Protein AF-M7WD89-F1 (afdb_monomer)

Solvent-accessible surface area (backbone atoms only — not comparable to full-atom values): 21641 Å² total; per-residue (Å²): 135,62,62,41,68,37,68,42,76,38,77,52,66,51,67,29,66,20,26,34,27,37,34,58,48,78,67,58,47,27,27,44,94,49,62,17,18,54,22,73,39,42,25,42,32,34,28,46,42,10,58,6,53,27,15,34,35,39,36,29,55,29,16,37,41,89,68,38,43,63,47,58,23,36,34,39,47,36,83,91,48,53,84,74,35,94,58,28,61,52,35,48,28,50,29,46,51,36,16,38,75,41,69,14,44,41,24,46,22,38,34,47,23,22,32,52,21,37,39,88,70,72,48,77,26,36,24,56,20,71,46,56,61,67,60,67,86,52,20,77,71,47,27,48,66,10,44,53,55,51,72,68,54,51,53,50,50,31,51,31,52,12,50,28,48,32,51,39,49,77,48,67,34,48,24,34,27,43,51,32,30,51,49,22,32,46,20,24,24,44,16,59,72,38,18,74,35,86,54,81,58,15,73,51,69,69,21,12,39,37,62,52,53,52,28,53,53,40,28,68,67,56,42,87,56,73,58,54,36,39,30,38,30,32,34,43,26,34,82,47,94,75,38,38,40,59,69,57,34,51,56,49,45,58,54,45,60,74,68,73,51,29,30,37,35,45,44,36,13,19,84,68,34,44,64,72,67,60,84,54,83,86,77,46,58,65,56,48,40,48,49,52,48,53,49,42,52,57,47,38,74,68,39,85,41,37,27,28,42,50,64,91,44,50,42,57,68,54,43,42,60,59,20,65,82,75,43,33,30,36,24,27,38,69,37,39,41,56,34,42,46,48,51,48,37,44,74,75,65,66,56,78,51,64,66,65,73,48,87,75,56,97,88,44,59,72,72,58,34,44,51,14,47,53,28,26,36,36,53,8,37,56,28,38,15,68,78,36,79,49,42,46,70,46,53,31,68,58,30,35,49,54,49,52,57,49,43,54,55,33,35,53,43,35,52,66,43,46,50,45,50,50,29,57,73,72,68,51,69,78,83,72,82,74,78,84,128

pLDDT: mean 90.63, std 13.0, range [35.28, 98.88]

Sequence (437 aa):
MSLAFEPLKLPNGVVLKNRICKAAMEENLADINHFLAPSHELIELYRAWGKGGSALVLTGHVMIDPRALGSPGALCLCDDLVDADPVYLDRFRQMIDACKEGGAEIWLQINHPGRQTPKALGQVAKGPSAVAVDIGRLSRVMFDTPVEMTEEDIQDVIRRFARTAALAEELGAGGIEVHAAHGYLLSAFASPIANKRTDRWGGSLENRTRLLFEVVKAIKREVKSSKFGVGVKINSADFQRGGFEEQDALQVIETLNTLGVDFIEVSGGSYESPAMRGINLSSRSAQRQAYFLDFAEKAAALSRVPIMCTGGIVRRETLDQVVASGKTIAGIATAIGIMPDLPNRLERGEDPAPRLKYTTSWILSGSVLASATTRQVNYSMERIGRGKEPCPGVWPAWALLMDQVAGLGQASKYKKVVVKYLDERDGRAVKSGKKEE

Radius of gyration: 20.58 Å; Cα contacts (8 Å, |Δi|>4): 966; chains: 1; bounding box: 50×76×46 Å

Structure (mmCIF, N/CA/C/O backbone):
data_AF-M7WD89-F1
#
_entry.id   AF-M7WD89-F1
#
loop_
_atom_site.group_PDB
_atom_site.id
_atom_site.type_symbol
_atom_site.label_atom_id
_atom_site.label_alt_id
_atom_site.label_comp_id
_atom_site.label_asym_id
_atom_site.label_entity_id
_atom_site.label_seq_id
_atom_site.pdbx_PDB_ins_code
_atom_site.Cartn_x
_atom_site.Cartn_y
_atom_site.Cartn_z
_atom_site.occupancy
_atom_site.B_iso_or_equiv
_atom_site.auth_seq_id
_atom_site.auth_comp_id
_atom_site.auth_asym_id
_atom_site.auth_atom_id
_atom_site.pdbx_PDB_model_num
ATOM 1 N N . MET A 1 1 ? -3.641 -29.761 -12.085 1.00 72.25 1 MET A N 1
ATOM 2 C CA . MET A 1 1 ? -3.280 -28.367 -12.429 1.00 72.25 1 MET A CA 1
ATOM 3 C C . MET A 1 1 ? -3.344 -27.549 -11.149 1.00 72.25 1 MET A C 1
ATOM 5 O O . MET A 1 1 ? -4.049 -27.970 -10.243 1.00 72.25 1 MET A O 1
ATOM 9 N N . SER A 1 2 ? -2.563 -26.476 -11.022 1.00 91.19 2 SER A N 1
ATOM 10 C CA . SER A 1 2 ? -2.594 -25.643 -9.810 1.00 91.19 2 SER A CA 1
ATOM 11 C C . SER A 1 2 ? -3.702 -24.596 -9.923 1.00 91.19 2 SER A C 1
ATOM 13 O O . SER A 1 2 ? -3.766 -23.905 -10.940 1.00 91.19 2 SER A O 1
ATOM 15 N N . LEU A 1 3 ? -4.502 -24.434 -8.860 1.00 95.12 3 LEU A N 1
ATOM 16 C CA . LEU A 1 3 ? -5.510 -23.370 -8.751 1.00 95.12 3 LEU A CA 1
ATOM 17 C C . LEU A 1 3 ? -4.898 -21.972 -8.907 1.00 95.12 3 LEU A C 1
ATOM 19 O O . LEU A 1 3 ? -5.609 -21.029 -9.246 1.00 95.12 3 LEU A O 1
ATOM 23 N N . ALA A 1 4 ? -3.590 -21.821 -8.667 1.00 95.94 4 ALA A N 1
ATOM 24 C CA . ALA A 1 4 ? -2.905 -20.537 -8.726 1.00 95.94 4 ALA A CA 1
ATOM 25 C C . ALA A 1 4 ? -2.998 -19.892 -10.108 1.00 95.94 4 ALA A C 1
ATOM 27 O O . ALA A 1 4 ? -3.010 -18.667 -10.187 1.00 95.94 4 ALA A O 1
ATOM 28 N N . PHE A 1 5 ? -3.097 -20.706 -11.163 1.00 96.94 5 PHE A N 1
ATOM 29 C CA . PHE A 1 5 ? -3.170 -20.281 -12.563 1.00 96.94 5 PHE A CA 1
ATOM 30 C C . PHE A 1 5 ? -4.593 -20.344 -13.136 1.00 96.94 5 PHE A C 1
ATOM 32 O O . PHE A 1 5 ? -4.783 -20.174 -14.335 1.00 96.94 5 PHE A O 1
ATOM 39 N N . GLU A 1 6 ? -5.602 -20.574 -12.291 1.00 96.75 6 GLU A N 1
ATOM 40 C CA . GLU A 1 6 ? -7.007 -20.562 -12.697 1.00 96.75 6 GLU A CA 1
ATOM 41 C C . GLU A 1 6 ? -7.658 -19.197 -12.429 1.00 96.75 6 GLU A C 1
ATOM 43 O O . GLU A 1 6 ? -7.330 -18.549 -11.427 1.00 96.75 6 GLU A O 1
ATOM 48 N N . PRO A 1 7 ? -8.617 -18.759 -13.266 1.00 96.69 7 PRO A N 1
ATOM 49 C CA . PRO A 1 7 ? -9.300 -17.491 -13.062 1.00 96.69 7 PRO A CA 1
ATOM 50 C C . PRO A 1 7 ? -10.045 -17.391 -11.724 1.00 96.69 7 PRO A C 1
ATOM 52 O O . PRO A 1 7 ? -10.596 -18.368 -11.212 1.00 96.69 7 PRO A O 1
ATOM 55 N N . LEU A 1 8 ? -10.137 -16.172 -11.189 1.00 96.12 8 LEU A N 1
ATOM 56 C CA . LEU A 1 8 ? -10.911 -15.850 -9.990 1.00 96.12 8 LEU A CA 1
ATOM 57 C C . LEU A 1 8 ? -11.817 -14.647 -10.252 1.00 96.12 8 LEU A C 1
ATOM 59 O O . LEU A 1 8 ? -11.348 -13.558 -10.574 1.00 96.12 8 LEU A O 1
ATOM 63 N N . LYS A 1 9 ? -13.126 -14.834 -10.079 1.00 96.81 9 LYS A N 1
ATOM 64 C CA . LYS A 1 9 ? -14.109 -13.753 -10.178 1.00 96.81 9 LYS A CA 1
ATOM 65 C C . LYS A 1 9 ? -14.223 -13.007 -8.847 1.00 96.81 9 LYS A C 1
ATOM 67 O O . LYS A 1 9 ? -14.496 -13.626 -7.820 1.00 96.81 9 LYS A O 1
ATOM 72 N N . LEU A 1 10 ? -14.050 -11.690 -8.887 1.00 97.12 10 LEU A N 1
ATOM 73 C CA . LEU A 1 10 ? -14.251 -10.785 -7.758 1.00 97.12 10 LEU A CA 1
ATOM 74 C C . LEU A 1 10 ? -15.736 -10.382 -7.617 1.00 97.12 10 LEU A C 1
ATOM 76 O O . LEU A 1 10 ? -16.497 -10.494 -8.587 1.00 97.12 10 LEU A O 1
ATOM 80 N N . PRO A 1 11 ? -16.170 -9.901 -6.435 1.00 96.62 11 PRO A N 1
ATOM 81 C CA . PRO A 1 11 ? -17.549 -9.468 -6.186 1.00 96.62 11 PRO A CA 1
ATOM 82 C C . PRO A 1 11 ? -18.067 -8.392 -7.156 1.00 96.62 11 PRO A C 1
ATOM 84 O O . PRO A 1 11 ? -19.201 -8.503 -7.622 1.00 96.62 11 PRO A O 1
ATOM 87 N N . ASN A 1 12 ? -17.240 -7.414 -7.542 1.00 95.62 12 ASN A N 1
ATOM 88 C CA . ASN A 1 12 ? -17.551 -6.406 -8.570 1.00 95.62 12 ASN A CA 1
ATOM 89 C C . ASN A 1 12 ? -17.720 -6.965 -10.003 1.00 95.62 12 ASN A C 1
ATOM 91 O O . ASN A 1 12 ? -18.030 -6.221 -10.937 1.00 95.62 12 ASN A O 1
ATOM 95 N N . GLY A 1 13 ? -17.513 -8.269 -10.205 1.00 96.19 13 GLY A N 1
ATOM 96 C CA . GLY A 1 13 ? -17.674 -8.958 -11.482 1.00 96.19 13 GLY A CA 1
ATOM 97 C C . GLY A 1 13 ? -16.426 -8.998 -12.364 1.00 96.19 13 GLY A C 1
ATOM 98 O O . GLY A 1 13 ? -16.473 -9.659 -13.403 1.00 96.19 13 GLY A O 1
ATOM 99 N N . VAL A 1 14 ? -15.325 -8.350 -11.966 1.00 96.00 14 VAL A N 1
ATOM 100 C CA . VAL A 1 14 ? -14.023 -8.469 -12.640 1.00 96.00 14 VAL A CA 1
ATOM 101 C C . VAL A 1 14 ? -13.495 -9.896 -12.482 1.00 96.00 14 VAL A C 1
ATOM 103 O O . VAL A 1 14 ? -13.640 -10.513 -11.427 1.00 96.00 14 VAL A O 1
ATOM 106 N N . VAL A 1 15 ? -12.891 -10.439 -13.539 1.00 96.94 15 VAL A N 1
ATOM 107 C CA . VAL A 1 15 ? -12.287 -11.775 -13.530 1.00 96.94 15 VAL A CA 1
ATOM 108 C C . VAL A 1 15 ? -10.776 -11.625 -13.618 1.00 96.94 15 VAL A C 1
ATOM 110 O O . VAL A 1 15 ? -10.242 -11.243 -14.655 1.00 96.94 15 VAL A O 1
ATOM 113 N N . LEU A 1 16 ? -10.089 -11.953 -12.529 1.00 97.31 16 LEU A N 1
ATOM 114 C CA . LEU A 1 16 ? -8.639 -12.082 -12.509 1.00 97.31 16 LEU A CA 1
ATOM 115 C C . LEU A 1 16 ? -8.248 -13.326 -13.312 1.00 97.31 16 LEU A C 1
ATOM 117 O O . LEU A 1 16 ? -8.807 -14.398 -13.086 1.00 97.31 16 LEU A O 1
ATOM 121 N N . LYS A 1 17 ? -7.284 -13.202 -14.234 1.00 96.62 17 LYS A N 1
ATOM 122 C CA . LYS A 1 17 ? -6.832 -14.311 -15.102 1.00 96.62 17 LYS A CA 1
ATOM 123 C C . LYS A 1 17 ? -6.192 -15.480 -14.342 1.00 96.62 17 LYS A C 1
ATOM 125 O O . LYS A 1 17 ? -6.136 -16.586 -14.861 1.00 96.62 17 LYS A O 1
ATOM 130 N N . ASN A 1 18 ? -5.704 -15.219 -13.133 1.00 97.50 18 ASN A N 1
ATOM 131 C CA . ASN A 1 18 ? -5.120 -16.177 -12.205 1.00 97.50 18 ASN A CA 1
ATOM 132 C C . ASN A 1 18 ? -5.219 -15.631 -10.765 1.00 97.50 18 ASN A C 1
ATOM 134 O O . ASN A 1 18 ? -5.771 -14.552 -10.542 1.00 97.50 18 ASN A O 1
ATOM 138 N N . ARG A 1 19 ? -4.696 -16.359 -9.775 1.00 97.56 19 ARG A N 1
ATOM 139 C CA . ARG A 1 19 ? -4.786 -16.004 -8.345 1.00 97.56 19 ARG A CA 1
ATOM 140 C C . ARG A 1 19 ? -3.510 -15.368 -7.801 1.00 97.56 19 ARG A C 1
ATOM 142 O O . ARG A 1 19 ? -3.282 -15.403 -6.595 1.00 97.56 19 ARG A O 1
ATOM 149 N N . ILE A 1 20 ? -2.662 -14.820 -8.668 1.00 98.19 20 ILE A N 1
ATOM 150 C CA . ILE A 1 20 ? -1.365 -14.256 -8.291 1.00 98.19 20 ILE A CA 1
ATOM 151 C C . ILE A 1 20 ? -1.435 -12.735 -8.364 1.00 98.19 20 ILE A C 1
ATOM 153 O O . ILE A 1 20 ? -1.807 -12.158 -9.388 1.00 98.19 20 ILE A O 1
ATOM 157 N N . CYS A 1 21 ? -1.030 -12.089 -7.277 1.00 98.44 21 CYS A N 1
ATOM 158 C CA . CYS A 1 21 ? -0.952 -10.644 -7.171 1.00 98.44 21 CYS A CA 1
ATOM 159 C C . CYS A 1 21 ? 0.493 -10.200 -6.912 1.00 98.44 21 CYS A C 1
ATOM 161 O O . CYS A 1 21 ? 1.130 -10.693 -5.975 1.00 98.44 21 CYS A O 1
ATOM 163 N N . LYS A 1 22 ? 0.994 -9.204 -7.660 1.00 98.12 22 LYS A N 1
ATOM 164 C CA . LYS A 1 22 ? 2.142 -8.408 -7.195 1.00 98.12 22 LYS A CA 1
ATOM 165 C C . LYS A 1 22 ? 1.648 -7.580 -6.019 1.00 98.12 22 LYS A C 1
ATOM 167 O O . LYS A 1 22 ? 0.843 -6.670 -6.201 1.00 98.12 22 LYS A O 1
ATOM 172 N N . ALA A 1 23 ? 2.075 -7.939 -4.815 1.00 96.81 23 ALA A N 1
ATOM 173 C CA . ALA A 1 23 ? 1.686 -7.229 -3.604 1.00 96.81 23 ALA A CA 1
ATOM 174 C C . ALA A 1 23 ? 2.386 -5.863 -3.528 1.00 96.81 23 ALA A C 1
ATOM 176 O O . ALA A 1 23 ? 3.463 -5.668 -4.105 1.00 96.81 23 ALA A O 1
ATOM 177 N N . ALA A 1 24 ? 1.780 -4.927 -2.799 1.00 96.12 24 ALA A N 1
ATOM 178 C CA . ALA A 1 24 ? 2.306 -3.579 -2.630 1.00 96.12 24 ALA A CA 1
ATOM 179 C C . ALA A 1 24 ? 3.734 -3.578 -2.054 1.00 96.12 24 ALA A C 1
ATOM 181 O O . ALA A 1 24 ? 4.050 -4.308 -1.108 1.00 96.12 24 ALA A O 1
ATOM 182 N N . MET A 1 25 ? 4.597 -2.738 -2.624 1.00 94.06 25 MET A N 1
ATOM 183 C CA . MET A 1 25 ? 5.975 -2.505 -2.186 1.00 94.06 25 MET A CA 1
ATOM 184 C C . MET A 1 25 ? 6.279 -1.024 -2.358 1.00 94.06 25 MET A C 1
ATOM 186 O O . MET A 1 25 ? 5.973 -0.484 -3.406 1.00 94.06 25 MET A O 1
ATOM 190 N N . GLU A 1 26 ? 6.892 -0.371 -1.375 1.00 91.31 26 GLU A N 1
ATOM 191 C CA . GLU A 1 26 ? 7.300 1.029 -1.524 1.00 91.31 26 GLU A CA 1
ATOM 192 C C . GLU A 1 26 ? 8.449 1.150 -2.537 1.00 91.31 26 GLU A C 1
ATOM 194 O O . GLU A 1 26 ? 9.558 0.683 -2.272 1.00 91.31 26 GLU A O 1
ATOM 199 N N . GLU A 1 27 ? 8.208 1.785 -3.689 1.00 93.94 27 GLU A N 1
ATOM 200 C CA . GLU A 1 27 ? 9.220 1.926 -4.743 1.00 93.94 27 GLU A CA 1
ATOM 201 C C . GLU A 1 27 ? 10.147 3.134 -4.530 1.00 93.94 27 GLU A C 1
ATOM 203 O O . GLU A 1 27 ? 11.341 3.032 -4.801 1.00 93.94 27 GLU A O 1
ATOM 208 N N . ASN A 1 28 ? 9.629 4.246 -3.988 1.00 92.88 28 ASN A N 1
ATOM 209 C CA . ASN A 1 28 ? 10.331 5.535 -3.825 1.00 92.88 28 ASN A CA 1
ATOM 210 C C . ASN A 1 28 ? 10.819 6.184 -5.137 1.00 92.88 28 ASN A C 1
ATOM 212 O O . ASN A 1 28 ? 11.845 6.871 -5.159 1.00 92.88 28 ASN A O 1
ATOM 216 N N . LEU A 1 29 ? 10.072 5.978 -6.225 1.00 96.31 29 LEU A N 1
ATOM 217 C CA . LEU A 1 29 ? 10.404 6.432 -7.581 1.00 96.31 29 LEU A CA 1
ATOM 218 C C . LEU A 1 29 ? 9.427 7.497 -8.117 1.00 96.31 29 LEU A C 1
ATOM 220 O O . LEU A 1 29 ? 9.203 7.585 -9.321 1.00 96.31 29 LEU A O 1
ATOM 224 N N . ALA A 1 30 ? 8.818 8.305 -7.247 1.00 97.12 30 ALA A N 1
ATOM 225 C CA . ALA A 1 30 ? 8.061 9.469 -7.698 1.00 97.12 30 ALA A CA 1
ATOM 226 C C . ALA A 1 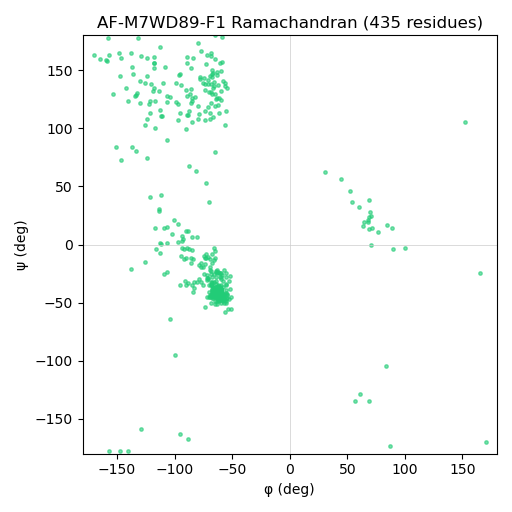30 ? 8.986 10.556 -8.272 1.00 97.12 30 ALA A C 1
ATOM 228 O O . ALA A 1 30 ? 10.090 10.800 -7.770 1.00 97.12 30 ALA A O 1
ATOM 229 N N . ASP A 1 31 ? 8.510 11.260 -9.295 1.00 97.00 31 ASP A N 1
ATOM 230 C CA . ASP A 1 31 ? 9.179 12.421 -9.862 1.00 97.00 31 ASP A CA 1
ATOM 231 C C . ASP A 1 31 ? 8.715 13.701 -9.162 1.00 97.00 31 ASP A C 1
ATOM 233 O O . ASP A 1 31 ? 7.661 14.273 -9.433 1.00 97.00 31 ASP A O 1
ATOM 237 N N . ILE A 1 32 ? 9.533 14.164 -8.224 1.00 96.19 32 ILE A N 1
ATOM 238 C CA . ILE A 1 32 ? 9.220 15.316 -7.373 1.00 96.19 32 ILE A CA 1
ATOM 239 C C . ILE A 1 32 ? 9.188 16.626 -8.168 1.00 96.19 32 ILE A C 1
ATOM 241 O O . ILE A 1 32 ? 8.496 17.558 -7.768 1.00 96.19 32 ILE A O 1
ATOM 245 N N . ASN A 1 33 ? 9.909 16.706 -9.294 1.00 95.81 33 ASN A N 1
ATOM 246 C CA . ASN A 1 33 ? 9.855 17.884 -10.162 1.00 95.81 33 ASN A CA 1
ATOM 247 C C . ASN A 1 33 ? 8.497 18.010 -10.866 1.00 95.81 33 ASN A C 1
ATOM 249 O O . ASN A 1 33 ? 8.124 19.109 -11.252 1.00 95.81 33 ASN A O 1
ATOM 253 N N . HIS A 1 34 ? 7.771 16.898 -10.979 1.00 96.25 34 HIS A N 1
ATOM 254 C CA . HIS A 1 34 ? 6.419 16.811 -11.521 1.00 96.25 34 HIS A CA 1
ATOM 255 C C . HIS A 1 34 ? 5.429 16.451 -10.404 1.00 96.25 34 HIS A C 1
ATOM 257 O O . HIS A 1 34 ? 4.577 15.578 -10.550 1.00 96.25 34 HIS A O 1
ATOM 263 N N . PHE A 1 35 ? 5.605 17.095 -9.244 1.00 96.81 35 PHE A N 1
ATOM 264 C CA . PHE A 1 35 ? 4.697 17.039 -8.097 1.00 96.81 35 PHE A CA 1
ATOM 265 C C . PHE A 1 35 ? 4.345 15.627 -7.623 1.00 96.81 35 PHE A C 1
ATOM 267 O O . PHE A 1 35 ? 3.196 15.339 -7.322 1.00 96.81 35 PHE A O 1
ATOM 274 N N . LEU A 1 36 ? 5.343 14.747 -7.490 1.00 97.19 36 LEU A N 1
ATOM 275 C CA . LEU A 1 36 ? 5.159 13.384 -6.962 1.00 97.19 36 LEU A CA 1
ATOM 276 C C . LEU A 1 36 ? 4.343 12.466 -7.895 1.00 97.19 36 LEU A C 1
ATOM 278 O O . LEU A 1 36 ? 3.839 11.432 -7.450 1.00 97.19 36 LEU A O 1
ATOM 282 N N . ALA A 1 37 ? 4.229 12.818 -9.179 1.00 98.00 37 ALA A N 1
ATOM 283 C CA . ALA A 1 37 ? 3.722 11.925 -10.217 1.00 98.00 37 ALA A CA 1
ATOM 284 C C . ALA A 1 37 ? 4.693 10.756 -10.482 1.00 98.00 37 ALA A C 1
ATOM 286 O O . ALA A 1 37 ? 5.868 10.825 -10.104 1.00 98.00 37 ALA A O 1
ATOM 287 N N . PRO A 1 38 ? 4.258 9.689 -11.176 1.00 98.56 38 PRO A N 1
ATOM 288 C CA . PRO A 1 38 ? 5.158 8.626 -11.612 1.00 98.56 38 PRO A CA 1
ATOM 289 C C . PRO A 1 38 ? 6.346 9.147 -12.432 1.00 98.56 38 PRO A C 1
ATOM 291 O O . PRO A 1 38 ? 6.189 9.982 -13.329 1.00 98.56 38 PRO A O 1
ATOM 294 N N . SER A 1 39 ? 7.552 8.659 -12.127 1.00 98.38 39 SER A N 1
ATOM 295 C CA . SER A 1 39 ? 8.709 8.860 -13.002 1.00 98.38 39 SER A CA 1
ATOM 296 C C . SER A 1 39 ? 8.652 7.918 -14.203 1.00 98.38 39 SER A C 1
ATOM 298 O O . SER A 1 39 ? 7.906 6.936 -14.215 1.00 98.38 39 SER A O 1
ATOM 300 N N . HIS A 1 40 ? 9.491 8.186 -15.202 1.00 98.19 40 HIS A N 1
ATOM 301 C CA . HIS A 1 40 ? 9.662 7.279 -16.333 1.00 98.19 40 HIS A CA 1
ATOM 302 C C . HIS A 1 40 ? 10.106 5.876 -15.884 1.00 98.19 40 HIS A C 1
ATOM 304 O O . HIS A 1 40 ? 9.541 4.880 -16.326 1.00 98.19 40 HIS A O 1
ATOM 310 N N . GLU A 1 41 ? 11.056 5.786 -14.949 1.00 98.38 41 GLU A N 1
ATOM 311 C CA . GLU A 1 41 ? 11.510 4.505 -14.403 1.00 98.38 41 GLU A CA 1
ATOM 312 C C . GLU A 1 41 ? 10.387 3.747 -13.696 1.00 98.38 41 GLU A C 1
ATOM 314 O O . GLU A 1 41 ? 10.322 2.521 -13.774 1.00 98.38 41 GLU A O 1
ATOM 319 N N . LEU A 1 42 ? 9.493 4.461 -13.008 1.00 98.50 42 LEU A N 1
ATOM 320 C CA . LEU A 1 42 ? 8.350 3.830 -12.365 1.00 98.50 42 LEU A CA 1
ATOM 321 C C . LEU A 1 42 ? 7.370 3.270 -13.402 1.00 98.50 42 LEU A C 1
ATOM 323 O O . LEU A 1 42 ? 6.932 2.132 -13.260 1.00 98.50 42 LEU A O 1
ATOM 327 N N . ILE A 1 43 ? 7.078 4.020 -14.468 1.00 98.69 43 ILE A N 1
ATOM 328 C CA . ILE A 1 43 ? 6.220 3.560 -15.574 1.00 98.69 43 ILE A CA 1
ATOM 329 C C . ILE A 1 43 ? 6.775 2.263 -16.187 1.00 98.69 43 ILE A C 1
ATOM 331 O O . ILE A 1 43 ? 6.042 1.283 -16.327 1.00 98.69 43 ILE A O 1
ATOM 335 N N . GLU A 1 44 ? 8.077 2.207 -16.472 1.00 98.56 44 GLU A N 1
ATOM 336 C CA . GLU A 1 44 ? 8.713 1.008 -17.034 1.00 98.56 44 GLU A CA 1
ATOM 337 C C . GLU A 1 44 ? 8.768 -0.168 -16.045 1.00 98.56 44 GLU A C 1
ATOM 339 O O . GLU A 1 44 ? 8.606 -1.327 -16.436 1.00 98.56 44 GLU A O 1
ATOM 344 N N . LEU A 1 45 ? 8.904 0.103 -14.745 1.00 98.56 45 LEU A N 1
ATOM 345 C CA . LEU A 1 45 ? 8.795 -0.928 -13.713 1.00 98.56 45 LEU A CA 1
ATOM 346 C C . LEU A 1 45 ? 7.389 -1.556 -13.681 1.00 98.56 45 LEU A C 1
ATOM 348 O O . LEU A 1 45 ? 7.262 -2.783 -13.633 1.00 98.56 45 LEU A O 1
ATOM 352 N N . TYR A 1 46 ? 6.330 -0.744 -13.767 1.00 98.50 46 TYR A N 1
ATOM 353 C CA . TYR A 1 46 ? 4.955 -1.249 -13.851 1.00 98.50 46 TYR A CA 1
ATOM 354 C C . TYR A 1 46 ? 4.670 -1.978 -15.166 1.00 98.50 46 TYR A C 1
ATOM 356 O O . TYR A 1 46 ? 3.948 -2.978 -15.146 1.00 98.50 46 TYR A O 1
ATOM 364 N N . ARG A 1 47 ? 5.297 -1.565 -16.277 1.00 98.44 47 ARG A N 1
ATOM 365 C CA . ARG A 1 47 ? 5.284 -2.311 -17.546 1.00 98.44 47 ARG A CA 1
ATOM 366 C C . ARG A 1 47 ? 5.866 -3.714 -17.382 1.00 98.44 47 ARG A C 1
ATOM 368 O O . ARG A 1 47 ? 5.274 -4.692 -17.843 1.00 98.44 47 ARG A O 1
ATOM 375 N N . ALA A 1 48 ? 7.007 -3.829 -16.699 1.00 98.31 48 ALA A N 1
ATOM 376 C CA . ALA A 1 48 ? 7.648 -5.114 -16.430 1.00 98.31 48 ALA A CA 1
ATOM 377 C C . ALA A 1 48 ? 6.771 -6.024 -15.553 1.00 98.31 48 ALA A C 1
ATOM 379 O O . ALA A 1 48 ? 6.606 -7.203 -15.868 1.00 98.31 48 ALA A O 1
ATOM 380 N N . TRP A 1 49 ? 6.159 -5.489 -14.490 1.00 98.25 49 TRP A N 1
ATOM 381 C CA . TRP A 1 49 ? 5.240 -6.260 -13.643 1.00 98.25 49 TRP A CA 1
ATOM 382 C C . TRP A 1 49 ? 3.947 -6.655 -14.354 1.00 98.25 49 TRP A C 1
ATOM 384 O O . TRP A 1 49 ? 3.492 -7.785 -14.177 1.00 98.25 49 TRP A O 1
ATOM 394 N N . GLY A 1 50 ? 3.397 -5.778 -15.195 1.00 97.94 50 GLY A N 1
ATOM 395 C CA . GLY A 1 50 ? 2.226 -6.075 -16.018 1.00 97.94 50 GLY A CA 1
ATOM 396 C C . GLY A 1 50 ? 2.454 -7.286 -16.921 1.00 97.94 50 GLY A C 1
ATOM 397 O O . GLY A 1 50 ? 1.648 -8.215 -16.956 1.00 97.94 50 GLY A O 1
ATOM 398 N N . LYS A 1 51 ? 3.609 -7.327 -17.597 1.00 97.81 51 LYS A N 1
ATOM 399 C CA . LYS A 1 51 ? 4.030 -8.447 -18.462 1.00 97.81 51 LYS A CA 1
ATOM 400 C C . LYS A 1 51 ? 4.465 -9.697 -17.683 1.00 97.81 51 LYS A C 1
ATOM 402 O O . LYS A 1 51 ? 4.620 -10.766 -18.271 1.00 97.81 51 LYS A O 1
ATOM 407 N N . GLY A 1 52 ? 4.653 -9.578 -16.369 1.00 97.75 52 GLY A N 1
ATOM 408 C CA . GLY A 1 52 ? 5.227 -10.606 -15.502 1.00 97.75 52 GLY A CA 1
ATOM 409 C C . GLY A 1 52 ? 4.318 -11.797 -15.179 1.00 97.75 52 GLY A C 1
ATOM 410 O O . GLY A 1 52 ? 4.786 -12.796 -14.634 1.00 97.75 52 GLY A O 1
ATOM 411 N N . GLY A 1 53 ? 3.032 -11.711 -15.528 1.00 97.88 53 GLY A N 1
ATOM 412 C CA . GLY A 1 53 ? 2.073 -12.814 -15.397 1.00 97.88 53 GLY A CA 1
ATOM 413 C C . GLY A 1 53 ? 1.156 -12.745 -14.180 1.00 97.88 53 GLY A C 1
ATOM 414 O O . GLY A 1 53 ? 0.265 -13.579 -14.057 1.00 97.88 53 GLY A O 1
ATOM 415 N N . SER A 1 54 ? 1.310 -11.754 -13.297 1.00 98.19 54 SER A N 1
ATOM 416 C CA . SER A 1 54 ? 0.328 -11.528 -12.224 1.00 98.19 54 SER A CA 1
ATOM 417 C C . SER A 1 54 ? -1.031 -11.152 -12.823 1.00 98.19 54 SER A C 1
ATOM 419 O O . SER A 1 54 ? -1.093 -10.477 -13.853 1.00 98.19 54 SER A O 1
ATOM 421 N N . ALA A 1 55 ? -2.126 -11.573 -12.192 1.00 98.00 55 ALA A N 1
ATOM 422 C CA . ALA A 1 55 ? -3.461 -11.112 -12.566 1.00 98.00 55 ALA A CA 1
ATOM 423 C C . ALA A 1 55 ? -3.794 -9.740 -11.987 1.00 98.00 55 ALA A C 1
ATOM 425 O O . ALA A 1 55 ? -4.509 -8.977 -12.628 1.00 98.00 55 ALA A O 1
ATOM 426 N N . LEU A 1 56 ? -3.261 -9.438 -10.804 1.00 98.62 56 LEU A N 1
ATOM 427 C CA . LEU A 1 56 ? -3.417 -8.158 -10.127 1.00 98.62 56 LEU A CA 1
ATOM 428 C C . LEU A 1 56 ? -2.043 -7.575 -9.790 1.00 98.62 56 LEU A C 1
ATOM 430 O O . LEU A 1 56 ? -1.131 -8.282 -9.356 1.00 98.62 56 LEU A O 1
ATOM 434 N N . VAL A 1 57 ? -1.893 -6.273 -9.983 1.00 98.75 57 VAL A N 1
ATOM 435 C CA . VAL A 1 57 ? -0.724 -5.497 -9.5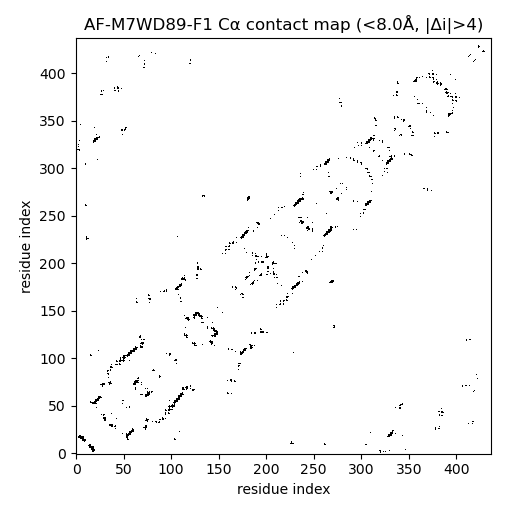94 1.00 98.75 57 VAL A CA 1
ATOM 436 C C . VAL A 1 57 ? -1.188 -4.409 -8.638 1.00 98.75 57 VAL A C 1
ATOM 438 O O . VAL A 1 57 ? -1.907 -3.491 -9.028 1.00 98.75 57 VAL A O 1
ATOM 441 N N . LEU A 1 58 ? -0.766 -4.512 -7.379 1.00 98.75 58 LEU A N 1
ATOM 442 C CA . LEU A 1 58 ? -0.952 -3.452 -6.396 1.00 98.75 58 LEU A CA 1
ATOM 443 C C . LEU A 1 58 ? 0.242 -2.512 -6.430 1.00 98.75 58 LEU A C 1
ATOM 445 O O . LEU A 1 58 ? 1.407 -2.945 -6.411 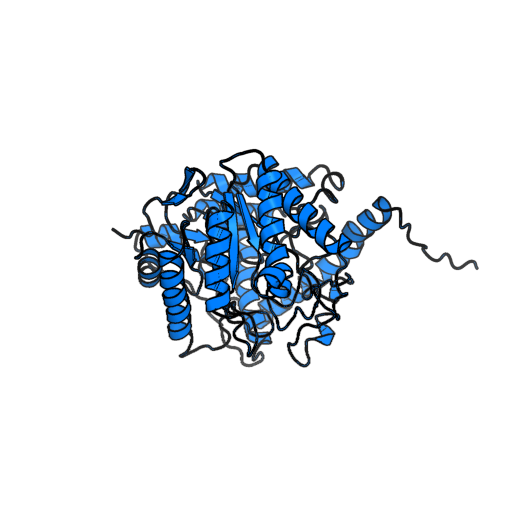1.00 98.75 58 LEU A O 1
ATOM 449 N N . THR A 1 59 ? -0.037 -1.215 -6.463 1.00 98.44 59 THR A N 1
ATOM 450 C CA . THR A 1 59 ? 1.037 -0.235 -6.357 1.00 98.44 59 THR A CA 1
ATOM 451 C C . THR A 1 59 ? 1.662 -0.228 -4.968 1.00 98.44 59 THR A C 1
ATOM 453 O O . THR A 1 59 ? 1.070 -0.711 -4.004 1.00 98.44 59 THR A O 1
ATOM 456 N N . GLY A 1 60 ? 2.858 0.345 -4.830 1.00 94.50 60 GLY A N 1
ATOM 457 C CA . GLY A 1 60 ? 3.248 0.931 -3.553 1.00 94.50 60 GLY A CA 1
ATOM 458 C C . GLY A 1 60 ? 2.284 2.033 -3.111 1.00 94.50 60 GLY A C 1
ATOM 459 O O . GLY A 1 60 ? 1.309 2.365 -3.791 1.00 94.50 60 GLY A O 1
ATOM 460 N N . HIS A 1 61 ? 2.552 2.600 -1.941 1.00 92.88 61 HIS A N 1
ATOM 461 C CA . HIS A 1 61 ? 1.611 3.494 -1.283 1.00 92.88 61 HIS A CA 1
ATOM 462 C C . HIS A 1 61 ? 1.489 4.796 -2.087 1.00 92.88 61 HIS A C 1
ATOM 464 O O . HIS A 1 61 ? 2.472 5.515 -2.272 1.00 92.88 61 HIS A O 1
ATOM 470 N N . VAL A 1 62 ? 0.272 5.115 -2.514 1.00 98.44 62 VAL A N 1
ATOM 471 C CA . VAL A 1 62 ? -0.121 6.400 -3.087 1.00 98.44 62 VAL A CA 1
ATOM 472 C C . VAL A 1 62 ? -0.709 7.243 -1.962 1.00 98.44 62 VAL A C 1
ATOM 474 O O . VAL A 1 62 ? -1.740 6.909 -1.377 1.00 98.44 62 VAL A O 1
ATOM 477 N N . MET A 1 63 ? -0.021 8.323 -1.613 1.00 98.50 63 MET A N 1
ATOM 478 C CA . MET A 1 63 ? -0.428 9.214 -0.531 1.00 98.50 63 MET A CA 1
ATOM 479 C C . MET A 1 63 ? -1.623 10.064 -0.966 1.00 98.50 63 MET A C 1
ATOM 481 O O . MET A 1 63 ? -1.653 10.586 -2.081 1.00 98.50 63 MET A O 1
ATOM 485 N N . ILE A 1 64 ? -2.588 10.231 -0.064 1.00 98.56 64 ILE A N 1
ATOM 486 C CA . ILE A 1 64 ? -3.809 11.023 -0.304 1.00 98.56 64 ILE A CA 1
ATOM 487 C C . ILE A 1 64 ? -3.633 12.524 -0.009 1.00 98.56 64 ILE A C 1
ATOM 489 O O . ILE A 1 64 ? -4.506 13.337 -0.311 1.00 98.56 64 ILE A O 1
ATOM 493 N N . ASP A 1 65 ? -2.525 12.896 0.638 1.00 97.75 65 ASP A N 1
ATOM 494 C CA . ASP A 1 65 ? -2.212 14.271 1.028 1.00 97.75 65 ASP A CA 1
ATOM 495 C C . ASP A 1 65 ? -0.715 14.543 0.808 1.00 97.75 65 ASP A C 1
ATOM 497 O O . ASP A 1 65 ? 0.126 13.848 1.392 1.00 97.75 65 ASP A O 1
ATOM 501 N N . PRO A 1 66 ? -0.344 15.565 0.017 1.00 96.50 66 PRO A N 1
ATOM 502 C CA . PRO A 1 66 ? 1.055 15.886 -0.233 1.00 96.50 66 PRO A CA 1
ATOM 503 C C . PRO A 1 66 ? 1.762 16.447 1.006 1.00 96.50 66 PRO A C 1
ATOM 505 O O . PRO A 1 66 ? 2.989 16.510 1.035 1.00 96.50 66 PRO A O 1
ATOM 508 N N . ARG A 1 67 ? 1.014 16.821 2.052 1.00 95.69 67 ARG A N 1
ATOM 509 C CA . ARG A 1 67 ? 1.526 17.273 3.355 1.00 95.69 67 ARG A CA 1
ATOM 510 C C . ARG A 1 67 ? 1.727 16.123 4.344 1.00 95.69 67 ARG A C 1
ATOM 512 O O . ARG A 1 67 ? 2.244 16.363 5.434 1.00 95.69 67 ARG A O 1
ATOM 519 N N . ALA A 1 68 ? 1.369 14.895 3.973 1.00 95.75 68 ALA A N 1
ATOM 520 C CA . ALA A 1 68 ? 1.569 13.696 4.776 1.00 95.75 68 ALA A CA 1
ATOM 521 C C . ALA A 1 68 ? 2.152 12.575 3.903 1.00 95.75 68 ALA A C 1
ATOM 523 O O . ALA A 1 68 ? 1.448 11.667 3.463 1.00 95.75 68 ALA A O 1
ATOM 524 N N . LEU A 1 69 ? 3.466 12.620 3.670 1.00 95.31 69 LEU A N 1
ATOM 525 C CA . LEU A 1 69 ? 4.167 11.598 2.894 1.00 95.31 69 LEU A CA 1
ATOM 526 C C . LEU A 1 69 ? 4.857 10.596 3.822 1.00 95.31 69 LEU A C 1
ATOM 528 O O . LEU A 1 69 ? 5.464 10.967 4.822 1.00 95.31 69 LEU A O 1
ATOM 532 N N . GLY A 1 70 ? 4.793 9.310 3.473 1.00 91.00 70 GLY A N 1
ATOM 533 C CA . GLY A 1 70 ? 5.539 8.252 4.171 1.00 91.00 70 GLY A CA 1
ATOM 534 C C . GLY A 1 70 ? 7.034 8.232 3.835 1.00 91.00 70 GLY A C 1
ATOM 535 O O . GLY A 1 70 ? 7.836 7.704 4.604 1.00 91.00 70 GLY A O 1
ATOM 536 N N . SER A 1 71 ? 7.417 8.842 2.714 1.00 91.50 71 SER A N 1
ATOM 537 C CA . SER A 1 71 ? 8.794 8.935 2.244 1.00 91.50 71 SER A CA 1
ATOM 538 C C . SER A 1 71 ? 8.949 10.093 1.243 1.00 91.50 71 SER A C 1
ATOM 540 O O . SER A 1 71 ? 7.967 10.523 0.635 1.00 91.50 71 SER A O 1
ATOM 542 N N . PRO A 1 72 ? 10.174 10.607 1.028 1.00 86.69 72 PRO A N 1
ATOM 543 C CA . PRO A 1 72 ? 10.413 11.691 0.073 1.00 86.69 72 PRO A CA 1
ATOM 544 C C . PRO A 1 72 ? 10.097 11.354 -1.393 1.00 86.69 72 PRO A C 1
ATOM 546 O O . PRO A 1 72 ? 9.873 12.265 -2.182 1.00 86.69 72 PRO A O 1
ATOM 549 N N . GLY A 1 73 ? 10.129 10.069 -1.758 1.00 92.19 73 GLY A N 1
ATOM 550 C CA . GLY A 1 73 ? 9.876 9.572 -3.113 1.00 92.19 73 GLY A CA 1
ATOM 551 C C . GLY A 1 73 ? 8.524 8.873 -3.274 1.00 92.19 73 GLY A C 1
ATOM 552 O O . GLY A 1 73 ? 8.354 8.136 -4.246 1.00 92.19 73 GLY A O 1
ATOM 553 N N . ALA A 1 74 ? 7.600 9.034 -2.321 1.00 94.88 74 ALA A N 1
ATOM 554 C CA . ALA A 1 74 ? 6.256 8.468 -2.405 1.00 94.88 74 ALA A CA 1
ATOM 555 C C . ALA A 1 74 ? 5.437 9.141 -3.514 1.00 94.88 74 ALA A C 1
ATOM 557 O O . ALA A 1 74 ? 5.528 10.353 -3.710 1.00 94.88 74 ALA A O 1
ATOM 558 N N . LEU A 1 75 ? 4.593 8.358 -4.190 1.00 97.94 75 LEU A N 1
ATOM 559 C CA . LEU A 1 75 ? 3.554 8.912 -5.052 1.00 97.94 75 LEU A CA 1
ATOM 560 C C . LEU A 1 75 ? 2.518 9.641 -4.201 1.00 97.94 75 LEU A C 1
ATOM 562 O O . LEU A 1 75 ? 2.196 9.206 -3.094 1.00 97.94 75 LEU A O 1
ATOM 566 N N . CYS A 1 76 ? 1.941 10.706 -4.741 1.00 98.38 76 CYS A N 1
ATOM 567 C CA . CYS A 1 76 ? 0.755 11.335 -4.178 1.00 98.38 76 CYS A CA 1
ATOM 568 C C . CYS A 1 76 ? -0.243 11.569 -5.304 1.00 98.38 76 CYS A C 1
ATOM 570 O O . CYS A 1 76 ? 0.161 12.099 -6.335 1.00 98.38 76 CYS A O 1
ATOM 572 N N . LEU A 1 77 ? -1.504 11.170 -5.112 1.00 98.62 77 LEU A N 1
ATOM 573 C CA . LEU A 1 77 ? -2.614 11.424 -6.035 1.00 98.62 77 LEU A CA 1
ATOM 574 C C . LEU A 1 77 ? -3.730 12.138 -5.275 1.00 98.62 77 LEU A C 1
ATOM 576 O O . LEU A 1 77 ? -4.397 11.534 -4.435 1.00 98.62 77 LEU A O 1
ATOM 580 N N . CYS A 1 78 ? -3.920 13.425 -5.540 1.00 97.75 78 CYS A N 1
ATOM 581 C CA . CYS A 1 78 ? -4.914 14.230 -4.836 1.00 97.75 78 CYS A CA 1
ATOM 582 C C . CYS A 1 78 ? -5.304 15.467 -5.644 1.00 97.75 78 CYS A C 1
ATOM 584 O O . CYS A 1 78 ? -4.509 15.959 -6.447 1.00 97.75 78 CYS A O 1
ATOM 586 N N . ASP A 1 79 ? -6.487 16.012 -5.350 1.00 94.88 79 ASP A N 1
ATOM 587 C CA . ASP A 1 79 ? -6.981 17.256 -5.955 1.00 94.88 79 ASP A CA 1
ATOM 588 C C . ASP A 1 79 ? -5.993 18.411 -5.755 1.00 94.88 79 ASP A C 1
ATOM 590 O O . ASP A 1 79 ? -5.891 19.302 -6.594 1.00 94.88 79 ASP A O 1
ATOM 594 N N . ASP A 1 80 ? -5.200 18.371 -4.675 1.00 96.56 80 ASP A N 1
ATOM 595 C CA . ASP A 1 80 ? -4.290 19.460 -4.363 1.00 96.56 80 ASP A CA 1
ATOM 596 C C . ASP A 1 80 ? -3.181 19.676 -5.406 1.00 96.56 80 ASP A C 1
ATOM 598 O O . ASP A 1 80 ? -2.623 20.775 -5.491 1.00 96.56 80 ASP A O 1
ATOM 602 N N . LEU A 1 81 ? -2.870 18.638 -6.183 1.00 97.00 81 LEU A N 1
ATOM 603 C CA . LEU A 1 81 ? -1.777 18.614 -7.149 1.00 97.00 81 LEU A CA 1
ATOM 604 C C . LEU A 1 81 ? -2.246 18.464 -8.601 1.00 97.00 81 LEU A C 1
ATOM 606 O O . LEU A 1 81 ? -1.412 18.537 -9.499 1.00 97.00 81 LEU A O 1
ATOM 610 N N . VAL A 1 82 ? -3.553 18.294 -8.845 1.00 95.50 82 VAL A N 1
ATOM 611 C CA . VAL A 1 82 ? -4.110 18.101 -10.198 1.00 95.50 82 VAL A CA 1
ATOM 612 C C . VAL A 1 82 ? -3.699 19.226 -11.147 1.00 95.50 82 VAL A C 1
ATOM 614 O O . VAL A 1 82 ? -3.262 18.950 -12.261 1.00 95.50 82 VAL A O 1
ATOM 617 N N . ASP A 1 83 ? -3.763 20.469 -10.672 1.00 93.88 83 ASP A N 1
ATOM 618 C CA . ASP A 1 83 ? -3.433 21.664 -11.457 1.00 93.88 83 ASP A CA 1
ATOM 619 C C . ASP A 1 83 ? -1.971 22.117 -11.296 1.00 93.88 83 ASP A C 1
ATOM 621 O O . ASP A 1 83 ? -1.575 23.148 -11.839 1.00 93.88 83 ASP A O 1
ATOM 625 N N . ALA A 1 84 ? -1.152 21.371 -10.543 1.00 94.25 84 ALA A N 1
ATOM 626 C CA . ALA A 1 84 ? 0.229 21.765 -10.265 1.00 94.25 84 ALA A CA 1
ATOM 627 C C . ALA A 1 84 ? 1.134 21.635 -11.500 1.00 94.25 84 ALA A C 1
ATOM 629 O O . ALA A 1 84 ? 2.090 22.394 -11.659 1.00 94.25 84 ALA A O 1
ATOM 630 N N . ASP A 1 85 ? 0.832 20.678 -12.379 1.00 95.31 85 ASP A N 1
ATOM 631 C CA . ASP A 1 85 ? 1.560 20.433 -13.621 1.00 95.31 85 ASP A CA 1
ATOM 632 C C . ASP A 1 85 ? 0.633 19.768 -14.656 1.00 95.31 85 ASP A C 1
ATOM 634 O O . ASP A 1 85 ? 0.021 18.744 -14.340 1.00 95.31 85 ASP A O 1
ATOM 638 N N . PRO A 1 86 ? 0.550 20.278 -15.902 1.00 94.88 86 PRO A N 1
ATOM 639 C CA . PRO A 1 86 ? -0.262 19.679 -16.961 1.00 94.88 86 PRO A CA 1
ATOM 640 C C . PRO A 1 86 ? -0.020 18.181 -17.205 1.00 94.88 86 PRO A C 1
ATOM 642 O O . PRO A 1 86 ? -0.926 17.489 -17.668 1.00 94.88 86 PRO A O 1
ATOM 645 N N . VAL A 1 87 ? 1.182 17.662 -16.912 1.00 96.94 87 VAL A N 1
ATOM 646 C CA . VAL A 1 87 ? 1.515 16.239 -17.128 1.00 96.94 87 VAL A CA 1
ATOM 647 C C . VAL A 1 87 ? 1.250 15.354 -15.908 1.00 96.94 87 VAL A C 1
ATOM 649 O O . VAL A 1 87 ? 1.422 14.138 -15.997 1.00 96.94 87 VAL A O 1
ATOM 652 N N . TYR A 1 88 ? 0.843 15.926 -14.769 1.00 98.19 88 TYR A N 1
ATOM 653 C CA . TYR A 1 88 ? 0.698 15.210 -13.498 1.00 98.19 88 TYR A CA 1
ATOM 654 C C . TYR A 1 88 ? -0.251 14.009 -13.618 1.00 98.19 88 TYR A C 1
ATOM 656 O O . TYR A 1 88 ? 0.163 12.866 -13.415 1.00 98.19 88 TYR A O 1
ATOM 664 N N . LEU A 1 89 ? -1.500 14.248 -14.032 1.00 98.44 89 LEU A N 1
ATOM 665 C CA . LEU A 1 89 ? -2.484 13.181 -14.235 1.00 98.44 89 LEU A CA 1
ATOM 666 C C . LEU A 1 89 ? -2.103 12.251 -15.392 1.00 98.44 89 LEU A C 1
ATOM 668 O O . LEU A 1 89 ? -2.314 11.043 -15.306 1.00 98.44 89 LEU A O 1
ATOM 672 N N . ASP A 1 90 ? -1.520 12.791 -16.462 1.00 98.38 90 ASP A N 1
ATOM 673 C CA . ASP A 1 90 ? -1.116 11.998 -17.625 1.00 98.38 90 ASP A CA 1
ATOM 674 C C . ASP A 1 90 ? -0.069 10.935 -17.263 1.00 98.38 90 ASP A C 1
ATOM 676 O O . ASP A 1 90 ? -0.199 9.779 -17.652 1.00 98.38 90 ASP A O 1
ATOM 680 N N . ARG A 1 91 ? 0.903 11.263 -16.406 1.00 98.44 91 ARG A N 1
ATOM 681 C CA . ARG A 1 91 ? 1.897 10.293 -15.917 1.00 98.44 91 ARG A CA 1
ATOM 682 C C . ARG A 1 91 ? 1.280 9.145 -15.119 1.00 98.44 91 ARG A C 1
ATOM 684 O O . ARG A 1 91 ? 1.754 8.013 -15.222 1.00 98.44 91 ARG A O 1
ATOM 691 N N . PHE A 1 92 ? 0.215 9.397 -14.355 1.00 98.75 92 PHE A N 1
ATOM 692 C CA . PHE A 1 92 ? -0.538 8.312 -13.720 1.00 98.75 92 PHE A CA 1
ATOM 693 C C . PHE A 1 92 ? -1.255 7.435 -14.752 1.00 98.75 92 PHE A C 1
ATOM 695 O O . PHE A 1 92 ? -1.176 6.212 -14.631 1.00 98.75 92 PHE A O 1
ATOM 702 N N . ARG A 1 93 ? -1.880 8.025 -15.787 1.00 98.75 93 ARG A N 1
ATOM 703 C CA . ARG A 1 93 ? -2.484 7.252 -16.893 1.00 98.75 93 ARG A CA 1
ATOM 704 C C . ARG A 1 93 ? -1.444 6.377 -17.585 1.00 98.75 93 ARG A C 1
ATOM 706 O O . ARG A 1 93 ? -1.650 5.177 -17.700 1.00 98.75 93 ARG A O 1
ATOM 713 N N . GLN A 1 94 ? -0.282 6.937 -17.923 1.00 98.75 94 GLN A N 1
ATOM 714 C CA . GLN A 1 94 ? 0.815 6.196 -18.551 1.00 98.75 94 GLN A CA 1
ATOM 715 C C . GLN A 1 94 ? 1.281 5.002 -17.705 1.00 98.75 94 GLN A C 1
ATOM 717 O O . GLN A 1 94 ? 1.508 3.922 -18.246 1.00 98.75 94 GLN A O 1
ATOM 722 N N . MET A 1 95 ? 1.407 5.162 -16.383 1.00 98.75 95 MET A N 1
ATOM 723 C CA . MET A 1 95 ? 1.776 4.063 -15.480 1.00 98.75 95 MET A CA 1
ATOM 724 C C . MET A 1 95 ? 0.709 2.956 -15.458 1.00 98.75 95 MET A C 1
ATOM 726 O O . MET A 1 95 ? 1.046 1.770 -15.494 1.00 98.75 95 MET A O 1
ATOM 730 N N . ILE A 1 96 ? -0.569 3.344 -15.403 1.00 98.75 96 ILE A N 1
ATOM 731 C CA . ILE A 1 96 ? -1.716 2.428 -15.422 1.00 98.75 96 ILE A CA 1
ATOM 732 C C . ILE A 1 96 ? -1.759 1.657 -16.745 1.00 98.75 96 ILE A C 1
ATOM 734 O O . ILE A 1 96 ? -1.793 0.425 -16.733 1.00 98.75 96 ILE A O 1
ATOM 738 N N . ASP A 1 97 ? -1.687 2.361 -17.871 1.00 98.62 97 ASP A N 1
ATOM 739 C CA . ASP A 1 97 ? -1.737 1.777 -19.210 1.00 98.62 97 ASP A CA 1
ATOM 740 C C . ASP A 1 97 ? -0.556 0.835 -19.451 1.00 98.62 97 ASP A C 1
ATOM 742 O O . ASP A 1 97 ? -0.754 -0.309 -19.866 1.00 98.62 97 ASP A O 1
ATOM 746 N N . ALA A 1 98 ? 0.661 1.255 -19.089 1.00 98.38 98 ALA A N 1
ATOM 747 C CA . ALA A 1 98 ? 1.861 0.434 -19.222 1.00 98.38 98 ALA A CA 1
ATOM 748 C C . ALA A 1 98 ? 1.748 -0.892 -18.453 1.00 98.38 98 ALA A C 1
ATOM 750 O O . ALA A 1 98 ? 2.208 -1.929 -18.935 1.00 98.38 98 ALA A O 1
ATOM 751 N N . CYS A 1 99 ? 1.107 -0.890 -17.279 1.00 98.25 99 CYS A N 1
ATOM 752 C CA . CYS A 1 99 ? 0.839 -2.115 -16.532 1.00 98.25 99 CYS A CA 1
ATOM 753 C C . CYS A 1 99 ? -0.205 -3.003 -17.233 1.00 98.25 99 CYS A C 1
ATOM 755 O O . CYS A 1 99 ? -0.010 -4.214 -17.378 1.00 98.25 99 CYS A O 1
ATOM 757 N N . LYS A 1 100 ? -1.298 -2.400 -17.714 1.00 97.62 100 LYS A N 1
ATOM 758 C CA . LYS A 1 100 ? -2.412 -3.117 -18.355 1.00 97.62 100 LYS A CA 1
ATOM 759 C C . LYS A 1 100 ? -2.039 -3.737 -19.701 1.00 97.62 100 LYS A C 1
ATOM 761 O O . LYS A 1 100 ? -2.654 -4.730 -20.078 1.00 97.62 100 LYS A O 1
ATOM 766 N N . GLU A 1 101 ? -1.005 -3.249 -20.389 1.00 94.94 101 GLU A N 1
ATOM 767 C CA . GLU A 1 101 ? -0.483 -3.869 -21.620 1.00 94.94 101 GLU A CA 1
ATOM 768 C C . GLU A 1 101 ? -0.146 -5.361 -21.467 1.00 94.94 101 GLU A C 1
ATOM 770 O O . GLU A 1 101 ? -0.267 -6.125 -22.422 1.00 94.94 101 GLU A O 1
ATOM 775 N N . GLY A 1 102 ? 0.278 -5.798 -20.276 1.00 87.88 102 GLY A N 1
ATOM 776 C CA . GLY A 1 102 ? 0.545 -7.212 -19.984 1.00 87.88 102 GLY A CA 1
ATOM 777 C C . GLY A 1 102 ? -0.694 -8.022 -19.572 1.00 87.88 102 GLY A C 1
ATOM 778 O O . GLY A 1 102 ? -0.583 -9.182 -19.160 1.00 87.88 102 GLY A O 1
ATOM 779 N N . GLY A 1 103 ? -1.882 -7.417 -19.650 1.00 91.44 103 GLY A N 1
ATOM 780 C CA . GLY A 1 103 ? -3.162 -8.017 -19.284 1.00 91.44 103 GLY A CA 1
ATOM 781 C C . GLY A 1 103 ? -3.323 -8.248 -17.782 1.00 91.44 103 GLY A C 1
ATOM 782 O O . GLY A 1 103 ? -3.951 -9.231 -17.394 1.00 91.44 103 GLY A O 1
ATOM 783 N N . ALA A 1 104 ? -2.667 -7.449 -16.940 1.00 95.81 104 ALA A N 1
ATOM 784 C CA . ALA A 1 104 ? -2.899 -7.433 -15.498 1.00 95.81 104 ALA A CA 1
ATOM 785 C C . ALA A 1 104 ? -3.888 -6.314 -15.139 1.00 95.81 104 ALA A C 1
ATOM 787 O O . ALA A 1 104 ? -3.870 -5.247 -15.752 1.00 95.81 104 ALA A O 1
ATOM 788 N N . GLU A 1 105 ? -4.718 -6.539 -14.124 1.00 97.44 105 GLU A N 1
ATOM 789 C CA . GLU A 1 105 ? -5.416 -5.455 -13.437 1.00 97.44 105 GLU A CA 1
ATOM 790 C C . GLU A 1 105 ? -4.407 -4.658 -12.601 1.00 97.44 105 GLU A C 1
ATOM 792 O O . GLU A 1 105 ? -3.519 -5.244 -11.981 1.00 97.44 105 GLU A O 1
ATOM 797 N N . ILE A 1 106 ? -4.549 -3.332 -12.542 1.00 98.56 106 ILE A N 1
ATOM 798 C CA . ILE A 1 106 ? -3.739 -2.465 -11.672 1.00 98.56 106 ILE A CA 1
ATOM 799 C C . ILE A 1 106 ? -4.639 -1.690 -10.724 1.00 98.56 106 ILE A C 1
ATOM 801 O O . ILE A 1 106 ? -5.564 -0.997 -11.162 1.00 98.56 106 ILE A O 1
ATOM 805 N N . TRP A 1 107 ? -4.388 -1.838 -9.425 1.00 98.69 107 TRP A N 1
ATOM 806 C CA . TRP A 1 107 ? -5.108 -1.119 -8.378 1.00 98.69 107 TRP A CA 1
ATOM 807 C C . TRP A 1 107 ? -4.118 -0.293 -7.556 1.00 98.69 107 TRP A C 1
ATOM 809 O O . TRP A 1 107 ? -3.020 -0.757 -7.232 1.00 98.69 107 TRP A O 1
ATOM 819 N N . LEU A 1 108 ? -4.499 0.943 -7.224 1.00 98.81 108 LEU A N 1
ATOM 820 C CA . LEU A 1 108 ? -3.638 1.834 -6.444 1.00 98.81 108 LEU A CA 1
ATOM 821 C C . LEU A 1 108 ? -3.817 1.561 -4.949 1.00 98.81 108 LEU A C 1
ATOM 823 O O . LEU A 1 108 ? -4.931 1.666 -4.435 1.00 98.81 108 LEU A O 1
ATOM 827 N N . GLN A 1 109 ? -2.741 1.251 -4.226 1.00 98.75 109 GLN A N 1
ATOM 828 C CA . GLN A 1 109 ? -2.815 1.170 -2.769 1.00 98.75 109 GLN A CA 1
ATOM 829 C C . GLN A 1 109 ? -2.756 2.582 -2.177 1.00 98.75 109 GLN A C 1
ATOM 831 O O . GLN A 1 109 ? -1.703 3.214 -2.184 1.00 98.75 109 GLN A O 1
ATOM 836 N N . ILE A 1 110 ? -3.871 3.082 -1.651 1.00 98.81 110 ILE A N 1
ATOM 837 C CA . ILE A 1 110 ? -3.985 4.442 -1.113 1.00 98.81 110 ILE A CA 1
ATOM 838 C C . ILE A 1 110 ? -3.738 4.458 0.397 1.00 98.81 110 ILE A C 1
ATOM 840 O O . ILE A 1 110 ? -4.209 3.584 1.132 1.00 98.81 110 ILE A O 1
ATOM 844 N N . ASN A 1 111 ? -2.977 5.445 0.874 1.00 98.12 111 ASN A N 1
ATOM 845 C CA . ASN A 1 111 ? -2.473 5.464 2.246 1.00 98.12 111 ASN A CA 1
ATOM 846 C C . ASN A 1 111 ? -2.367 6.878 2.841 1.00 98.12 111 ASN A C 1
ATOM 848 O O . ASN A 1 111 ? -2.251 7.876 2.130 1.00 98.12 111 ASN A O 1
ATOM 852 N N . HIS A 1 112 ? -2.306 6.932 4.173 1.00 98.31 112 HIS A N 1
ATOM 853 C CA . HIS A 1 112 ? -1.895 8.106 4.935 1.00 98.31 112 HIS A CA 1
ATOM 854 C C . HIS A 1 112 ? -0.908 7.689 6.045 1.00 98.31 112 HIS A C 1
ATOM 856 O O . HIS A 1 112 ? -1.228 6.804 6.848 1.00 98.31 112 HIS A O 1
ATOM 862 N N . PRO A 1 113 ? 0.277 8.320 6.158 1.00 96.19 113 PRO A N 1
ATOM 863 C CA . PRO A 1 113 ? 1.344 7.850 7.042 1.00 96.19 113 PRO A CA 1
ATOM 864 C C . PRO A 1 113 ? 1.006 7.971 8.536 1.00 96.19 113 PRO A C 1
ATOM 866 O O . PRO A 1 113 ? 1.475 7.190 9.366 1.00 96.19 113 PRO A O 1
ATOM 869 N N . GLY A 1 114 ? 0.160 8.940 8.886 1.00 97.06 114 GLY A N 1
ATOM 870 C CA . GLY A 1 114 ? -0.293 9.166 10.254 1.00 97.06 114 GLY A CA 1
ATOM 871 C C . GLY A 1 114 ? 0.872 9.498 11.186 1.00 97.06 114 GLY A C 1
ATOM 872 O O . GLY A 1 114 ? 1.706 10.346 10.876 1.00 97.06 114 GLY A O 1
ATOM 873 N N . ARG A 1 115 ? 0.975 8.795 12.319 1.00 94.38 115 ARG A N 1
ATOM 874 C CA . ARG A 1 115 ? 2.082 8.987 13.274 1.00 94.38 115 ARG A CA 1
ATOM 875 C C . ARG A 1 115 ? 3.456 8.551 12.745 1.00 94.38 115 ARG A C 1
ATOM 877 O O . ARG A 1 115 ? 4.455 8.791 13.410 1.00 94.38 115 ARG A O 1
ATOM 884 N N . GLN A 1 116 ? 3.509 7.905 11.579 1.00 93.44 116 GLN A N 1
ATOM 885 C CA . GLN A 1 116 ? 4.747 7.479 10.920 1.00 93.44 116 GLN A CA 1
ATOM 886 C C . GLN A 1 116 ? 5.222 8.465 9.840 1.00 93.44 116 GLN A C 1
ATOM 888 O O . GLN A 1 116 ? 6.027 8.100 8.987 1.00 93.44 116 GLN A O 1
ATOM 893 N N . THR A 1 117 ? 4.736 9.708 9.842 1.00 94.12 117 THR A N 1
ATOM 894 C CA . THR A 1 117 ? 5.271 10.765 8.973 1.00 94.12 117 THR A CA 1
ATOM 895 C C . THR A 1 117 ? 6.743 11.042 9.318 1.00 94.12 117 THR A C 1
ATOM 897 O O . THR A 1 117 ? 7.030 11.419 10.459 1.00 94.12 117 THR A O 1
ATOM 900 N N . PRO A 1 118 ? 7.698 10.879 8.381 1.00 91.50 118 PRO A N 1
ATOM 901 C CA . PRO A 1 118 ? 9.114 11.073 8.668 1.00 91.50 118 PRO A CA 1
ATOM 902 C C . PRO A 1 118 ? 9.450 12.519 9.034 1.00 91.50 118 PRO A C 1
ATOM 904 O O . PRO A 1 118 ? 9.207 13.454 8.267 1.00 91.50 118 PRO A O 1
ATOM 907 N N . LYS A 1 119 ? 10.152 12.692 10.153 1.00 89.25 119 LYS A N 1
ATOM 908 C CA . LYS A 1 119 ? 10.618 13.992 10.656 1.00 89.25 119 LYS A CA 1
ATOM 909 C C . LYS A 1 119 ? 11.453 14.777 9.642 1.00 89.25 119 LYS A C 1
ATOM 911 O O . LYS A 1 119 ? 11.358 15.999 9.553 1.00 89.25 119 LYS A O 1
ATOM 916 N N . ALA A 1 120 ? 12.252 14.084 8.827 1.00 87.25 120 ALA A N 1
ATOM 917 C CA . ALA A 1 120 ? 13.121 14.701 7.821 1.00 87.25 120 ALA A CA 1
ATOM 918 C C . ALA A 1 120 ? 12.357 15.548 6.778 1.00 87.25 120 ALA A C 1
ATOM 920 O O . ALA A 1 120 ? 12.909 16.511 6.226 1.00 87.25 120 ALA A O 1
ATOM 921 N N . LEU A 1 121 ? 11.080 15.228 6.536 1.00 89.94 121 LEU A N 1
ATOM 922 C CA . LEU A 1 121 ? 10.223 15.964 5.609 1.00 89.94 121 LEU A CA 1
ATOM 923 C C . LEU A 1 121 ? 9.708 17.288 6.187 1.00 89.94 121 LEU A C 1
ATOM 925 O O . LEU A 1 121 ? 9.312 18.157 5.415 1.00 89.94 121 LEU A O 1
ATOM 929 N N . GLY A 1 122 ? 9.787 17.490 7.508 1.00 89.88 122 GLY A N 1
ATOM 930 C CA . GLY A 1 122 ? 9.299 18.702 8.176 1.00 89.88 122 GLY A CA 1
ATOM 931 C C . GLY A 1 122 ? 7.774 18.847 8.146 1.00 89.88 122 GLY A C 1
ATOM 932 O O . GLY A 1 122 ? 7.264 19.956 8.261 1.00 89.88 122 GLY A O 1
ATOM 933 N N . GLN A 1 123 ? 7.062 17.741 7.939 1.00 93.12 123 GLN A N 1
ATOM 934 C CA . GLN A 1 123 ? 5.605 17.672 7.927 1.00 93.12 123 GLN A CA 1
ATOM 935 C C . GLN A 1 123 ? 5.066 17.483 9.351 1.00 93.12 123 GLN A C 1
ATOM 937 O O . GLN A 1 123 ? 5.721 16.872 10.195 1.00 93.12 123 GLN A O 1
ATOM 942 N N . VAL A 1 124 ? 3.848 17.962 9.612 1.00 94.75 124 VAL A N 1
ATOM 943 C CA . VAL A 1 124 ? 3.177 17.724 10.896 1.00 94.75 124 VAL A CA 1
ATOM 944 C C . VAL A 1 124 ? 2.593 16.313 10.895 1.00 94.75 124 VAL A C 1
ATOM 946 O O . VAL A 1 124 ? 1.655 16.022 10.154 1.00 94.75 124 VAL A O 1
ATOM 949 N N . ALA A 1 125 ? 3.137 15.433 11.735 1.00 96.25 125 ALA A N 1
ATOM 950 C CA . ALA A 1 125 ? 2.554 14.118 11.965 1.00 96.25 125 ALA A CA 1
ATOM 951 C C . ALA A 1 125 ? 1.193 14.263 12.665 1.00 96.25 125 ALA A C 1
ATOM 953 O O . ALA A 1 125 ? 1.069 15.003 13.642 1.00 96.25 125 ALA A O 1
ATOM 954 N N . LYS A 1 126 ? 0.182 13.533 12.191 1.00 97.62 126 LYS A N 1
ATOM 955 C CA . LYS A 1 126 ? -1.164 13.495 12.781 1.00 97.62 126 LYS A CA 1
ATOM 956 C C . LYS A 1 126 ? -1.556 12.063 13.119 1.00 97.62 126 LYS A C 1
ATOM 958 O O . LYS A 1 126 ? -1.186 11.134 12.404 1.00 97.62 126 LYS A O 1
ATOM 963 N N . GLY A 1 127 ? -2.297 11.865 14.199 1.00 97.94 127 GLY A N 1
ATOM 964 C CA . GLY A 1 127 ? -2.718 10.537 14.633 1.00 97.94 127 GLY A CA 1
ATOM 965 C C . GLY A 1 127 ? -3.952 10.566 15.532 1.00 97.94 127 GLY A C 1
ATOM 966 O O . GLY A 1 127 ? -4.447 11.641 15.862 1.00 97.94 127 GLY A O 1
ATOM 967 N N . PRO A 1 128 ? -4.452 9.391 15.950 1.00 98.31 128 PRO A N 1
ATOM 968 C CA . PRO A 1 128 ? -5.626 9.308 16.818 1.00 98.31 128 PRO A CA 1
ATOM 969 C C . PRO A 1 128 ? -5.390 9.937 18.192 1.00 98.31 128 PRO A C 1
ATOM 971 O O . PRO A 1 128 ? -6.327 10.469 18.775 1.00 98.31 128 PRO A O 1
ATOM 974 N N . SER A 1 129 ? -4.155 9.882 18.695 1.00 98.31 129 SER A N 1
ATOM 975 C CA . SER A 1 129 ? -3.733 10.474 19.963 1.00 98.31 129 SER A CA 1
ATOM 976 C C . SER A 1 129 ? -2.280 10.927 19.885 1.00 98.31 129 SER A C 1
ATOM 978 O O . SER A 1 129 ? -1.542 10.484 19.000 1.00 98.31 129 SER A O 1
ATOM 980 N N . ALA A 1 130 ? -1.846 11.754 20.839 1.00 97.06 130 ALA A N 1
ATOM 981 C CA . ALA A 1 130 ? -0.465 12.230 20.973 1.00 97.06 130 ALA A CA 1
ATOM 982 C C . ALA A 1 130 ? 0.512 11.141 21.481 1.00 97.06 130 ALA A C 1
ATOM 984 O O . ALA A 1 130 ? 1.232 11.320 22.463 1.00 97.06 130 ALA A O 1
ATOM 985 N N . VAL A 1 131 ? 0.527 9.983 20.813 1.00 95.06 131 VAL A N 1
ATOM 986 C CA . VAL A 1 131 ? 1.360 8.816 21.132 1.00 95.06 131 VAL A CA 1
ATOM 987 C C . VAL A 1 131 ? 2.392 8.621 20.023 1.00 95.06 131 VAL A C 1
ATOM 989 O O . VAL A 1 131 ? 2.059 8.265 18.890 1.00 95.06 131 VAL A O 1
ATOM 992 N N . ALA A 1 132 ? 3.663 8.865 20.346 1.00 90.88 132 ALA A N 1
ATOM 993 C CA . ALA A 1 132 ? 4.770 8.693 19.409 1.00 90.88 132 ALA A CA 1
ATOM 994 C C . ALA A 1 132 ? 4.960 7.220 18.999 1.00 90.88 132 ALA A C 1
ATOM 996 O O . ALA A 1 132 ? 4.519 6.299 19.685 1.00 90.88 132 ALA A O 1
ATOM 997 N N . VAL A 1 133 ? 5.630 6.994 17.868 1.00 87.88 133 VAL A N 1
ATOM 998 C CA . VAL A 1 133 ? 6.115 5.660 17.478 1.00 87.88 133 VAL A CA 1
ATOM 999 C C . VAL A 1 133 ? 7.233 5.232 18.432 1.00 87.88 133 VAL A C 1
ATOM 1001 O O . VAL A 1 133 ? 8.169 5.996 18.653 1.00 87.88 133 VAL A O 1
ATOM 1004 N N . ASP A 1 134 ? 7.167 4.019 18.975 1.00 82.69 134 ASP A N 1
ATOM 1005 C CA . ASP A 1 134 ? 8.164 3.440 19.874 1.00 82.69 134 ASP A CA 1
ATOM 1006 C C . ASP A 1 134 ? 9.013 2.350 19.196 1.00 82.69 134 ASP A C 1
ATOM 1008 O O . ASP A 1 134 ? 8.724 1.156 19.216 1.00 82.69 134 ASP A O 1
ATOM 1012 N N . ILE A 1 135 ? 10.116 2.789 18.599 1.00 75.88 135 ILE A N 1
ATOM 1013 C CA . ILE A 1 135 ? 11.213 1.969 18.075 1.00 75.88 135 ILE A CA 1
ATOM 1014 C C . ILE A 1 135 ? 12.509 2.211 18.874 1.00 75.88 135 ILE A C 1
ATOM 1016 O O . ILE A 1 135 ? 13.622 2.152 18.337 1.00 75.88 135 ILE A O 1
ATOM 1020 N N . GLY A 1 136 ? 12.386 2.529 20.168 1.00 77.75 136 GLY A N 1
ATOM 1021 C CA . GLY A 1 136 ? 13.511 2.798 21.061 1.00 77.75 136 GLY A CA 1
ATOM 1022 C C . GLY A 1 136 ? 14.264 4.095 20.733 1.00 77.75 136 GLY A C 1
ATOM 1023 O O . GLY A 1 136 ? 13.677 5.151 20.506 1.00 77.75 136 GLY A O 1
ATOM 1024 N N . ARG A 1 137 ? 15.606 4.051 20.722 1.00 72.44 137 ARG A N 1
ATOM 1025 C CA . ARG A 1 137 ? 16.443 5.262 20.546 1.00 72.44 137 ARG A CA 1
ATOM 1026 C C . ARG A 1 137 ? 16.222 5.973 19.205 1.00 72.44 137 ARG A C 1
ATOM 1028 O O . ARG A 1 137 ? 16.471 7.172 19.117 1.00 72.44 137 ARG A O 1
ATOM 1035 N N . LEU A 1 138 ? 15.758 5.254 18.181 1.00 73.94 138 LEU A N 1
ATOM 1036 C CA . LEU A 1 138 ? 15.526 5.807 16.846 1.00 73.94 138 LEU A CA 1
ATOM 1037 C C . LEU A 1 138 ? 14.220 6.607 16.744 1.00 73.94 138 LEU A C 1
ATOM 1039 O O . LEU A 1 138 ? 14.106 7.427 15.835 1.00 73.94 138 LEU A O 1
ATOM 1043 N N . SER A 1 139 ? 13.277 6.441 17.680 1.00 78.38 139 SER A N 1
ATOM 1044 C CA . SER A 1 139 ? 11.947 7.062 17.610 1.00 78.38 139 SER A CA 1
ATOM 1045 C C . SER A 1 139 ? 12.020 8.571 17.410 1.00 78.38 139 SER A C 1
ATOM 1047 O O . SER A 1 139 ? 11.519 9.083 16.419 1.00 78.38 139 SER A O 1
ATOM 1049 N N . ARG A 1 140 ? 12.731 9.275 18.303 1.00 76.62 140 ARG A N 1
ATOM 1050 C CA . ARG A 1 140 ? 12.825 10.750 18.302 1.00 76.62 140 ARG A CA 1
ATOM 1051 C C . ARG A 1 140 ? 13.623 11.323 17.130 1.00 76.62 140 ARG A C 1
ATOM 1053 O O . ARG A 1 140 ? 13.536 12.521 16.853 1.00 76.62 140 ARG A O 1
ATOM 1060 N N . VAL A 1 141 ? 14.444 10.485 16.499 1.00 80.38 141 VAL A N 1
ATOM 1061 C CA . VAL A 1 141 ? 15.249 10.855 15.330 1.00 80.38 141 VAL A CA 1
ATOM 1062 C C . VAL A 1 141 ? 14.409 10.732 14.062 1.00 80.38 141 VAL A C 1
ATOM 1064 O O . VAL A 1 141 ? 14.496 11.588 13.187 1.00 80.38 141 VAL A O 1
ATOM 1067 N N . MET A 1 142 ? 13.591 9.683 13.967 1.00 83.94 142 MET A N 1
ATOM 1068 C CA . MET A 1 142 ? 12.836 9.365 12.757 1.00 83.94 142 MET A CA 1
ATOM 1069 C C . MET A 1 142 ? 11.455 10.020 12.705 1.00 83.94 142 MET A C 1
ATOM 1071 O O . MET A 1 142 ? 11.023 10.404 11.619 1.00 83.94 142 MET A O 1
ATOM 1075 N N . PHE A 1 143 ? 10.779 10.161 13.845 1.00 90.44 143 PHE A N 1
ATOM 1076 C CA . PHE A 1 143 ? 9.384 10.591 13.926 1.00 90.44 143 PHE A CA 1
ATOM 1077 C C . PHE A 1 143 ? 9.190 11.629 15.035 1.00 90.44 143 PHE A C 1
ATOM 1079 O O . PHE A 1 143 ? 9.846 11.579 16.080 1.00 90.44 143 PHE A O 1
ATOM 1086 N N . ASP A 1 144 ? 8.273 12.565 14.808 1.00 91.88 144 ASP A N 1
ATOM 1087 C CA . ASP A 1 144 ? 7.782 13.464 15.852 1.00 91.88 144 ASP A CA 1
ATOM 1088 C C . ASP A 1 144 ? 6.572 12.853 16.571 1.00 91.88 144 ASP A C 1
ATOM 1090 O O . ASP A 1 144 ? 5.922 11.931 16.070 1.00 91.88 144 ASP A O 1
ATOM 1094 N N . THR A 1 145 ? 6.260 13.361 17.766 1.00 95.19 145 THR A N 1
ATOM 1095 C CA . THR A 1 145 ? 4.989 13.035 18.424 1.00 95.19 145 THR A CA 1
ATOM 1096 C C . THR A 1 145 ? 3.847 13.571 17.557 1.00 95.19 145 THR A C 1
ATOM 1098 O O . THR A 1 145 ? 3.863 14.762 17.233 1.00 95.19 145 THR A O 1
ATOM 1101 N N . PRO A 1 146 ? 2.866 12.738 17.170 1.00 96.94 146 PRO A N 1
ATOM 1102 C CA . PRO A 1 146 ? 1.763 13.196 16.343 1.00 96.94 146 PRO A CA 1
ATOM 1103 C C . PRO A 1 146 ? 0.881 14.187 17.104 1.00 96.94 146 PRO A C 1
ATOM 1105 O O . PRO A 1 146 ? 0.674 14.059 18.311 1.00 96.94 146 PRO A O 1
ATOM 1108 N N . VAL A 1 147 ? 0.308 15.137 16.374 1.00 98.00 147 VAL A N 1
ATOM 1109 C CA . VAL A 1 147 ? -0.822 15.930 16.855 1.00 98.00 147 VAL A CA 1
ATOM 1110 C C . VAL A 1 147 ? -2.068 15.046 16.829 1.00 98.00 147 VAL A C 1
ATOM 1112 O O . VAL A 1 147 ? -2.320 14.342 15.846 1.00 98.00 147 VAL A O 1
ATOM 1115 N N . GLU A 1 148 ? -2.829 15.057 17.922 1.00 98.56 148 GLU A N 1
ATOM 1116 C CA . GLU A 1 148 ? -4.125 14.384 17.981 1.00 98.56 148 GLU A CA 1
ATOM 1117 C C . GLU A 1 148 ? -5.098 15.041 16.992 1.00 98.56 148 GLU A C 1
ATOM 1119 O O . GLU A 1 148 ? -5.297 16.253 17.029 1.00 98.56 148 GLU A O 1
ATOM 1124 N N . MET A 1 149 ? -5.683 14.243 16.097 1.00 98.75 149 MET A N 1
ATOM 1125 C CA . MET A 1 149 ? -6.610 14.735 15.077 1.00 98.75 149 MET A CA 1
ATOM 1126 C C . MET A 1 149 ? -7.921 15.232 15.691 1.00 98.75 149 MET A C 1
ATOM 1128 O O . MET A 1 149 ? -8.502 14.573 16.563 1.00 98.75 149 MET A O 1
ATOM 1132 N N . THR A 1 150 ? -8.415 16.364 15.189 1.00 98.69 150 THR A N 1
ATOM 1133 C CA . THR A 1 150 ? -9.772 16.854 15.478 1.00 98.69 150 THR A CA 1
ATOM 1134 C C . THR A 1 150 ? -10.820 16.131 14.621 1.00 98.69 150 THR A C 1
ATOM 1136 O O . THR A 1 150 ? -10.478 15.353 13.729 1.00 98.69 150 THR A O 1
ATOM 1139 N N . GLU A 1 151 ? -12.113 16.378 14.859 1.00 98.44 151 GLU A N 1
ATOM 1140 C CA . GLU A 1 151 ? -13.172 15.859 13.978 1.00 98.44 151 GLU A CA 1
ATOM 1141 C C . GLU A 1 151 ? -12.985 16.369 12.541 1.00 98.44 151 GLU A C 1
ATOM 1143 O O . GLU A 1 151 ? -13.114 15.597 11.597 1.00 98.44 151 GLU A O 1
ATOM 1148 N N . GLU A 1 152 ? -12.617 17.638 12.360 1.00 98.69 152 GLU A N 1
ATOM 1149 C CA . GLU A 1 152 ? -12.387 18.242 11.044 1.00 98.69 152 GLU A CA 1
ATOM 1150 C C . GLU A 1 152 ? -11.224 17.572 10.311 1.00 98.69 152 GLU A C 1
ATOM 1152 O O . GLU A 1 152 ? -11.346 17.275 9.123 1.00 98.69 152 GLU A O 1
ATOM 1157 N N . ASP A 1 153 ? -10.128 17.278 11.020 1.00 98.56 153 ASP A N 1
ATOM 1158 C CA . ASP A 1 153 ? -9.001 16.524 10.465 1.00 98.56 153 ASP A CA 1
ATOM 1159 C C . ASP A 1 153 ? -9.442 15.133 9.993 1.00 98.56 153 ASP A C 1
ATOM 1161 O O . ASP A 1 153 ? -9.037 14.668 8.926 1.00 98.56 153 ASP A O 1
ATOM 1165 N N . ILE A 1 154 ? -10.274 14.453 10.788 1.00 98.88 154 ILE A N 1
ATOM 1166 C CA . ILE A 1 154 ? -10.777 13.114 10.469 1.00 98.88 154 ILE A CA 1
ATOM 1167 C C . ILE A 1 154 ? -11.698 13.164 9.243 1.00 98.88 154 ILE A C 1
ATOM 1169 O O . ILE A 1 154 ? -11.552 12.346 8.332 1.00 98.88 154 ILE A O 1
ATOM 1173 N N . GLN A 1 155 ? -12.607 14.140 9.179 1.00 98.81 155 GLN A N 1
ATOM 1174 C CA . GLN A 1 155 ? -13.490 14.331 8.025 1.00 98.81 155 GLN A CA 1
ATOM 1175 C C . GLN A 1 155 ? -12.713 14.698 6.755 1.00 98.81 155 GLN A C 1
ATOM 1177 O O . GLN A 1 155 ? -13.057 14.231 5.668 1.00 98.81 155 GLN A O 1
ATOM 1182 N N . ASP A 1 156 ? -11.647 15.491 6.873 1.00 98.69 156 ASP A N 1
ATOM 1183 C CA . ASP A 1 156 ? -10.782 15.812 5.738 1.00 98.69 156 ASP A CA 1
ATOM 1184 C C . ASP A 1 156 ? -10.062 14.569 5.205 1.00 98.69 156 ASP A C 1
ATOM 1186 O O . ASP A 1 156 ? -10.073 14.322 4.000 1.00 98.69 156 ASP A O 1
ATOM 1190 N N . VAL A 1 157 ? -9.533 13.720 6.092 1.00 98.75 157 VAL A N 1
ATOM 1191 C CA . VAL A 1 157 ? -8.936 12.436 5.698 1.00 98.75 157 VAL A CA 1
ATOM 1192 C C . VAL A 1 157 ? -9.945 11.547 4.971 1.00 98.75 157 VAL A C 1
ATOM 1194 O O . VAL A 1 157 ? -9.609 10.994 3.922 1.00 98.75 157 VAL A O 1
ATOM 1197 N N . ILE A 1 158 ? -11.182 11.432 5.471 1.00 98.88 158 ILE A N 1
ATOM 1198 C CA . ILE A 1 158 ? -12.241 10.648 4.813 1.00 98.88 158 ILE A CA 1
ATOM 1199 C C . ILE A 1 158 ? -12.492 11.163 3.389 1.00 98.88 158 ILE A C 1
ATOM 1201 O O . ILE A 1 158 ? -12.499 10.369 2.444 1.00 98.88 158 ILE A O 1
ATOM 1205 N N . ARG A 1 159 ? -12.639 12.485 3.215 1.00 98.81 159 ARG A N 1
ATOM 1206 C CA . ARG A 1 159 ? -12.809 13.092 1.884 1.00 98.81 159 ARG A CA 1
ATOM 1207 C C . ARG A 1 159 ? -11.620 12.830 0.970 1.00 98.81 159 ARG A C 1
ATOM 1209 O O . ARG A 1 159 ? -11.827 12.492 -0.191 1.00 98.81 159 ARG A O 1
ATOM 1216 N N . ARG A 1 160 ? -10.390 12.977 1.469 1.00 98.75 160 ARG A N 1
ATOM 1217 C CA . ARG A 1 160 ? -9.170 12.785 0.670 1.00 98.75 160 ARG A CA 1
ATOM 1218 C C . ARG A 1 160 ? -9.046 11.355 0.164 1.00 98.75 160 ARG A C 1
ATOM 1220 O O . ARG A 1 160 ? -8.792 11.167 -1.018 1.00 98.75 160 ARG A O 1
ATOM 1227 N N . PHE A 1 161 ? -9.312 10.353 1.006 1.00 98.88 161 PHE A N 1
ATOM 1228 C CA . PHE A 1 161 ? -9.367 8.958 0.556 1.00 98.88 161 PHE A CA 1
ATOM 1229 C C . PHE A 1 161 ? -10.397 8.754 -0.566 1.00 98.88 161 PHE A C 1
ATOM 1231 O O . PHE A 1 161 ? -10.083 8.123 -1.575 1.00 98.88 161 PHE A O 1
ATOM 1238 N N . ALA A 1 162 ? -11.606 9.302 -0.406 1.00 98.88 162 ALA A N 1
ATOM 1239 C CA . ALA A 1 162 ? -12.661 9.201 -1.412 1.00 98.88 162 ALA A CA 1
ATOM 1240 C C . ALA A 1 162 ? -12.264 9.874 -2.737 1.00 98.88 162 ALA A C 1
ATOM 1242 O O . ALA A 1 162 ? -12.362 9.251 -3.794 1.00 98.88 162 ALA A O 1
ATOM 1243 N N . ARG A 1 163 ? -11.731 11.102 -2.686 1.00 98.75 163 ARG A N 1
ATOM 1244 C CA . ARG A 1 163 ? -11.282 11.825 -3.884 1.00 98.75 163 ARG A CA 1
ATOM 1245 C C . ARG A 1 163 ? -10.107 11.161 -4.582 1.00 98.75 163 ARG A C 1
ATOM 1247 O O . ARG A 1 163 ? -10.142 11.035 -5.802 1.00 98.75 163 ARG A O 1
ATOM 1254 N N . THR A 1 164 ? -9.116 10.656 -3.848 1.00 98.88 164 THR A N 1
ATOM 1255 C CA . THR A 1 164 ? -8.025 9.879 -4.455 1.00 98.88 164 THR A CA 1
ATOM 1256 C C . THR A 1 164 ? -8.555 8.638 -5.180 1.00 98.88 164 THR A C 1
ATOM 1258 O O . THR A 1 164 ? -8.068 8.318 -6.264 1.00 98.88 164 THR A O 1
ATOM 1261 N N . ALA A 1 165 ? -9.569 7.955 -4.636 1.00 98.88 165 ALA A N 1
ATOM 1262 C CA . ALA A 1 165 ? -10.184 6.806 -5.301 1.00 98.88 165 ALA A CA 1
ATOM 1263 C C . ALA A 1 165 ? -10.936 7.195 -6.585 1.00 98.88 165 ALA A C 1
ATOM 1265 O O . ALA A 1 165 ? -10.783 6.517 -7.599 1.00 98.88 165 ALA A O 1
ATOM 1266 N N . ALA A 1 166 ? -11.685 8.301 -6.583 1.00 98.81 166 ALA A N 1
ATOM 1267 C CA . ALA A 1 166 ? -12.320 8.806 -7.802 1.00 98.81 166 ALA A CA 1
ATOM 1268 C C . ALA A 1 166 ? -11.305 9.243 -8.864 1.00 98.81 166 ALA A C 1
ATOM 1270 O O . ALA A 1 166 ? -11.478 8.910 -10.031 1.00 98.81 166 ALA A O 1
ATOM 1271 N N . LEU A 1 167 ? -10.211 9.908 -8.479 1.00 98.81 167 LEU A N 1
ATOM 1272 C CA . LEU A 1 167 ? -9.128 10.214 -9.418 1.00 98.81 167 LEU A CA 1
ATOM 1273 C C . LEU A 1 167 ? -8.537 8.928 -10.012 1.00 98.81 167 LEU A C 1
ATOM 1275 O O . LEU A 1 167 ? -8.331 8.848 -11.217 1.00 98.81 167 LEU A O 1
ATOM 1279 N N . ALA A 1 168 ? -8.300 7.897 -9.195 1.00 98.81 168 ALA A N 1
ATOM 1280 C CA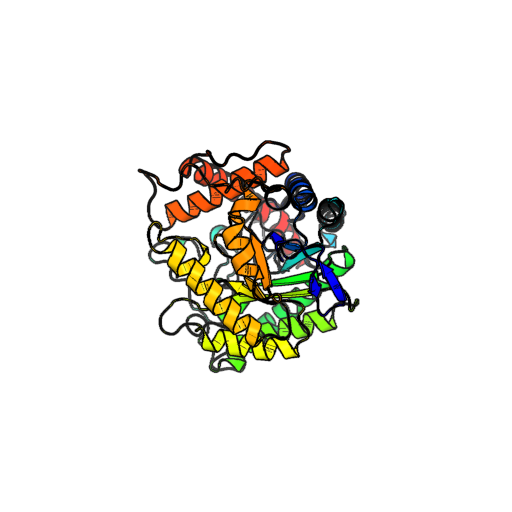 . ALA A 1 168 ? -7.808 6.609 -9.682 1.00 98.81 168 ALA A CA 1
ATOM 1281 C C . ALA A 1 168 ? -8.768 5.964 -10.704 1.00 98.81 168 ALA A C 1
ATOM 1283 O O . ALA A 1 168 ? -8.313 5.430 -11.717 1.00 98.81 168 ALA A O 1
ATOM 1284 N N . GLU A 1 169 ? -10.082 6.055 -10.475 1.00 98.75 169 GLU A N 1
ATOM 1285 C CA . GLU A 1 169 ? -11.111 5.618 -11.426 1.00 98.75 169 GLU A CA 1
ATOM 1286 C C . GLU A 1 169 ? -11.071 6.426 -12.732 1.00 98.75 169 GLU A C 1
ATOM 1288 O O . GLU A 1 169 ? -11.035 5.843 -13.816 1.00 98.75 169 GLU A O 1
ATOM 1293 N N . GLU A 1 170 ? -11.019 7.757 -12.647 1.00 98.50 170 GLU A N 1
ATOM 1294 C CA . GLU A 1 170 ? -10.939 8.666 -13.802 1.00 98.50 170 GLU A CA 1
ATOM 1295 C C . GLU A 1 170 ? -9.675 8.435 -14.651 1.00 98.50 170 GLU A C 1
ATOM 1297 O O . GLU A 1 170 ? -9.669 8.678 -15.861 1.00 98.50 170 GLU A O 1
ATOM 1302 N N . LEU A 1 171 ? -8.603 7.948 -14.025 1.00 98.56 171 LEU A N 1
ATOM 1303 C CA . LEU A 1 171 ? -7.336 7.597 -14.667 1.00 98.56 171 LEU A CA 1
ATOM 1304 C C . LEU A 1 171 ? -7.325 6.180 -15.267 1.00 98.56 171 LEU A C 1
ATOM 1306 O O . LEU A 1 171 ? -6.347 5.809 -15.912 1.00 98.56 171 LEU A O 1
ATOM 1310 N N . GLY A 1 172 ? -8.390 5.393 -15.081 1.00 98.19 172 GLY A N 1
ATOM 1311 C CA . GLY A 1 172 ? -8.543 4.063 -15.677 1.00 98.19 172 GLY A CA 1
ATOM 1312 C C . GLY A 1 172 ? -7.970 2.900 -14.856 1.00 98.19 172 GLY A C 1
ATOM 1313 O O . GLY A 1 172 ? -7.829 1.791 -15.396 1.00 98.19 172 GLY A O 1
ATOM 1314 N N . ALA A 1 173 ? -7.650 3.115 -13.573 1.00 98.62 173 ALA A N 1
ATOM 1315 C CA . ALA A 1 173 ? -7.290 2.025 -12.665 1.00 98.62 173 ALA A CA 1
ATOM 1316 C C . ALA A 1 173 ? -8.475 1.057 -12.491 1.00 98.62 173 ALA A C 1
ATOM 1318 O O . ALA A 1 173 ? -9.638 1.457 -12.537 1.00 98.62 173 ALA A O 1
ATOM 1319 N N . GLY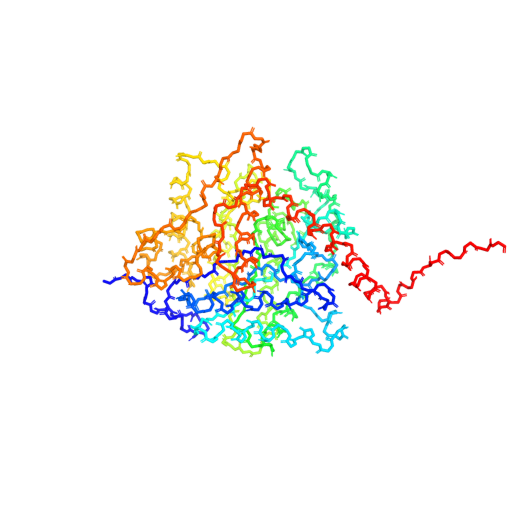 A 1 174 ? -8.184 -0.228 -12.276 1.00 98.31 174 GLY A N 1
ATOM 1320 C CA . GLY A 1 174 ? -9.223 -1.240 -12.039 1.00 98.31 174 GLY A CA 1
ATOM 1321 C C . GLY A 1 174 ? -9.864 -1.134 -10.649 1.00 98.31 174 GLY A C 1
ATOM 1322 O O . GLY A 1 174 ? -10.937 -1.690 -10.415 1.00 98.31 174 GLY A O 1
ATOM 1323 N N . GLY A 1 175 ? -9.215 -0.423 -9.728 1.00 98.69 175 GLY A N 1
ATOM 1324 C CA . GLY A 1 175 ? -9.648 -0.267 -8.348 1.00 98.69 175 GLY A CA 1
ATOM 1325 C C . GLY A 1 175 ? -8.593 0.399 -7.468 1.00 98.69 175 GLY A C 1
ATOM 1326 O O . GLY A 1 175 ? -7.561 0.884 -7.945 1.00 98.69 175 GLY A O 1
ATOM 1327 N N . ILE A 1 176 ? -8.844 0.372 -6.163 1.00 98.88 176 ILE A N 1
ATOM 1328 C CA . ILE A 1 176 ? -7.893 0.756 -5.116 1.00 98.88 176 ILE A CA 1
ATOM 1329 C C . ILE A 1 176 ? -7.782 -0.324 -4.048 1.00 98.88 176 ILE A C 1
ATOM 1331 O O . ILE A 1 176 ? -8.672 -1.155 -3.883 1.00 98.88 176 ILE A O 1
ATOM 1335 N N . GLU A 1 177 ? -6.708 -0.264 -3.272 1.00 98.88 177 GLU A N 1
ATOM 1336 C CA . GLU A 1 177 ? -6.613 -0.933 -1.980 1.00 98.88 177 GLU A CA 1
ATOM 1337 C C . GLU A 1 177 ? -6.443 0.108 -0.865 1.00 98.88 177 GLU A C 1
ATOM 1339 O O . GLU A 1 177 ? -5.510 0.907 -0.884 1.00 98.88 177 GLU A O 1
ATOM 1344 N N . VAL A 1 178 ? -7.333 0.102 0.129 1.00 98.81 178 VAL A N 1
ATOM 1345 C CA . VAL A 1 178 ? -7.222 0.958 1.318 1.00 98.81 178 VAL A CA 1
ATOM 1346 C C . VAL A 1 178 ? -6.227 0.343 2.295 1.00 98.81 178 VAL A C 1
ATOM 1348 O O . VAL A 1 178 ? -6.453 -0.751 2.821 1.00 98.81 178 VAL A O 1
ATOM 1351 N N . HIS A 1 179 ? -5.143 1.057 2.596 1.00 98.31 179 HIS A N 1
ATOM 1352 C CA . HIS A 1 179 ? -4.140 0.556 3.525 1.00 98.31 179 HIS A CA 1
ATOM 1353 C C . HIS A 1 179 ? -4.490 0.854 4.993 1.00 98.31 179 HIS A C 1
ATOM 1355 O O . HIS A 1 179 ? -4.322 1.967 5.491 1.00 98.31 179 HIS A O 1
ATOM 1361 N N . ALA A 1 180 ? -4.927 -0.177 5.720 1.00 97.38 180 ALA A N 1
ATOM 1362 C CA . ALA A 1 180 ? -5.259 -0.132 7.145 1.00 97.38 180 ALA A CA 1
ATOM 1363 C C . ALA A 1 180 ? -4.439 -1.122 7.985 1.00 97.38 180 ALA A C 1
ATOM 1365 O O . ALA A 1 180 ? -4.933 -1.752 8.920 1.00 97.38 180 ALA A O 1
ATOM 1366 N N . ALA A 1 181 ? -3.149 -1.228 7.667 1.00 93.00 181 ALA A N 1
ATOM 1367 C CA . ALA A 1 181 ? -2.204 -2.125 8.324 1.00 93.00 181 ALA A CA 1
ATOM 1368 C C . ALA A 1 181 ? -0.911 -1.385 8.709 1.00 93.00 181 ALA A C 1
ATOM 1370 O O . ALA A 1 181 ? -0.746 -0.195 8.439 1.00 93.00 181 ALA A O 1
ATOM 1371 N N . HIS A 1 182 ? 0.014 -2.097 9.353 1.00 88.81 182 HIS A N 1
ATOM 1372 C CA . HIS A 1 182 ? 1.407 -1.670 9.569 1.00 88.81 182 HIS A CA 1
ATOM 1373 C C . HIS A 1 182 ? 1.615 -0.422 10.440 1.00 88.81 182 HIS A C 1
ATOM 1375 O O . HIS A 1 182 ? 2.718 0.127 10.491 1.00 88.81 182 HIS A O 1
ATOM 1381 N N . GLY A 1 183 ? 0.594 -0.007 11.190 1.00 90.00 183 GLY A N 1
ATOM 1382 C CA . GLY A 1 183 ? 0.643 1.146 12.087 1.00 90.00 183 GLY A CA 1
ATOM 1383 C C . GLY A 1 183 ? 0.553 2.508 11.391 1.00 90.00 183 GLY A C 1
ATOM 1384 O O . GLY A 1 183 ? 0.814 3.518 12.051 1.00 90.00 183 GLY A O 1
ATOM 1385 N N . TYR A 1 184 ? 0.217 2.542 10.094 1.00 95.31 184 TYR A N 1
ATOM 1386 C CA . TYR A 1 184 ? -0.193 3.762 9.385 1.00 95.31 184 TYR A CA 1
ATOM 1387 C C . TYR A 1 184 ? -1.513 4.302 9.938 1.00 95.31 184 TYR A C 1
ATOM 1389 O O . TYR A 1 184 ? -2.069 3.718 10.863 1.00 95.31 184 TYR A O 1
ATOM 1397 N N . LEU A 1 185 ? -2.033 5.412 9.408 1.00 98.31 185 LEU A N 1
ATOM 1398 C CA . LEU A 1 185 ? -3.118 6.155 10.056 1.00 98.31 185 LEU A CA 1
ATOM 1399 C C . LEU A 1 185 ? -4.318 5.284 10.461 1.00 98.31 185 LEU A C 1
ATOM 1401 O O . LEU A 1 185 ? -4.676 5.254 11.636 1.00 98.31 185 LEU A O 1
ATOM 1405 N N . LEU A 1 186 ? -4.909 4.549 9.516 1.00 98.38 186 LEU A N 1
ATOM 1406 C CA . LEU A 1 186 ? -6.104 3.740 9.786 1.00 98.38 186 LEU A CA 1
ATOM 1407 C C . LEU A 1 186 ? -5.809 2.596 10.771 1.00 98.38 186 LEU A C 1
ATOM 1409 O O . LEU A 1 186 ? -6.609 2.322 11.662 1.00 98.38 186 LEU A O 1
ATOM 1413 N N . SER A 1 187 ? -4.623 1.986 10.675 1.00 96.38 187 SER A N 1
ATOM 1414 C CA . SER A 1 187 ? -4.152 0.970 11.627 1.00 96.38 187 SER A CA 1
ATOM 1415 C C . SER A 1 187 ? -3.863 1.559 13.013 1.00 96.38 187 SER A C 1
ATOM 1417 O O . SER A 1 187 ? -4.134 0.914 14.021 1.00 96.38 187 SER A O 1
ATOM 1419 N N . ALA A 1 188 ? -3.365 2.794 13.092 1.00 97.31 188 ALA A N 1
ATOM 1420 C CA . ALA A 1 188 ? -3.128 3.490 14.348 1.00 97.31 188 ALA A CA 1
ATOM 1421 C C . ALA A 1 188 ? -4.447 3.819 15.057 1.00 97.31 188 ALA A C 1
ATOM 1423 O O . ALA A 1 188 ? -4.522 3.652 16.269 1.00 97.31 188 ALA A O 1
ATOM 1424 N N . PHE A 1 189 ? -5.487 4.231 14.320 1.00 98.56 189 PHE A N 1
ATOM 1425 C CA . PHE A 1 189 ? -6.842 4.372 14.868 1.00 98.56 189 PHE A CA 1
ATOM 1426 C C . PHE A 1 189 ? -7.383 3.030 15.371 1.00 98.56 189 PHE A C 1
ATOM 1428 O O . PHE A 1 189 ? -7.917 2.969 16.479 1.00 98.56 189 PHE A O 1
ATOM 1435 N N . ALA A 1 190 ? -7.182 1.954 14.606 1.00 97.44 190 ALA A N 1
ATOM 1436 C CA . ALA A 1 190 ? -7.608 0.619 15.000 1.00 97.44 190 ALA A CA 1
ATOM 1437 C C . ALA A 1 190 ? -6.853 0.090 16.230 1.00 97.44 190 ALA A C 1
ATOM 1439 O O . ALA A 1 190 ? -7.440 -0.642 17.013 1.00 97.44 190 ALA A O 1
ATOM 1440 N N . SER A 1 191 ? -5.585 0.443 16.446 1.00 95.75 191 SER A N 1
ATOM 1441 C CA . SER A 1 191 ? -4.780 -0.105 17.544 1.00 95.75 191 SER A CA 1
ATOM 1442 C C . SER A 1 191 ? -5.031 0.612 18.882 1.00 95.75 191 SER A C 1
ATOM 1444 O O . SER A 1 191 ? -4.832 1.825 18.974 1.00 95.75 191 SER A O 1
ATOM 1446 N N . PRO A 1 192 ? -5.356 -0.107 19.974 1.00 95.50 192 PRO A N 1
ATOM 1447 C CA . PRO A 1 192 ? -5.532 0.492 21.299 1.00 95.50 192 PRO A CA 1
ATOM 1448 C C . PRO A 1 192 ? -4.203 0.954 21.923 1.00 95.50 192 PRO A C 1
ATOM 1450 O O . PRO A 1 192 ? -4.203 1.663 22.931 1.00 95.50 192 PRO A O 1
ATOM 1453 N N . ILE A 1 193 ? -3.054 0.585 21.342 1.00 93.62 193 ILE A N 1
ATOM 1454 C CA . ILE A 1 193 ? -1.739 1.099 21.750 1.00 93.62 193 ILE A CA 1
ATOM 1455 C C . ILE A 1 193 ? -1.590 2.560 21.323 1.00 93.62 193 ILE A C 1
ATOM 1457 O O . ILE A 1 193 ? -1.160 3.385 22.128 1.00 93.62 193 ILE A O 1
ATOM 1461 N N . ALA A 1 194 ? -1.972 2.881 20.086 1.00 95.50 194 ALA A N 1
ATOM 1462 C CA . ALA A 1 194 ? -1.818 4.216 19.516 1.00 95.50 194 ALA A CA 1
ATOM 1463 C C . ALA A 1 194 ? -3.048 5.111 19.739 1.00 95.50 194 ALA A C 1
ATOM 1465 O O . ALA A 1 194 ? -2.893 6.323 19.878 1.00 95.50 194 ALA A O 1
ATOM 1466 N N . ASN A 1 195 ? -4.251 4.535 19.795 1.00 98.19 195 ASN A N 1
ATOM 1467 C CA . ASN A 1 195 ? -5.501 5.262 19.989 1.00 98.19 195 ASN A CA 1
ATOM 1468 C C . ASN A 1 195 ? -5.936 5.240 21.460 1.00 98.19 195 ASN A C 1
ATOM 1470 O O . ASN A 1 195 ? -6.380 4.214 21.979 1.00 98.19 195 ASN A O 1
ATOM 1474 N N . LYS A 1 196 ? -5.806 6.390 22.126 1.00 98.19 196 LYS A N 1
ATOM 1475 C CA . LYS A 1 196 ? -6.194 6.623 23.526 1.00 98.19 196 LYS A CA 1
ATOM 1476 C C . LYS A 1 196 ? -7.426 7.522 23.656 1.00 98.19 196 LYS A C 1
ATOM 1478 O O . LYS A 1 196 ? -7.701 8.016 24.747 1.00 98.19 196 LYS A O 1
ATOM 1483 N N . ARG A 1 197 ? -8.158 7.743 22.561 1.00 98.44 197 ARG A N 1
ATOM 1484 C CA . ARG A 1 197 ? -9.336 8.613 22.548 1.00 98.44 197 ARG A CA 1
ATOM 1485 C C . ARG A 1 197 ? -10.476 8.021 23.370 1.00 98.44 197 ARG A C 1
ATOM 1487 O O . ARG A 1 197 ? -10.644 6.803 23.445 1.00 98.44 197 ARG A O 1
ATOM 1494 N N . THR A 1 198 ? -11.290 8.909 23.925 1.00 98.12 198 THR A N 1
ATOM 1495 C CA . THR A 1 198 ? -12.510 8.591 24.685 1.00 98.12 198 THR A CA 1
ATOM 1496 C C . THR A 1 198 ? -13.790 9.013 23.960 1.00 98.12 198 THR A C 1
ATOM 1498 O O . THR A 1 198 ? -14.885 8.824 24.484 1.00 98.12 198 THR A O 1
ATOM 1501 N N . ASP A 1 199 ? -13.662 9.585 22.762 1.00 98.44 199 ASP A N 1
ATOM 1502 C CA . ASP A 1 199 ? -14.780 9.974 21.908 1.00 98.44 199 ASP A CA 1
ATOM 1503 C C . ASP A 1 199 ? -15.230 8.822 20.986 1.00 98.44 199 ASP A C 1
ATOM 1505 O O . ASP A 1 199 ? -14.832 7.664 21.142 1.00 98.44 199 ASP A O 1
ATOM 1509 N N . ARG A 1 200 ? -16.064 9.136 19.985 1.00 98.44 200 ARG A N 1
ATOM 1510 C CA . ARG A 1 200 ? -16.612 8.148 19.038 1.00 98.44 200 ARG A CA 1
ATOM 1511 C C . ARG A 1 200 ? -15.573 7.471 18.135 1.00 98.44 200 ARG A C 1
ATOM 1513 O O . ARG A 1 200 ? -15.945 6.570 17.380 1.00 98.44 200 ARG A O 1
ATOM 1520 N N . TRP A 1 201 ? -14.313 7.903 18.187 1.00 98.62 201 TRP A N 1
ATOM 1521 C CA . TRP A 1 201 ? -13.209 7.363 17.399 1.00 98.62 201 TRP A CA 1
ATOM 1522 C C . TRP A 1 201 ? -12.236 6.514 18.226 1.00 98.62 201 TRP A C 1
ATOM 1524 O O . TRP A 1 201 ? -11.255 6.029 17.668 1.00 98.62 201 TRP A O 1
ATOM 1534 N N . GLY A 1 202 ? -12.472 6.312 19.530 1.00 98.12 202 GLY A N 1
ATOM 1535 C CA . GLY A 1 202 ? -11.651 5.446 20.385 1.00 98.12 202 GLY A CA 1
ATOM 1536 C C . GLY A 1 202 ? -12.440 4.617 21.399 1.00 98.12 202 GLY A C 1
ATOM 1537 O O . GLY A 1 202 ? -13.671 4.611 21.430 1.00 98.12 202 GLY A O 1
ATOM 1538 N N . GLY A 1 203 ? -11.711 3.861 22.221 1.00 97.31 203 GLY A N 1
ATOM 1539 C CA . GLY A 1 203 ? -12.286 2.916 23.179 1.00 97.31 203 GLY A CA 1
ATOM 1540 C C . GLY A 1 203 ? -12.625 1.563 22.544 1.00 97.31 203 GLY A C 1
ATOM 1541 O O . GLY A 1 203 ? -11.731 0.741 22.316 1.00 97.31 203 GLY A O 1
ATOM 1542 N N . SER A 1 204 ? -13.913 1.309 22.292 1.00 97.75 204 SER A N 1
ATOM 1543 C CA . SER A 1 204 ? -14.385 0.033 21.733 1.00 97.75 204 SER A CA 1
ATOM 1544 C C . SER A 1 204 ? -13.746 -0.266 20.371 1.00 97.75 204 SER A C 1
ATOM 1546 O O . SER A 1 204 ? -13.307 0.647 19.668 1.00 97.75 204 SER A O 1
ATOM 1548 N N . LEU A 1 205 ? -13.699 -1.546 19.978 1.00 97.56 205 LEU A N 1
ATOM 1549 C CA . LEU A 1 205 ? -13.222 -1.928 18.644 1.00 97.56 205 LEU A CA 1
ATOM 1550 C C . LEU A 1 205 ? -14.003 -1.187 17.551 1.00 97.56 205 LEU A C 1
ATOM 1552 O O . LEU A 1 205 ? -13.383 -0.585 16.684 1.00 97.56 205 LEU A O 1
ATOM 1556 N N . GLU A 1 206 ? -15.335 -1.144 17.666 1.00 97.56 206 GLU A N 1
ATOM 1557 C CA . GLU A 1 206 ? -16.217 -0.441 16.726 1.00 97.56 206 GLU A CA 1
ATOM 1558 C C . GLU A 1 206 ? -15.799 1.023 16.518 1.00 97.56 206 GLU A C 1
ATOM 1560 O O . GLU A 1 206 ? -15.697 1.486 15.383 1.00 97.56 206 GLU A O 1
ATOM 1565 N N . ASN A 1 207 ? -15.516 1.751 17.603 1.00 98.56 207 ASN A N 1
ATOM 1566 C CA . ASN A 1 207 ? -15.080 3.143 17.526 1.00 98.56 207 ASN A CA 1
ATOM 1567 C C . ASN A 1 207 ? -13.671 3.270 16.939 1.00 98.56 207 ASN A C 1
ATOM 1569 O O . ASN A 1 207 ? -13.443 4.117 16.075 1.00 98.56 207 ASN A O 1
ATOM 1573 N N . ARG A 1 208 ? -12.735 2.412 17.365 1.00 98.56 208 ARG A N 1
ATOM 1574 C CA . ARG A 1 208 ? -11.352 2.392 16.864 1.00 98.56 208 ARG A CA 1
ATOM 1575 C C . ARG A 1 208 ? -11.283 2.111 15.360 1.00 98.56 208 ARG A C 1
ATOM 1577 O O . ARG A 1 208 ? -10.456 2.691 14.662 1.00 98.56 208 ARG A O 1
ATOM 1584 N N . THR A 1 209 ? -12.162 1.260 14.833 1.00 98.50 209 THR A N 1
ATOM 1585 C CA . THR A 1 209 ? -12.214 0.905 13.403 1.00 98.50 209 THR A CA 1
ATOM 1586 C C . THR A 1 209 ? -13.190 1.769 12.606 1.00 98.50 209 THR A C 1
ATOM 1588 O O . THR A 1 209 ? -13.257 1.646 11.382 1.00 98.50 209 THR A O 1
ATOM 1591 N N . ARG A 1 210 ? -13.923 2.680 13.260 1.00 98.75 210 ARG A N 1
ATOM 1592 C CA . ARG A 1 210 ? -14.919 3.552 12.621 1.00 98.75 210 ARG A CA 1
ATOM 1593 C C . ARG A 1 210 ? -14.330 4.339 11.458 1.00 98.75 210 ARG A C 1
ATOM 1595 O O . ARG A 1 210 ? -14.958 4.407 10.408 1.00 98.75 210 ARG A O 1
ATOM 1602 N N . LEU A 1 211 ? -13.118 4.879 11.611 1.00 98.88 211 LEU A N 1
ATOM 1603 C CA . LEU A 1 211 ? -12.460 5.644 10.549 1.00 98.88 211 LEU A CA 1
ATOM 1604 C C . LEU A 1 211 ? -12.250 4.811 9.277 1.00 98.88 211 LEU A C 1
ATOM 1606 O O . LEU A 1 211 ? -12.559 5.283 8.188 1.00 98.88 211 LEU A O 1
ATOM 1610 N N . LEU A 1 212 ? -11.795 3.560 9.406 1.00 98.81 212 LEU A N 1
ATOM 1611 C CA . LEU A 1 212 ? -11.660 2.649 8.266 1.00 98.81 212 LEU A CA 1
ATOM 1612 C C . LEU A 1 212 ? -13.007 2.456 7.555 1.00 98.81 212 LEU A C 1
ATOM 1614 O O . LEU A 1 212 ? -13.090 2.574 6.334 1.00 98.81 212 LEU A O 1
ATOM 1618 N N . PHE A 1 213 ? -14.069 2.181 8.308 1.00 98.81 213 PHE A N 1
ATOM 1619 C CA . PHE A 1 213 ? -15.379 1.919 7.718 1.00 98.81 213 PHE A CA 1
ATOM 1620 C C . PHE A 1 213 ? -15.983 3.158 7.056 1.00 98.81 213 PHE A C 1
ATOM 1622 O O . PHE A 1 213 ? -16.562 3.040 5.979 1.00 98.81 213 PHE A O 1
ATOM 1629 N N . GLU A 1 214 ? -15.832 4.341 7.654 1.00 98.88 214 GLU A N 1
ATOM 1630 C CA . GLU A 1 214 ? -16.283 5.593 7.042 1.00 98.88 214 GLU A CA 1
ATOM 1631 C C . GLU A 1 214 ? -15.482 5.934 5.777 1.00 98.88 214 GLU A C 1
ATOM 1633 O O . GLU A 1 214 ? -16.079 6.348 4.786 1.00 98.88 214 GLU A O 1
ATOM 1638 N N . VAL A 1 215 ? -14.171 5.660 5.746 1.00 98.88 215 VAL A N 1
ATOM 1639 C CA . VAL A 1 215 ? -13.351 5.768 4.525 1.00 98.88 215 VAL A CA 1
ATOM 1640 C C . VAL A 1 215 ? -13.872 4.848 3.420 1.00 98.88 215 VAL A C 1
ATOM 1642 O O . VAL A 1 215 ? -14.114 5.309 2.306 1.00 98.88 215 VAL A O 1
ATOM 1645 N N . VAL A 1 216 ? -14.101 3.563 3.714 1.00 98.88 216 VAL A N 1
ATOM 1646 C CA . VAL A 1 216 ? -14.624 2.606 2.722 1.00 98.88 216 VAL A CA 1
ATOM 1647 C C . VAL A 1 216 ? -15.995 3.055 2.209 1.00 98.88 216 VAL A C 1
ATOM 1649 O O . VAL A 1 216 ? -16.214 3.090 1.001 1.00 98.88 216 VAL A O 1
ATOM 1652 N N . LYS A 1 217 ? -16.909 3.461 3.100 1.00 98.88 217 LYS A N 1
ATOM 1653 C CA . LYS A 1 217 ? -18.234 3.974 2.711 1.00 98.88 217 LYS A CA 1
ATOM 1654 C C . LYS A 1 217 ? -18.132 5.220 1.833 1.00 98.88 217 LYS A C 1
ATOM 1656 O O . LYS A 1 217 ? -18.880 5.322 0.866 1.00 98.88 217 LYS A O 1
ATOM 1661 N N . ALA A 1 218 ? -17.244 6.158 2.163 1.00 98.88 218 ALA A N 1
ATOM 1662 C CA . ALA A 1 218 ? -17.047 7.375 1.384 1.00 98.88 218 ALA A CA 1
ATOM 1663 C C . ALA A 1 218 ? -16.510 7.057 -0.017 1.00 98.88 218 ALA A C 1
ATOM 1665 O O . ALA A 1 218 ? -17.077 7.527 -0.997 1.00 98.88 218 ALA A O 1
ATOM 1666 N N . ILE A 1 219 ? -15.512 6.173 -0.123 1.00 98.81 219 ILE A N 1
ATOM 1667 C CA . ILE A 1 219 ? -14.996 5.694 -1.414 1.00 98.81 219 ILE A CA 1
ATOM 1668 C C . ILE A 1 219 ? -16.118 5.066 -2.247 1.00 98.81 219 ILE A C 1
ATOM 1670 O O . ILE A 1 219 ? -16.310 5.453 -3.395 1.00 98.81 219 ILE A O 1
ATOM 1674 N N . LYS A 1 220 ? -16.905 4.144 -1.673 1.00 98.25 220 LYS A N 1
ATOM 1675 C CA . LYS A 1 220 ? -18.004 3.472 -2.392 1.00 98.25 220 LYS A CA 1
ATOM 1676 C C . LYS A 1 220 ? -19.107 4.429 -2.861 1.00 98.25 220 LYS A C 1
ATOM 1678 O O . LYS A 1 220 ? -19.836 4.070 -3.778 1.00 98.25 220 LYS A O 1
ATOM 1683 N N . ARG A 1 221 ? -19.262 5.599 -2.229 1.00 98.25 221 ARG A N 1
ATOM 1684 C CA . ARG A 1 221 ? -20.198 6.652 -2.665 1.00 98.25 221 ARG A CA 1
ATOM 1685 C C . ARG A 1 221 ? -19.618 7.545 -3.760 1.00 98.25 221 ARG A C 1
ATOM 1687 O O . ARG A 1 221 ? -20.386 8.060 -4.562 1.00 98.25 221 ARG A O 1
ATOM 1694 N N . GLU A 1 222 ? -18.307 7.759 -3.743 1.00 98.25 222 GLU A N 1
ATOM 1695 C CA . GLU A 1 222 ? -17.619 8.707 -4.622 1.00 98.25 222 GLU A CA 1
ATOM 1696 C C . GLU A 1 222 ? -17.314 8.115 -6.008 1.00 98.25 222 GLU A C 1
ATOM 1698 O O . GLU A 1 222 ? -17.418 8.812 -7.017 1.00 98.25 222 GLU A O 1
ATOM 1703 N N . VAL A 1 223 ? -16.964 6.826 -6.073 1.00 98.38 223 VAL A N 1
ATOM 1704 C CA . VAL A 1 223 ? -16.681 6.130 -7.342 1.00 98.38 223 VAL A CA 1
ATOM 1705 C C . VAL A 1 223 ? -17.969 5.833 -8.114 1.00 98.38 223 VAL A C 1
ATOM 1707 O O . VAL A 1 223 ? -19.011 5.525 -7.531 1.00 98.38 223 VAL A O 1
ATOM 1710 N N . LYS A 1 224 ? -17.913 5.923 -9.443 1.00 97.38 224 LYS A N 1
ATOM 1711 C CA . LYS A 1 224 ? -19.090 5.890 -10.326 1.00 97.38 224 LYS A CA 1
ATOM 1712 C C . LYS A 1 224 ? -19.383 4.496 -10.875 1.00 97.38 224 LYS A C 1
ATOM 1714 O O . LYS A 1 224 ? -20.540 4.144 -11.098 1.00 97.38 224 LYS A O 1
ATOM 1719 N N . SER A 1 225 ? -18.350 3.707 -11.139 1.00 97.00 225 SER A N 1
ATOM 1720 C CA . SER A 1 225 ? -18.449 2.391 -11.756 1.00 97.00 225 SER A CA 1
ATOM 1721 C C . SER A 1 225 ? -18.620 1.308 -10.704 1.00 97.00 225 SER A C 1
ATOM 1723 O O . SER A 1 225 ? -17.785 1.125 -9.822 1.00 97.00 225 SER A O 1
ATOM 1725 N N . SER A 1 226 ? -19.641 0.468 -10.869 1.00 94.50 226 SER A N 1
ATOM 1726 C CA . SER A 1 226 ? -19.799 -0.739 -10.052 1.00 94.50 226 SER A CA 1
ATOM 1727 C C . SER A 1 226 ? -18.692 -1.777 -10.279 1.00 94.50 226 SER A C 1
ATOM 1729 O O . SER A 1 226 ? -18.604 -2.734 -9.516 1.00 94.50 226 SER A O 1
ATOM 1731 N N . LYS A 1 227 ? -17.887 -1.623 -11.343 1.00 96.69 227 LYS A N 1
ATOM 1732 C CA . LYS A 1 227 ? -16.726 -2.475 -11.638 1.00 96.69 227 LYS A CA 1
ATOM 1733 C C . LYS A 1 227 ? -15.432 -1.960 -11.007 1.00 96.69 227 LYS A C 1
ATOM 1735 O O . LYS A 1 227 ? -14.450 -2.692 -11.025 1.00 96.69 227 LYS A O 1
ATOM 1740 N N . PHE A 1 228 ? -15.410 -0.736 -10.478 1.00 98.56 228 PHE A N 1
ATOM 1741 C CA . PHE A 1 228 ? -14.233 -0.219 -9.793 1.00 98.56 228 PHE A CA 1
ATOM 1742 C C . PHE A 1 228 ? -14.061 -0.935 -8.451 1.00 98.56 228 PHE A C 1
ATOM 1744 O O . PHE A 1 228 ? -14.952 -0.912 -7.598 1.00 98.56 228 PHE A O 1
ATOM 1751 N N . GLY A 1 229 ? -12.939 -1.636 -8.303 1.00 98.31 229 GLY A N 1
ATOM 1752 C CA . GLY A 1 229 ? -12.669 -2.487 -7.153 1.00 98.31 229 GLY A CA 1
ATOM 1753 C C . GLY A 1 229 ? -12.241 -1.722 -5.903 1.00 98.31 229 GLY A C 1
ATOM 1754 O O . GLY A 1 229 ? -11.505 -0.739 -5.982 1.00 98.31 229 GLY A O 1
ATOM 1755 N N . VAL A 1 230 ? -12.663 -2.201 -4.734 1.00 98.75 230 VAL A N 1
ATOM 1756 C CA . VAL A 1 230 ? -12.206 -1.699 -3.431 1.00 98.75 230 VAL A CA 1
ATOM 1757 C C . VAL A 1 230 ? -11.674 -2.856 -2.596 1.00 98.75 230 VAL A C 1
ATOM 1759 O O . VAL A 1 230 ? -12.438 -3.629 -2.022 1.00 98.75 230 VAL A O 1
ATOM 1762 N N . GLY A 1 231 ? -10.352 -2.972 -2.516 1.00 98.56 231 GLY A N 1
ATOM 1763 C CA . GLY A 1 231 ? -9.653 -3.860 -1.592 1.00 98.56 231 GLY A CA 1
ATOM 1764 C C . GLY A 1 231 ? -9.366 -3.166 -0.262 1.00 98.56 231 GLY A C 1
ATOM 1765 O O . GLY A 1 231 ? -9.286 -1.937 -0.195 1.00 98.56 231 GLY A O 1
ATOM 1766 N N . VAL A 1 232 ? -9.187 -3.937 0.810 1.00 98.62 232 VAL A N 1
ATOM 1767 C CA . VAL A 1 232 ? -8.741 -3.404 2.108 1.00 98.62 232 VAL A CA 1
ATOM 1768 C C . VAL A 1 232 ? -7.632 -4.276 2.668 1.00 98.62 232 VAL A C 1
ATOM 1770 O O . VAL A 1 232 ? -7.805 -5.483 2.806 1.00 98.62 232 VAL A O 1
ATOM 1773 N N . LYS A 1 233 ? -6.520 -3.653 3.060 1.00 97.69 233 LYS A N 1
ATOM 1774 C CA . LYS A 1 233 ? -5.421 -4.326 3.750 1.00 97.69 233 LYS A CA 1
ATOM 1775 C C . LYS A 1 233 ? -5.497 -4.095 5.250 1.00 97.69 233 LYS A C 1
ATOM 1777 O O . LYS A 1 233 ? -5.414 -2.946 5.681 1.00 97.69 233 LYS A O 1
ATOM 1782 N N . ILE A 1 234 ? -5.560 -5.161 6.043 1.00 95.62 234 ILE A N 1
ATOM 1783 C CA . ILE A 1 234 ? -5.583 -5.094 7.513 1.00 95.62 234 ILE A CA 1
ATOM 1784 C C . ILE A 1 234 ? -4.449 -5.907 8.149 1.00 95.62 234 ILE A C 1
ATOM 1786 O O . ILE A 1 234 ? -3.855 -6.796 7.532 1.00 95.62 234 ILE A O 1
ATOM 1790 N N . ASN A 1 235 ? -4.136 -5.591 9.404 1.00 90.56 235 ASN A N 1
ATOM 1791 C CA . ASN A 1 235 ? -3.299 -6.449 10.238 1.00 90.56 235 ASN A CA 1
ATOM 1792 C C . ASN A 1 235 ? -4.113 -7.669 10.703 1.00 90.56 235 ASN A C 1
ATOM 1794 O O . ASN A 1 235 ? -5.251 -7.513 11.127 1.00 90.56 235 ASN A O 1
ATOM 1798 N N . SER A 1 236 ? -3.514 -8.861 10.700 1.00 85.00 236 SER A N 1
ATOM 1799 C CA . SER A 1 236 ? -4.018 -10.021 11.448 1.00 85.00 236 SER A CA 1
ATOM 1800 C C . SER A 1 236 ? -3.847 -9.813 12.953 1.00 85.00 236 SER A C 1
ATOM 1802 O O . SER A 1 236 ? -4.663 -10.258 13.743 1.00 85.00 236 SER A O 1
ATOM 1804 N N . ALA A 1 237 ? -2.764 -9.136 13.344 1.00 82.44 237 ALA A N 1
ATOM 1805 C CA . ALA A 1 237 ? -2.470 -8.676 14.693 1.00 82.44 237 ALA A CA 1
ATOM 1806 C C . ALA A 1 237 ? -1.339 -7.631 14.650 1.00 82.44 237 ALA A C 1
ATOM 1808 O O . ALA A 1 237 ? -0.530 -7.600 13.711 1.00 82.44 237 ALA A O 1
ATOM 1809 N N . ASP A 1 238 ? -1.228 -6.820 15.702 1.00 78.56 238 ASP A N 1
ATOM 1810 C CA . ASP A 1 238 ? -0.088 -5.916 15.913 1.00 78.56 238 ASP A CA 1
ATOM 1811 C C . ASP A 1 238 ? 1.159 -6.660 16.426 1.00 78.56 238 ASP A C 1
ATOM 1813 O O . ASP A 1 238 ? 2.276 -6.154 16.320 1.00 78.56 238 ASP A O 1
ATOM 1817 N N . PHE A 1 239 ? 0.989 -7.871 16.977 1.00 78.75 239 PHE A N 1
ATOM 1818 C CA . PHE A 1 239 ? 2.035 -8.641 17.672 1.00 78.75 239 PHE A CA 1
ATOM 1819 C C . PHE A 1 239 ? 2.707 -7.858 18.811 1.00 78.75 239 PHE A C 1
ATOM 1821 O O . PHE A 1 239 ? 3.913 -7.974 19.048 1.00 78.75 239 PHE A O 1
ATOM 1828 N N . GLN A 1 240 ? 1.912 -7.051 19.511 1.00 73.75 240 GLN A N 1
ATOM 1829 C CA . GLN A 1 240 ? 2.292 -6.294 20.698 1.00 73.75 240 GLN A CA 1
ATOM 1830 C C . GLN A 1 240 ? 1.253 -6.551 21.790 1.00 73.75 240 GLN A C 1
ATOM 1832 O O . GLN A 1 240 ? 0.057 -6.640 21.513 1.00 73.75 240 GLN A O 1
ATOM 1837 N N . ARG A 1 241 ? 1.704 -6.689 23.042 1.00 78.75 241 ARG A N 1
ATOM 1838 C CA . ARG A 1 241 ? 0.807 -6.946 24.174 1.00 78.75 241 ARG A CA 1
ATOM 1839 C C . ARG A 1 241 ? -0.181 -5.788 24.328 1.00 78.75 241 ARG A C 1
ATOM 1841 O O . ARG A 1 241 ? 0.247 -4.647 24.478 1.00 78.75 241 ARG A O 1
ATOM 1848 N N . GLY A 1 242 ? -1.475 -6.107 24.347 1.00 83.06 242 GLY A N 1
ATOM 1849 C CA . GLY A 1 242 ? -2.544 -5.115 24.457 1.00 83.06 242 GLY A CA 1
ATOM 1850 C C . GLY A 1 242 ? -2.723 -4.262 23.200 1.00 83.06 242 GLY A C 1
ATOM 1851 O O . GLY A 1 242 ? -3.168 -3.127 23.329 1.00 83.06 242 GLY A O 1
ATOM 1852 N N . GLY A 1 243 ? -2.310 -4.766 22.031 1.00 87.19 243 GLY A N 1
ATOM 1853 C CA . GLY A 1 243 ? -2.551 -4.172 20.713 1.00 87.19 243 GLY A CA 1
ATOM 1854 C C . GLY A 1 243 ? -3.773 -4.762 20.013 1.00 87.19 243 GLY A C 1
ATOM 1855 O O . GLY A 1 243 ? -4.614 -5.385 20.648 1.00 87.19 243 GLY A O 1
ATOM 1856 N N . PHE A 1 244 ? -3.867 -4.549 18.701 1.00 89.06 244 PHE A N 1
ATOM 1857 C CA . PHE A 1 244 ? -4.870 -5.185 17.848 1.00 89.06 244 PHE A CA 1
ATOM 1858 C C . PHE A 1 244 ? -4.601 -6.695 17.744 1.00 89.06 244 PHE A C 1
ATOM 1860 O O . PHE A 1 244 ? -3.471 -7.106 17.448 1.00 89.06 244 PHE A O 1
ATOM 1867 N N . GLU A 1 245 ? -5.620 -7.515 17.990 1.00 91.81 245 GLU A N 1
ATOM 1868 C CA . GLU A 1 245 ? -5.498 -8.976 18.090 1.00 91.81 245 GLU A CA 1
ATOM 1869 C C . GLU A 1 245 ? -6.214 -9.718 16.950 1.00 91.81 245 GLU A C 1
ATOM 1871 O O . GLU A 1 245 ? -6.991 -9.146 16.190 1.00 91.81 245 GLU A O 1
ATOM 1876 N N . GLU A 1 246 ? -5.980 -11.029 16.856 1.00 92.12 246 GLU A N 1
ATOM 1877 C CA . GLU A 1 246 ? -6.578 -11.904 15.836 1.00 92.12 246 GLU A CA 1
ATOM 1878 C C . GLU A 1 246 ? -8.113 -11.846 15.824 1.00 92.12 246 GLU A C 1
ATOM 1880 O O . GLU A 1 246 ? -8.733 -11.787 14.763 1.00 92.12 246 GLU A O 1
ATOM 1885 N N . GLN A 1 247 ? -8.736 -11.819 17.005 1.00 93.50 247 GLN A N 1
ATOM 1886 C CA . GLN A 1 247 ? -10.194 -11.736 17.123 1.00 93.50 247 GLN A CA 1
ATOM 1887 C C . GLN A 1 247 ? -10.739 -10.377 16.668 1.00 93.50 247 GLN A C 1
ATOM 1889 O O . GLN A 1 247 ? -11.804 -10.335 16.051 1.00 93.50 247 GLN A O 1
ATOM 1894 N N . ASP A 1 248 ? -9.998 -9.289 16.910 1.00 95.69 248 ASP A N 1
ATOM 1895 C CA . ASP A 1 248 ? -10.349 -7.964 16.390 1.00 95.69 248 ASP A CA 1
ATOM 1896 C C . ASP A 1 248 ? -10.335 -7.992 14.852 1.00 95.69 248 ASP A C 1
ATOM 1898 O O . ASP A 1 248 ? -11.264 -7.503 14.209 1.00 95.69 248 ASP A O 1
ATOM 1902 N N . ALA A 1 249 ? -9.318 -8.622 14.249 1.00 95.44 249 ALA A N 1
ATOM 1903 C CA . ALA A 1 249 ? -9.204 -8.760 12.797 1.00 95.44 249 ALA A CA 1
ATOM 1904 C C . ALA A 1 249 ? -10.407 -9.495 12.184 1.00 95.44 249 ALA A C 1
ATOM 1906 O O . ALA A 1 249 ? -10.952 -9.049 11.174 1.00 95.44 249 ALA A O 1
ATOM 1907 N N . LEU A 1 250 ? -10.856 -10.592 12.804 1.00 95.50 250 LEU A N 1
ATOM 1908 C CA . LEU A 1 250 ? -12.010 -11.362 12.330 1.00 95.50 250 LEU A CA 1
ATOM 1909 C C . LEU A 1 250 ? -13.317 -10.554 12.417 1.00 95.50 250 LEU A C 1
ATOM 1911 O O . LEU A 1 250 ? -14.073 -10.536 11.448 1.00 95.50 250 LEU A O 1
ATOM 1915 N N . GLN A 1 251 ? -13.547 -9.804 13.501 1.00 96.75 251 GLN A N 1
ATOM 1916 C CA . GLN A 1 251 ? -14.712 -8.907 13.619 1.00 96.75 251 GLN A CA 1
ATOM 1917 C C . GLN A 1 251 ? -14.682 -7.769 12.584 1.00 96.75 251 GLN A C 1
ATOM 1919 O O . GLN A 1 251 ? -15.712 -7.377 12.022 1.00 96.75 251 GLN A O 1
ATOM 1924 N N . VAL A 1 252 ? -13.491 -7.244 12.281 1.00 97.50 252 VAL A N 1
ATOM 1925 C CA . VAL A 1 252 ? -13.313 -6.257 11.208 1.00 97.50 252 VAL A CA 1
ATOM 1926 C C . VAL A 1 252 ? -13.652 -6.867 9.848 1.00 97.50 252 VAL A C 1
ATOM 1928 O O . VAL A 1 252 ? -14.362 -6.228 9.072 1.00 97.50 252 VAL A O 1
ATOM 1931 N N . ILE A 1 253 ? -13.223 -8.102 9.567 1.00 96.81 253 ILE A N 1
ATOM 1932 C CA . ILE A 1 253 ? -13.570 -8.826 8.332 1.00 96.81 253 ILE A CA 1
ATOM 1933 C C . ILE A 1 253 ? -15.088 -9.016 8.209 1.00 96.81 253 ILE A C 1
ATOM 1935 O O . ILE A 1 253 ? -15.644 -8.768 7.137 1.00 96.81 253 ILE A O 1
ATOM 1939 N N . GLU A 1 254 ? -15.779 -9.396 9.288 1.00 96.19 254 GLU A N 1
ATOM 1940 C CA . GLU A 1 254 ? -17.245 -9.511 9.290 1.00 96.19 254 GLU A CA 1
ATOM 1941 C C . GLU A 1 254 ? -17.926 -8.193 8.934 1.00 96.19 254 GLU A C 1
ATOM 1943 O O . GLU A 1 254 ? -18.856 -8.172 8.128 1.00 96.19 254 GLU A O 1
ATOM 1948 N N . THR A 1 255 ? -17.436 -7.082 9.482 1.00 97.06 255 THR A N 1
ATOM 1949 C CA . THR A 1 255 ? -17.987 -5.765 9.162 1.00 97.06 255 THR A CA 1
ATOM 1950 C C . THR A 1 255 ? -17.694 -5.390 7.707 1.00 97.06 255 THR A C 1
ATOM 1952 O O . THR A 1 255 ? -18.601 -4.962 6.992 1.00 97.06 255 THR A O 1
ATOM 1955 N N . LEU A 1 256 ? -16.467 -5.616 7.222 1.00 97.50 256 LEU A N 1
ATOM 1956 C CA . LEU A 1 256 ? -16.073 -5.348 5.832 1.00 97.50 256 LEU A CA 1
ATOM 1957 C C . LEU A 1 256 ? -16.907 -6.150 4.820 1.00 97.50 256 LEU A C 1
ATOM 1959 O O . LEU A 1 256 ? -17.267 -5.601 3.777 1.00 97.50 256 LEU A O 1
ATOM 1963 N N . ASN A 1 257 ? -17.312 -7.385 5.147 1.00 95.31 257 ASN A N 1
ATOM 1964 C CA . ASN A 1 257 ? -18.229 -8.184 4.319 1.00 95.31 257 ASN A CA 1
ATOM 1965 C C . ASN A 1 257 ? -19.555 -7.458 4.009 1.00 95.31 257 ASN A C 1
ATOM 1967 O O . ASN A 1 257 ? -20.220 -7.793 3.028 1.00 95.31 257 ASN A O 1
ATOM 1971 N N . THR A 1 258 ? -19.967 -6.497 4.842 1.00 96.38 258 THR A N 1
ATOM 1972 C CA . THR A 1 258 ? -21.211 -5.727 4.664 1.00 96.38 258 THR A CA 1
ATOM 1973 C C . THR A 1 258 ? -21.025 -4.434 3.867 1.00 96.38 258 THR A C 1
ATOM 1975 O O . THR A 1 258 ? -22.009 -3.842 3.432 1.00 96.38 258 THR A O 1
ATOM 1978 N N . LEU A 1 259 ? -19.779 -3.998 3.640 1.00 97.00 259 LEU A N 1
ATOM 1979 C CA . LEU A 1 259 ? -19.460 -2.708 3.015 1.00 97.00 259 LEU A CA 1
ATOM 1980 C C . LEU A 1 259 ? -19.176 -2.801 1.507 1.00 97.00 259 LEU A C 1
ATOM 1982 O O . LEU A 1 259 ? -18.870 -1.791 0.877 1.00 97.00 259 LEU A O 1
ATOM 1986 N N . GLY A 1 260 ? -19.292 -3.994 0.917 1.00 92.56 260 GLY A N 1
ATOM 1987 C CA . GLY A 1 260 ? -19.118 -4.190 -0.524 1.00 92.56 260 GLY A CA 1
ATOM 1988 C C . GLY A 1 260 ? -17.678 -3.987 -1.004 1.00 92.56 260 GLY A C 1
ATOM 1989 O O . GLY A 1 260 ? -17.474 -3.405 -2.071 1.00 92.56 260 GLY A O 1
ATOM 1990 N N . VAL A 1 261 ? -16.701 -4.425 -0.203 1.00 97.75 261 VAL A N 1
ATOM 1991 C CA . VAL A 1 261 ? -15.304 -4.586 -0.639 1.00 97.75 261 VAL A CA 1
ATOM 1992 C C . VAL A 1 261 ? -15.175 -5.788 -1.581 1.00 97.75 261 VAL A C 1
ATOM 1994 O O . VAL A 1 261 ? -16.059 -6.642 -1.623 1.00 97.75 261 VAL A O 1
ATOM 1997 N N . ASP A 1 262 ? -14.080 -5.859 -2.330 1.00 98.00 262 ASP A N 1
ATOM 1998 C CA . ASP A 1 262 ? -13.868 -6.856 -3.385 1.00 98.00 262 ASP A CA 1
ATOM 1999 C C . ASP A 1 262 ? -12.823 -7.912 -3.031 1.00 98.00 262 ASP A C 1
ATOM 2001 O O . ASP A 1 262 ? -12.891 -9.035 -3.525 1.00 98.00 262 ASP A O 1
ATOM 2005 N N . PHE A 1 263 ? -11.886 -7.579 -2.149 1.00 97.75 263 PHE A N 1
ATOM 2006 C CA . PHE A 1 263 ? -11.015 -8.534 -1.474 1.00 97.75 263 PHE A CA 1
ATOM 2007 C C . PHE A 1 263 ? -10.499 -7.921 -0.167 1.00 97.75 263 PHE A C 1
ATOM 2009 O O . PHE A 1 263 ? -10.554 -6.703 0.031 1.00 97.75 263 PHE A O 1
ATOM 2016 N N . ILE A 1 264 ? -9.979 -8.763 0.723 1.00 97.81 264 ILE A N 1
ATOM 2017 C CA . ILE A 1 264 ? -9.283 -8.315 1.934 1.00 97.81 264 ILE A CA 1
ATOM 2018 C C . ILE A 1 264 ? -7.869 -8.887 1.921 1.00 97.81 264 ILE A C 1
ATOM 2020 O O . ILE A 1 264 ? -7.703 -10.104 1.881 1.00 97.81 264 ILE A O 1
ATOM 2024 N N . GLU A 1 265 ? -6.849 -8.030 1.953 1.00 96.12 265 GLU A N 1
ATOM 2025 C CA . GLU A 1 265 ? -5.468 -8.462 2.176 1.00 96.12 265 GLU A CA 1
ATOM 2026 C C . GLU A 1 265 ? -5.185 -8.536 3.672 1.00 96.12 265 GLU A C 1
ATOM 2028 O O . GLU A 1 265 ? -5.398 -7.586 4.429 1.00 96.12 265 GLU A O 1
ATOM 2033 N N . VAL A 1 266 ? -4.635 -9.669 4.091 1.00 89.31 266 VAL A N 1
ATOM 2034 C CA . VAL A 1 266 ? -4.148 -9.847 5.449 1.00 89.31 266 VAL A CA 1
ATOM 2035 C C . VAL A 1 266 ? -2.629 -9.761 5.450 1.00 89.31 266 VAL A C 1
ATOM 2037 O O . VAL A 1 266 ? -1.929 -10.484 4.739 1.00 89.31 266 VAL A O 1
ATOM 2040 N N . SER A 1 267 ? -2.114 -8.888 6.310 1.00 80.19 267 SER A N 1
ATOM 2041 C CA . SER A 1 267 ? -0.700 -8.826 6.670 1.00 80.19 267 SER A CA 1
ATOM 2042 C C . SER A 1 267 ? -0.554 -8.825 8.194 1.00 80.19 267 SER A C 1
ATOM 2044 O O . SER A 1 267 ? -1.457 -9.252 8.899 1.00 80.19 267 SER A O 1
ATOM 2046 N N . GLY A 1 268 ? 0.559 -8.354 8.753 1.00 61.31 268 GLY A N 1
ATOM 2047 C CA . GLY A 1 268 ? 0.642 -8.152 10.198 1.00 61.31 268 GLY A CA 1
ATOM 2048 C C . GLY A 1 268 ? 1.882 -7.397 10.663 1.00 61.31 268 GLY A C 1
ATOM 2049 O O . GLY A 1 268 ? 2.878 -7.289 9.939 1.00 61.31 268 GLY A O 1
ATOM 2050 N N . GLY A 1 269 ? 1.817 -6.904 11.901 1.00 56.94 269 GLY A N 1
ATOM 2051 C CA . GLY A 1 269 ? 2.868 -6.121 12.555 1.00 56.94 269 GLY A CA 1
ATOM 2052 C C . GLY A 1 269 ? 2.805 -4.614 12.292 1.00 56.94 269 GLY A C 1
ATOM 2053 O O . GLY A 1 269 ? 1.879 -4.107 11.667 1.00 56.94 269 GLY A O 1
ATOM 2054 N N . SER A 1 270 ? 3.821 -3.893 12.767 1.00 53.25 270 SER A N 1
ATOM 2055 C CA . SER A 1 270 ? 4.033 -2.441 12.619 1.00 53.25 270 SER A CA 1
ATOM 2056 C C . SER A 1 270 ? 5.538 -2.120 12.539 1.00 53.25 270 SER A C 1
ATOM 2058 O O . SER A 1 270 ? 6.362 -3.031 12.589 1.00 53.25 270 SER A O 1
ATOM 2060 N N . TYR A 1 271 ? 5.954 -0.851 12.443 1.00 51.44 271 TYR A N 1
ATOM 2061 C CA . TYR A 1 271 ? 7.382 -0.511 12.613 1.00 51.44 271 TYR A CA 1
ATOM 2062 C C . TYR A 1 271 ? 7.926 -0.910 13.999 1.00 51.44 271 TYR A C 1
ATOM 2064 O O . TYR A 1 271 ? 9.114 -1.212 14.117 1.00 51.44 271 TYR A O 1
ATOM 2072 N N . GLU A 1 272 ? 7.064 -0.940 15.019 1.00 47.53 272 GLU A N 1
ATOM 2073 C CA . GLU A 1 272 ? 7.394 -1.295 16.407 1.00 47.53 272 GLU A CA 1
ATOM 2074 C C . GLU A 1 272 ? 7.496 -2.822 16.587 1.00 47.53 272 GLU A C 1
ATOM 2076 O O . GLU A 1 272 ? 8.300 -3.309 17.379 1.00 47.53 272 GLU A O 1
ATOM 2081 N N . SER A 1 273 ? 6.746 -3.592 15.788 1.00 55.75 273 SER A N 1
ATOM 2082 C CA . SER A 1 273 ? 6.843 -5.055 15.700 1.00 55.75 273 SER A CA 1
ATOM 2083 C C . SER A 1 273 ? 6.786 -5.505 14.235 1.00 55.75 273 SER A C 1
ATOM 2085 O O . SER A 1 273 ? 5.712 -5.833 13.723 1.00 55.75 273 SER A O 1
ATOM 2087 N N . PRO A 1 274 ? 7.919 -5.501 13.503 1.00 54.94 274 PRO A N 1
ATOM 2088 C CA . PRO A 1 274 ? 7.921 -5.611 12.046 1.00 54.94 274 PRO A CA 1
ATOM 2089 C C . PRO A 1 274 ? 7.780 -7.059 11.563 1.00 54.94 274 PRO A C 1
ATOM 2091 O O . PRO A 1 274 ? 8.657 -7.627 10.898 1.00 54.94 274 PRO A O 1
ATOM 2094 N N . ALA A 1 275 ? 6.643 -7.677 11.884 1.00 53.31 275 ALA A N 1
ATOM 2095 C CA . ALA A 1 275 ? 6.273 -9.011 11.429 1.00 53.31 275 ALA A CA 1
ATOM 2096 C C . ALA A 1 275 ? 6.202 -9.107 9.890 1.00 53.31 275 ALA A C 1
ATOM 2098 O O . ALA A 1 275 ? 6.491 -10.165 9.332 1.00 53.31 275 ALA A O 1
ATOM 2099 N N . MET A 1 276 ? 5.971 -8.002 9.178 1.00 54.34 276 MET A N 1
ATOM 2100 C CA . MET A 1 276 ? 6.060 -7.958 7.715 1.00 54.34 276 MET A CA 1
ATOM 2101 C C . MET A 1 276 ? 7.502 -8.031 7.166 1.00 54.34 276 MET A C 1
ATOM 2103 O O . MET A 1 276 ? 7.706 -8.516 6.059 1.00 54.34 276 MET A O 1
ATOM 2107 N N . ARG A 1 277 ? 8.530 -7.600 7.922 1.00 51.09 277 ARG A N 1
ATOM 2108 C CA . ARG A 1 277 ? 9.930 -7.486 7.431 1.00 51.09 277 ARG A CA 1
ATOM 2109 C C . ARG A 1 277 ? 10.818 -8.703 7.681 1.00 51.09 277 ARG A C 1
ATOM 2111 O O . ARG A 1 277 ? 12.020 -8.648 7.450 1.00 51.09 277 ARG A O 1
ATOM 2118 N N . GLY A 1 278 ? 10.280 -9.798 8.209 1.00 49.84 278 GLY A N 1
ATOM 2119 C CA . GLY A 1 278 ? 11.070 -11.028 8.357 1.00 49.84 278 GLY A CA 1
ATOM 2120 C C . GLY A 1 278 ? 12.206 -10.999 9.396 1.00 49.84 278 GLY A C 1
ATOM 2121 O O . GLY A 1 278 ? 13.009 -11.920 9.368 1.00 49.84 278 GLY A O 1
ATOM 2122 N N . ILE A 1 279 ? 12.301 -10.012 10.310 1.00 46.06 279 ILE A N 1
ATOM 2123 C CA . ILE A 1 279 ? 13.472 -9.762 11.206 1.00 46.06 279 ILE A CA 1
ATOM 2124 C C . ILE A 1 279 ? 13.676 -10.818 12.326 1.00 46.06 279 ILE A C 1
ATOM 2126 O O . ILE A 1 279 ? 14.057 -10.514 13.446 1.00 46.06 279 ILE A O 1
ATOM 2130 N N . ASN A 1 280 ? 13.419 -12.094 12.059 1.00 41.56 280 ASN A N 1
ATOM 2131 C CA . ASN A 1 280 ? 13.789 -13.213 12.923 1.00 41.56 280 ASN A CA 1
ATOM 2132 C C . ASN A 1 280 ? 14.119 -14.424 12.032 1.00 41.56 280 ASN A C 1
ATOM 2134 O O . ASN A 1 280 ? 13.320 -15.346 11.877 1.00 41.56 280 ASN A O 1
ATOM 2138 N N . LEU A 1 281 ? 15.273 -14.371 11.362 1.00 44.12 281 LEU A N 1
ATOM 2139 C CA . LEU A 1 281 ? 15.687 -15.337 10.343 1.00 44.12 281 LEU A CA 1
ATOM 2140 C C . LEU A 1 281 ? 16.453 -16.511 10.965 1.00 44.12 281 LEU A C 1
ATOM 2142 O O . LEU A 1 281 ? 17.571 -16.334 11.438 1.00 44.12 281 LEU A O 1
ATOM 2146 N N . SER A 1 282 ? 15.836 -17.694 10.934 1.00 42.09 282 SER A N 1
ATOM 2147 C CA . SER A 1 282 ? 16.450 -18.991 10.559 1.00 42.09 282 SER A CA 1
ATOM 2148 C C . SER A 1 282 ? 15.567 -20.181 10.968 1.00 42.09 282 SER A C 1
ATOM 2150 O O . SER A 1 282 ? 15.582 -21.196 10.284 1.00 42.09 282 SER A O 1
ATOM 2152 N N . SER A 1 283 ? 14.703 -20.025 11.982 1.00 35.28 283 SER A N 1
ATOM 2153 C CA . SER A 1 283 ? 13.700 -21.031 12.399 1.00 35.28 283 SER A CA 1
ATOM 2154 C C . SER A 1 283 ? 12.251 -20.511 12.455 1.00 35.28 283 SER A C 1
ATOM 2156 O O . SER A 1 283 ? 11.305 -21.294 12.454 1.00 35.28 283 SER A O 1
ATOM 2158 N N . ARG A 1 284 ? 12.049 -19.184 12.444 1.00 50.12 284 ARG A N 1
ATOM 2159 C CA . ARG A 1 284 ? 10.728 -18.531 12.564 1.00 50.12 284 ARG A CA 1
ATOM 2160 C C . ARG A 1 284 ? 10.051 -18.188 11.231 1.00 50.12 284 ARG A C 1
ATOM 2162 O O . ARG A 1 284 ? 8.884 -17.811 11.244 1.00 50.12 284 ARG A O 1
ATOM 2169 N N . SER A 1 285 ? 10.732 -18.296 10.085 1.00 55.78 285 SER A N 1
ATOM 2170 C CA . SER A 1 285 ? 10.133 -17.975 8.774 1.00 55.78 285 SER A CA 1
ATOM 2171 C C . SER A 1 285 ? 9.035 -18.967 8.385 1.00 55.78 285 SER A C 1
ATOM 2173 O O . SER A 1 285 ? 7.957 -18.535 7.990 1.00 55.78 285 SER A O 1
ATOM 2175 N N . ALA A 1 286 ? 9.279 -20.268 8.573 1.00 59.56 286 ALA A N 1
ATOM 2176 C CA . ALA A 1 286 ? 8.287 -21.318 8.342 1.00 59.56 286 ALA A CA 1
ATOM 2177 C C . ALA A 1 286 ? 7.108 -21.209 9.325 1.00 59.56 286 ALA A C 1
ATOM 2179 O O . ALA A 1 286 ? 5.960 -21.242 8.904 1.00 59.56 286 ALA A O 1
ATOM 2180 N N . GLN A 1 287 ? 7.376 -20.975 10.617 1.00 60.66 287 GLN A N 1
ATOM 2181 C CA . GLN A 1 287 ? 6.324 -20.755 11.623 1.00 60.66 287 GLN A CA 1
ATOM 2182 C C . GLN A 1 287 ? 5.475 -19.511 11.326 1.00 60.66 287 GLN A C 1
ATOM 2184 O O . GLN A 1 287 ? 4.265 -19.531 11.507 1.00 60.66 287 GLN A O 1
ATOM 2189 N N . ARG A 1 288 ? 6.091 -18.425 10.847 1.00 64.62 288 ARG A N 1
ATOM 2190 C CA . ARG A 1 288 ? 5.380 -17.203 10.449 1.00 64.62 288 ARG A CA 1
ATOM 2191 C C . ARG A 1 288 ? 4.527 -17.419 9.206 1.00 64.62 288 ARG A C 1
ATOM 2193 O O . ARG A 1 288 ? 3.406 -16.933 9.152 1.00 64.62 288 ARG A O 1
ATOM 2200 N N . GLN A 1 289 ? 5.068 -18.112 8.212 1.00 67.56 289 GLN A N 1
ATOM 2201 C CA . GLN A 1 289 ? 4.320 -18.478 7.018 1.00 67.56 289 GLN A CA 1
ATOM 2202 C C . GLN A 1 289 ? 3.121 -19.357 7.382 1.00 67.56 289 GLN A C 1
ATOM 2204 O O . GLN A 1 289 ? 2.016 -19.059 6.950 1.00 67.56 289 GLN A O 1
ATOM 2209 N N . ALA A 1 290 ? 3.319 -20.349 8.253 1.00 69.12 290 ALA A N 1
ATOM 2210 C CA . ALA A 1 290 ? 2.240 -21.167 8.793 1.00 69.12 290 ALA A CA 1
ATOM 2211 C C . ALA A 1 290 ? 1.203 -20.332 9.563 1.00 69.12 290 ALA A C 1
ATOM 2213 O O . ALA A 1 290 ? 0.015 -20.549 9.382 1.00 69.12 290 ALA A O 1
ATOM 2214 N N . TYR A 1 291 ? 1.626 -19.339 10.354 1.00 77.81 291 TYR A N 1
ATOM 2215 C CA . TYR A 1 291 ? 0.703 -18.437 11.053 1.00 77.81 291 TYR A CA 1
ATOM 2216 C C . TYR A 1 291 ? -0.177 -17.628 10.087 1.00 77.81 291 TYR A C 1
ATOM 2218 O O . TYR A 1 291 ? -1.390 -17.576 10.258 1.00 77.81 291 TYR A O 1
ATOM 2226 N N . PHE A 1 292 ? 0.413 -17.001 9.063 1.00 79.31 292 PHE A N 1
ATOM 2227 C CA . PHE A 1 292 ? -0.370 -16.225 8.095 1.00 79.31 292 PHE A CA 1
ATOM 2228 C C . PHE A 1 292 ? -1.276 -17.109 7.235 1.00 79.31 292 PHE A C 1
ATOM 2230 O O . PHE A 1 292 ? -2.371 -16.675 6.894 1.00 79.31 292 PHE A O 1
ATOM 2237 N N . LEU A 1 293 ? -0.849 -18.336 6.927 1.00 81.25 293 LEU A N 1
ATOM 2238 C CA . LEU A 1 293 ? -1.684 -19.333 6.257 1.00 81.25 293 LEU A CA 1
ATOM 2239 C C . LEU A 1 293 ? -2.874 -19.751 7.130 1.00 81.25 293 LEU A C 1
ATOM 2241 O O . LEU A 1 293 ? -4.005 -19.649 6.672 1.00 81.25 293 LEU A O 1
ATOM 2245 N N . ASP A 1 294 ? -2.640 -20.126 8.391 1.00 85.62 294 ASP A N 1
ATOM 2246 C CA . ASP A 1 294 ? -3.697 -20.500 9.345 1.00 85.62 294 ASP A CA 1
ATOM 2247 C C . ASP A 1 294 ? -4.712 -19.364 9.535 1.00 85.62 294 ASP A C 1
ATOM 2249 O O . ASP A 1 294 ? -5.926 -19.568 9.466 1.00 85.62 294 ASP A O 1
ATOM 2253 N N . PHE A 1 295 ? -4.230 -18.127 9.688 1.00 87.69 295 PHE A N 1
ATOM 2254 C CA . PHE A 1 295 ? -5.120 -16.974 9.744 1.00 87.69 295 PHE A CA 1
ATOM 2255 C C . PHE A 1 295 ? -5.888 -16.777 8.433 1.00 87.69 295 PHE A C 1
ATOM 2257 O O . PHE A 1 295 ? -7.089 -16.515 8.467 1.00 87.69 295 PHE A O 1
ATOM 2264 N N . ALA A 1 296 ? -5.226 -16.884 7.277 1.00 86.44 296 ALA A N 1
ATOM 2265 C CA . ALA A 1 296 ? -5.879 -16.721 5.983 1.00 86.44 296 ALA A CA 1
ATOM 2266 C C . ALA A 1 296 ? -6.969 -17.779 5.758 1.00 86.44 296 ALA A C 1
ATOM 2268 O O . ALA A 1 296 ? -8.013 -17.446 5.205 1.00 86.44 296 ALA A O 1
ATOM 2269 N N . GLU A 1 297 ? -6.777 -19.014 6.226 1.00 87.69 297 GLU A N 1
ATOM 2270 C CA . GLU A 1 297 ? -7.789 -20.075 6.186 1.00 87.69 297 GLU A CA 1
ATOM 2271 C C . GLU A 1 297 ? -9.003 -19.735 7.061 1.00 87.69 297 GLU A C 1
ATOM 2273 O O . GLU A 1 297 ? -10.139 -19.772 6.578 1.00 87.69 297 GLU A O 1
ATOM 2278 N N . LYS A 1 298 ? -8.780 -19.315 8.314 1.00 90.69 298 LYS A N 1
ATOM 2279 C CA . LYS A 1 298 ? -9.853 -18.839 9.209 1.00 90.69 298 LYS A CA 1
ATOM 2280 C C . LYS A 1 298 ? -10.606 -17.650 8.608 1.00 90.69 298 LYS A C 1
ATOM 2282 O O . LYS A 1 298 ? -11.837 -17.636 8.578 1.00 90.69 298 LYS A O 1
ATOM 2287 N N . ALA A 1 299 ? -9.872 -16.669 8.087 1.00 91.62 299 ALA A N 1
ATOM 2288 C CA . ALA A 1 299 ? -10.429 -15.493 7.434 1.00 91.62 299 ALA A CA 1
ATOM 2289 C C . ALA A 1 299 ? -11.226 -15.865 6.175 1.00 91.62 299 ALA A C 1
ATOM 2291 O O . ALA A 1 299 ? -12.306 -15.323 5.961 1.00 91.62 299 ALA A O 1
ATOM 2292 N N . ALA A 1 300 ? -10.746 -16.808 5.359 1.00 90.31 300 ALA A N 1
ATOM 2293 C CA . ALA A 1 300 ? -11.421 -17.251 4.139 1.00 90.31 300 ALA A CA 1
ATOM 2294 C C . ALA A 1 300 ? -12.696 -18.063 4.422 1.00 90.31 300 ALA A C 1
ATOM 2296 O O . ALA A 1 300 ? -13.635 -18.033 3.621 1.00 90.31 300 ALA A O 1
ATOM 2297 N N . ALA A 1 301 ? -12.756 -18.766 5.557 1.00 91.62 301 ALA A N 1
ATOM 2298 C CA . ALA A 1 301 ? -13.972 -19.431 6.017 1.00 91.62 301 ALA A CA 1
ATOM 2299 C C . ALA A 1 301 ? -15.067 -18.422 6.411 1.00 91.62 301 ALA A C 1
ATOM 2301 O O . ALA A 1 301 ? -16.249 -18.672 6.172 1.00 91.62 301 ALA A O 1
ATOM 2302 N N . LEU A 1 302 ? -14.670 -17.274 6.969 1.00 93.00 302 LEU A N 1
ATOM 2303 C CA . LEU A 1 302 ? -15.565 -16.216 7.440 1.00 93.00 302 LEU A CA 1
ATOM 2304 C C . LEU A 1 302 ? -15.932 -15.186 6.359 1.00 93.00 302 LEU A C 1
ATOM 2306 O O . LEU A 1 302 ? -17.019 -14.603 6.368 1.00 93.00 302 LEU A O 1
ATOM 2310 N N . SER A 1 303 ? -15.009 -14.915 5.440 1.00 94.06 303 SER A N 1
ATOM 2311 C CA . SER A 1 303 ? -15.151 -13.844 4.463 1.00 94.06 303 SER A CA 1
ATOM 2312 C C . SER A 1 303 ? -16.080 -14.223 3.311 1.00 94.06 303 SER A C 1
ATOM 2314 O O . SER A 1 303 ? -16.089 -15.349 2.804 1.00 94.06 303 SER A O 1
ATOM 2316 N N . ARG A 1 304 ? -16.867 -13.238 2.867 1.00 94.88 304 ARG A N 1
ATOM 2317 C CA . ARG A 1 304 ? -17.688 -13.325 1.650 1.00 94.88 304 ARG A CA 1
ATOM 2318 C C . ARG A 1 304 ? -16.893 -12.989 0.392 1.00 94.88 304 ARG A C 1
ATOM 2320 O O . ARG A 1 304 ? -17.380 -13.233 -0.709 1.00 94.88 304 ARG A O 1
ATOM 2327 N N . VAL A 1 305 ? -15.700 -12.427 0.558 1.00 96.00 305 VAL A N 1
ATOM 2328 C CA . VAL A 1 305 ? -14.823 -11.976 -0.520 1.00 96.00 305 VAL A CA 1
ATOM 2329 C C . VAL A 1 305 ? -13.510 -12.757 -0.475 1.00 96.00 305 VAL A C 1
ATOM 2331 O O . VAL A 1 305 ? -13.198 -13.368 0.549 1.00 96.00 305 VAL A O 1
ATOM 2334 N N . PRO A 1 306 ? -12.727 -12.781 -1.563 1.00 96.62 306 PRO A N 1
ATOM 2335 C CA . PRO A 1 306 ? -11.422 -13.416 -1.529 1.00 96.62 306 PRO A CA 1
ATOM 2336 C C . PRO A 1 306 ? -10.493 -12.814 -0.469 1.00 96.62 306 PRO A C 1
ATOM 2338 O O . PRO A 1 306 ? -10.440 -11.594 -0.291 1.00 96.62 306 PRO A O 1
ATOM 2341 N N . ILE A 1 307 ? -9.721 -13.676 0.192 1.00 96.12 307 ILE A N 1
ATOM 2342 C CA . ILE A 1 307 ? -8.654 -13.266 1.110 1.00 96.12 307 ILE A CA 1
ATOM 2343 C C . ILE A 1 307 ? -7.319 -13.291 0.374 1.00 96.12 307 ILE A C 1
ATOM 2345 O O . ILE A 1 307 ? -6.877 -14.329 -0.115 1.00 96.12 307 ILE A O 1
ATOM 2349 N N . MET A 1 308 ? -6.638 -12.155 0.307 1.00 95.81 308 MET A N 1
ATOM 2350 C CA . MET A 1 308 ? -5.269 -12.106 -0.179 1.00 95.81 308 MET A CA 1
ATOM 2351 C C . MET A 1 308 ? -4.302 -12.393 0.970 1.00 95.81 308 MET A C 1
ATOM 2353 O O . MET A 1 308 ? -4.285 -11.693 1.982 1.00 95.81 308 MET A O 1
ATOM 2357 N N . CYS A 1 309 ? -3.489 -13.433 0.804 1.00 90.88 309 CYS A N 1
ATOM 2358 C CA . CYS A 1 309 ? -2.458 -13.818 1.756 1.00 90.88 309 CYS A CA 1
ATOM 2359 C C . CYS A 1 309 ? -1.085 -13.446 1.197 1.00 90.88 309 CYS A C 1
ATOM 2361 O O . CYS A 1 309 ? -0.681 -13.920 0.131 1.00 90.88 309 CYS A O 1
ATOM 2363 N N . THR A 1 310 ? -0.352 -12.630 1.950 1.00 85.62 310 THR A N 1
ATOM 2364 C CA . THR A 1 310 ? 0.989 -12.163 1.592 1.00 85.62 310 THR A CA 1
ATOM 2365 C C . THR A 1 310 ? 1.999 -12.637 2.630 1.00 85.62 310 THR A C 1
ATOM 2367 O O . THR A 1 310 ? 1.792 -12.482 3.831 1.00 85.62 310 THR A O 1
ATOM 2370 N N . GLY A 1 311 ? 3.146 -13.157 2.184 1.00 76.12 311 GLY A N 1
ATOM 2371 C CA . GLY A 1 311 ? 4.250 -13.478 3.095 1.00 76.12 311 GLY A CA 1
ATOM 2372 C C . GLY A 1 311 ? 5.160 -14.600 2.612 1.00 76.12 311 GLY A C 1
ATOM 2373 O O . GLY A 1 311 ? 4.826 -15.776 2.707 1.00 76.12 311 GLY A O 1
ATOM 2374 N N . GLY A 1 312 ? 6.358 -14.244 2.141 1.00 76.12 312 GLY A N 1
ATOM 2375 C CA . GLY A 1 312 ? 7.419 -15.223 1.873 1.00 76.12 312 GLY A CA 1
ATOM 2376 C C . GLY A 1 312 ? 7.110 -16.240 0.767 1.00 76.12 312 GLY A C 1
ATOM 2377 O O . GLY A 1 312 ? 7.759 -17.282 0.719 1.00 76.12 312 GLY A O 1
ATOM 2378 N N . ILE A 1 313 ? 6.146 -15.952 -0.112 1.00 87.25 313 ILE A N 1
ATOM 2379 C CA . ILE A 1 313 ? 5.814 -16.791 -1.267 1.00 87.25 313 ILE A CA 1
ATOM 2380 C C . ILE A 1 313 ? 6.914 -16.618 -2.315 1.00 87.25 313 ILE A C 1
ATOM 2382 O O . ILE A 1 313 ? 7.133 -15.521 -2.826 1.00 87.25 313 ILE A O 1
ATOM 2386 N N . VAL A 1 314 ? 7.647 -17.695 -2.587 1.00 88.06 314 VAL A N 1
ATOM 2387 C CA . VAL A 1 314 ? 8.770 -17.695 -3.547 1.00 88.06 314 VAL A CA 1
ATOM 2388 C C . VAL A 1 314 ? 8.779 -18.937 -4.432 1.00 88.06 314 VAL A C 1
ATOM 2390 O O . VAL A 1 314 ? 9.406 -18.919 -5.484 1.00 88.06 314 VAL A O 1
ATOM 2393 N N . ARG A 1 315 ? 8.123 -20.010 -3.980 1.00 91.25 315 ARG A N 1
ATOM 2394 C CA . ARG A 1 315 ? 8.083 -21.315 -4.637 1.00 91.25 315 ARG A CA 1
ATOM 2395 C C . ARG A 1 315 ? 6.671 -21.680 -5.037 1.00 91.25 315 ARG A C 1
ATOM 2397 O O . ARG A 1 315 ? 5.719 -21.230 -4.391 1.00 91.25 315 ARG A O 1
ATOM 2404 N N . ARG A 1 316 ? 6.558 -22.559 -6.031 1.00 93.69 316 ARG A N 1
ATOM 2405 C CA . ARG A 1 316 ? 5.273 -23.092 -6.486 1.00 93.69 316 ARG A CA 1
ATOM 2406 C C . ARG A 1 316 ? 4.541 -23.839 -5.377 1.00 93.69 316 ARG A C 1
ATOM 2408 O O . ARG A 1 316 ? 3.353 -23.633 -5.203 1.00 93.69 316 ARG A O 1
ATOM 2415 N N . GLU A 1 317 ? 5.255 -24.630 -4.583 1.00 91.94 317 GLU A N 1
ATOM 2416 C CA . GLU A 1 317 ? 4.672 -25.378 -3.460 1.00 91.94 317 GLU A CA 1
ATOM 2417 C C . GLU A 1 317 ? 3.915 -24.464 -2.482 1.00 91.94 317 GLU A C 1
ATOM 2419 O O . GLU A 1 317 ? 2.752 -24.699 -2.170 1.00 91.94 317 GLU A O 1
ATOM 2424 N N . THR A 1 318 ? 4.552 -23.377 -2.036 1.00 88.50 318 THR A N 1
ATOM 2425 C CA . THR A 1 318 ? 3.917 -22.390 -1.152 1.00 88.50 318 THR A CA 1
ATOM 2426 C C . THR A 1 318 ? 2.760 -21.678 -1.842 1.00 88.50 318 THR A C 1
ATOM 2428 O O . THR A 1 318 ? 1.735 -21.420 -1.218 1.00 88.50 318 THR A O 1
ATOM 2431 N N . LEU A 1 319 ? 2.932 -21.320 -3.116 1.00 92.19 319 LEU A N 1
ATOM 2432 C CA . LEU A 1 319 ? 1.879 -20.687 -3.899 1.00 92.19 319 LEU A CA 1
ATOM 2433 C C . LEU A 1 319 ? 0.629 -21.580 -3.941 1.00 92.19 319 LEU A C 1
ATOM 2435 O O . LEU A 1 319 ? -0.461 -21.096 -3.649 1.00 92.19 319 LEU A O 1
ATOM 2439 N N . ASP A 1 320 ? 0.807 -22.872 -4.217 1.00 93.75 320 ASP A N 1
ATOM 2440 C CA . ASP A 1 320 ? -0.260 -23.872 -4.291 1.00 93.75 320 ASP A CA 1
ATOM 2441 C C . ASP A 1 320 ? -0.948 -24.068 -2.929 1.00 93.75 320 ASP A C 1
ATOM 2443 O O . ASP A 1 320 ? -2.174 -24.151 -2.874 1.00 93.75 320 ASP A O 1
ATOM 2447 N N . GLN A 1 321 ? -0.187 -24.056 -1.826 1.00 90.00 321 GLN A N 1
ATOM 2448 C CA . GLN A 1 321 ? -0.737 -24.083 -0.463 1.00 90.00 321 GLN A CA 1
ATOM 2449 C C . GLN A 1 321 ? -1.620 -22.862 -0.178 1.00 90.00 321 GLN A C 1
ATOM 2451 O O . GLN A 1 321 ? -2.737 -23.012 0.307 1.00 90.00 321 GLN A O 1
ATOM 2456 N N . VAL A 1 322 ? -1.157 -21.654 -0.523 1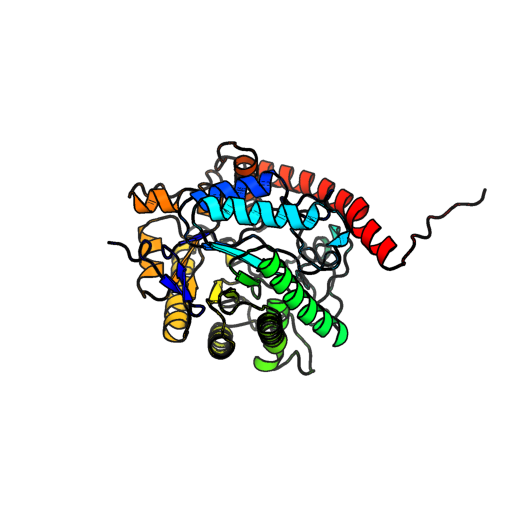.00 89.94 322 VAL A N 1
ATOM 2457 C CA . VAL A 1 322 ? -1.905 -20.410 -0.276 1.00 89.94 322 VAL A CA 1
ATOM 2458 C C . VAL A 1 322 ? -3.257 -20.425 -0.980 1.00 89.94 322 VAL A C 1
ATOM 2460 O O . VAL A 1 322 ? -4.251 -19.992 -0.402 1.00 89.94 322 VAL A O 1
ATOM 2463 N N . VAL A 1 323 ? -3.312 -20.907 -2.223 1.00 92.19 323 VAL A N 1
ATOM 2464 C CA . VAL A 1 323 ? -4.531 -20.880 -3.050 1.00 92.19 323 VAL A CA 1
ATOM 2465 C C . VAL A 1 323 ? -5.443 -22.095 -2.858 1.00 92.19 323 VAL A C 1
ATOM 2467 O O . VAL A 1 323 ? -6.525 -22.133 -3.445 1.00 92.19 323 VAL A O 1
ATOM 2470 N N . ALA A 1 324 ? -5.037 -23.075 -2.043 1.00 90.62 324 ALA A N 1
ATOM 2471 C CA . ALA A 1 324 ? -5.697 -24.376 -1.920 1.00 90.62 324 ALA A CA 1
ATOM 2472 C C . ALA A 1 324 ? -7.178 -24.284 -1.512 1.00 90.62 324 ALA A C 1
ATOM 2474 O O . ALA A 1 324 ? -7.987 -25.099 -1.948 1.00 90.62 324 ALA A O 1
ATOM 2475 N N . SER A 1 325 ? -7.553 -23.264 -0.731 1.00 84.50 325 SER A N 1
ATOM 2476 C CA . SER A 1 325 ? -8.946 -23.036 -0.313 1.00 84.50 325 SER A CA 1
ATOM 2477 C C . SER A 1 325 ? -9.887 -22.640 -1.461 1.00 84.50 325 SER A C 1
ATOM 2479 O O . SER A 1 325 ? -11.106 -22.638 -1.293 1.00 84.50 325 SER A O 1
ATOM 2481 N N . GLY A 1 326 ? -9.346 -22.220 -2.612 1.00 86.00 326 GLY A N 1
ATOM 2482 C CA . GLY A 1 326 ? -10.118 -21.697 -3.740 1.00 86.00 326 GLY A CA 1
ATOM 2483 C C . GLY A 1 326 ? -10.739 -20.313 -3.506 1.00 86.00 326 GLY A C 1
ATOM 2484 O O . GLY A 1 326 ? -11.365 -19.768 -4.419 1.00 86.00 326 GLY A O 1
ATOM 2485 N N . LYS A 1 327 ? -10.542 -19.701 -2.332 1.00 86.00 327 LYS A N 1
ATOM 2486 C CA . LYS A 1 327 ? -11.024 -18.351 -1.980 1.00 86.00 327 LYS A CA 1
ATOM 2487 C C . LYS A 1 327 ? -9.897 -17.360 -1.696 1.00 86.00 327 LYS A C 1
ATOM 2489 O O . LYS A 1 327 ? -10.138 -16.287 -1.152 1.00 86.00 327 LYS A O 1
ATOM 2494 N N . THR A 1 328 ? -8.671 -17.705 -2.057 1.00 92.12 328 THR A N 1
ATOM 2495 C CA . THR A 1 328 ? -7.494 -16.905 -1.730 1.00 92.12 328 THR A CA 1
ATOM 2496 C C . THR A 1 328 ? -6.769 -16.385 -2.965 1.00 92.12 328 THR A C 1
ATOM 2498 O O . THR A 1 328 ? -6.822 -16.980 -4.047 1.00 92.12 328 THR A O 1
ATOM 2501 N N . ILE A 1 329 ? -6.100 -15.248 -2.779 1.00 95.88 329 ILE A N 1
ATOM 2502 C CA . ILE A 1 329 ? -5.174 -14.623 -3.727 1.00 95.88 329 ILE A CA 1
ATOM 2503 C C . ILE A 1 329 ? -3.778 -14.679 -3.099 1.00 95.88 329 ILE A C 1
ATOM 2505 O O . ILE A 1 329 ? -3.599 -14.336 -1.931 1.00 95.88 329 ILE A O 1
ATOM 2509 N N . ALA A 1 330 ? -2.778 -15.111 -3.857 1.00 95.38 330 ALA A N 1
ATOM 2510 C CA . ALA A 1 330 ? -1.395 -15.160 -3.409 1.00 95.38 330 ALA A CA 1
ATOM 2511 C C . ALA A 1 330 ? -0.687 -13.831 -3.688 1.00 95.38 330 ALA A C 1
ATOM 2513 O O . ALA A 1 330 ? -0.418 -13.484 -4.840 1.00 95.38 330 ALA A O 1
ATOM 2514 N N . GLY A 1 331 ? -0.360 -13.099 -2.624 1.00 95.50 331 GLY A N 1
ATOM 2515 C CA . GLY A 1 331 ? 0.395 -11.855 -2.694 1.00 95.50 331 GLY A CA 1
ATOM 2516 C C . GLY A 1 331 ? 1.901 -12.072 -2.647 1.00 95.50 331 GLY A C 1
ATOM 2517 O O . GLY A 1 331 ? 2.463 -12.488 -1.630 1.00 95.50 331 GLY A O 1
ATOM 2518 N N . ILE A 1 332 ? 2.582 -11.743 -3.744 1.00 94.81 332 ILE A N 1
ATOM 2519 C CA . ILE A 1 332 ? 4.031 -11.880 -3.875 1.00 94.81 332 ILE A CA 1
ATOM 2520 C C . ILE A 1 332 ? 4.666 -10.488 -3.973 1.00 94.81 332 ILE A C 1
ATOM 2522 O O . ILE A 1 332 ? 4.431 -9.748 -4.924 1.00 94.81 332 ILE A O 1
ATOM 2526 N N . ALA A 1 333 ? 5.483 -10.131 -2.979 1.00 93.38 333 ALA A N 1
ATOM 2527 C CA . ALA A 1 333 ? 6.192 -8.850 -2.917 1.00 93.38 333 ALA A CA 1
ATOM 2528 C C . ALA A 1 333 ? 7.653 -9.004 -3.380 1.00 93.38 333 ALA A C 1
ATOM 2530 O O . ALA A 1 333 ? 7.949 -8.997 -4.573 1.00 93.38 333 ALA A O 1
ATOM 2531 N N . THR A 1 334 ? 8.578 -9.206 -2.435 1.00 91.94 334 THR A N 1
ATOM 2532 C CA . THR A 1 334 ? 10.032 -9.163 -2.657 1.00 91.94 334 THR A CA 1
ATOM 2533 C C . THR A 1 334 ? 10.528 -10.033 -3.812 1.00 91.94 334 THR A C 1
ATOM 2535 O O . THR A 1 334 ? 11.421 -9.608 -4.538 1.00 91.94 334 THR A O 1
ATOM 2538 N N . ALA A 1 335 ? 9.957 -11.226 -3.999 1.00 93.50 335 ALA A N 1
ATOM 2539 C CA . ALA A 1 335 ? 10.353 -12.141 -5.066 1.00 93.50 335 ALA A CA 1
ATOM 2540 C C . ALA A 1 335 ? 10.059 -11.560 -6.463 1.00 93.50 335 ALA A C 1
ATOM 2542 O O . ALA A 1 335 ? 10.933 -11.582 -7.323 1.00 93.50 335 ALA A O 1
ATOM 2543 N N . ILE A 1 336 ? 8.881 -10.949 -6.652 1.00 96.19 336 ILE A N 1
ATOM 2544 C CA . ILE A 1 336 ? 8.513 -10.236 -7.887 1.00 96.19 336 ILE A CA 1
ATOM 2545 C C . ILE A 1 336 ? 9.293 -8.918 -8.030 1.00 96.19 336 ILE A C 1
ATOM 2547 O O . ILE A 1 336 ? 9.615 -8.503 -9.141 1.00 96.19 336 ILE A O 1
ATOM 2551 N N . GLY A 1 337 ? 9.671 -8.278 -6.918 1.00 95.06 337 GLY A N 1
ATOM 2552 C CA . GLY A 1 337 ? 10.517 -7.077 -6.929 1.00 95.06 337 GLY A CA 1
ATOM 2553 C C . GLY A 1 337 ? 11.931 -7.305 -7.481 1.00 95.06 337 GLY A C 1
ATOM 2554 O O . GLY A 1 337 ? 12.556 -6.366 -7.967 1.00 95.06 337 GLY A O 1
ATOM 2555 N N . ILE A 1 338 ? 12.433 -8.544 -7.437 1.00 96.00 338 ILE A N 1
ATOM 2556 C CA . ILE A 1 338 ? 13.743 -8.926 -7.999 1.00 96.00 338 ILE A CA 1
ATOM 2557 C C . ILE A 1 338 ? 13.642 -9.860 -9.215 1.00 96.00 338 ILE A C 1
ATOM 2559 O O . ILE A 1 338 ? 14.663 -10.150 -9.831 1.00 96.00 338 ILE A O 1
ATOM 2563 N N . MET A 1 339 ? 12.442 -10.343 -9.547 1.00 97.44 339 MET A N 1
ATOM 2564 C CA . MET A 1 339 ? 12.148 -11.194 -10.704 1.00 97.44 339 MET A CA 1
ATOM 2565 C C . MET A 1 339 ? 10.700 -10.942 -11.166 1.00 97.44 339 MET A C 1
ATOM 2567 O O . MET A 1 339 ? 9.790 -11.672 -10.763 1.00 97.44 339 MET A O 1
ATOM 2571 N N . PRO A 1 340 ? 10.458 -9.898 -11.983 1.00 97.38 340 PRO A N 1
ATOM 2572 C CA . PRO A 1 340 ? 9.111 -9.493 -12.393 1.00 97.38 340 PRO A CA 1
ATOM 2573 C C . PRO A 1 340 ? 8.285 -10.598 -13.059 1.00 97.38 340 PRO A C 1
ATOM 2575 O O . PRO A 1 340 ? 7.077 -10.654 -12.860 1.00 97.38 340 PRO A O 1
ATOM 2578 N N . ASP A 1 341 ? 8.934 -11.489 -13.812 1.00 97.44 341 ASP A N 1
ATOM 2579 C CA . ASP A 1 341 ? 8.314 -12.582 -14.567 1.00 97.44 341 ASP A CA 1
ATOM 2580 C C . ASP A 1 341 ? 8.151 -13.889 -13.772 1.00 97.44 341 ASP A C 1
ATOM 2582 O O . ASP A 1 341 ? 7.837 -14.929 -14.356 1.00 97.44 341 ASP A O 1
ATOM 2586 N N . LEU A 1 342 ? 8.344 -13.855 -12.446 1.00 97.88 342 LEU A N 1
ATOM 2587 C CA . LEU A 1 342 ? 8.216 -15.031 -11.582 1.00 97.88 342 LEU A CA 1
ATOM 2588 C C . LEU A 1 342 ? 6.883 -15.788 -11.779 1.00 97.88 342 LEU A C 1
ATOM 2590 O O . LEU A 1 342 ? 6.949 -17.010 -11.912 1.00 97.88 342 LEU A O 1
ATOM 2594 N N . PRO A 1 343 ? 5.699 -15.142 -11.856 1.00 97.69 343 PRO A N 1
ATOM 2595 C CA . PRO A 1 343 ? 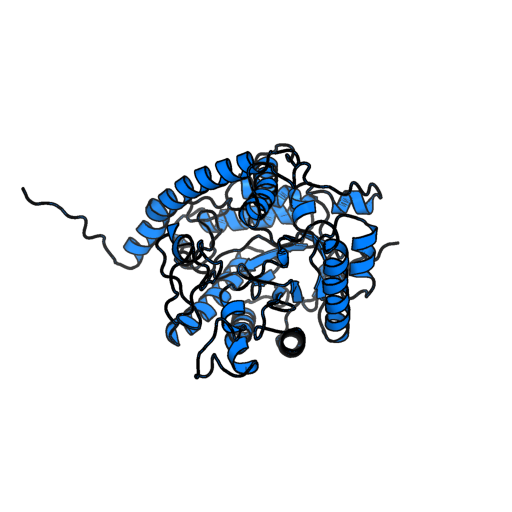4.445 -15.848 -12.137 1.00 97.69 343 PRO A CA 1
ATOM 2596 C C . PRO A 1 343 ? 4.487 -16.667 -13.436 1.00 97.69 343 PRO A C 1
ATOM 2598 O O . PRO A 1 343 ? 4.191 -17.861 -13.406 1.00 97.69 343 PRO A O 1
ATOM 2601 N N . ASN A 1 344 ? 4.944 -16.073 -14.545 1.00 97.56 344 ASN A N 1
ATOM 2602 C CA . ASN A 1 344 ? 5.081 -16.775 -15.827 1.00 97.56 344 ASN A CA 1
ATOM 2603 C C . ASN A 1 344 ? 6.042 -17.978 -15.731 1.00 97.56 344 ASN A C 1
ATOM 2605 O O . ASN A 1 344 ? 5.811 -19.024 -16.335 1.00 97.56 344 ASN A O 1
ATOM 2609 N N . ARG A 1 345 ? 7.142 -17.848 -14.978 1.00 97.94 345 ARG A N 1
ATOM 2610 C CA . ARG A 1 345 ? 8.110 -18.942 -14.764 1.00 97.94 345 ARG A CA 1
ATOM 2611 C C . ARG A 1 345 ? 7.520 -20.085 -13.946 1.00 97.94 345 ARG A C 1
ATOM 2613 O O . ARG A 1 345 ? 7.750 -21.251 -14.265 1.00 97.94 345 ARG A O 1
ATOM 2620 N N . LEU A 1 346 ? 6.760 -19.760 -12.899 1.00 96.88 346 LEU A N 1
ATOM 2621 C CA . LEU A 1 346 ? 6.077 -20.749 -12.064 1.00 96.88 346 LEU A CA 1
ATOM 2622 C C . LEU A 1 346 ? 5.005 -21.504 -12.859 1.00 96.88 346 LEU A C 1
ATOM 2624 O O . LEU A 1 346 ? 4.894 -22.723 -12.707 1.00 96.88 346 LEU A O 1
ATOM 2628 N N . GLU A 1 347 ? 4.282 -20.812 -13.744 1.00 96.25 347 GLU A N 1
ATOM 2629 C CA . GLU A 1 347 ? 3.299 -21.417 -14.651 1.00 96.25 347 GLU A CA 1
ATOM 2630 C C . GLU A 1 347 ? 3.953 -22.448 -15.582 1.00 96.25 347 GLU A C 1
ATOM 2632 O O . GLU A 1 347 ? 3.471 -23.576 -15.702 1.00 96.25 347 GLU A O 1
ATOM 2637 N N . ARG A 1 348 ? 5.118 -22.106 -16.153 1.00 96.31 348 ARG A N 1
ATOM 2638 C CA . ARG A 1 348 ? 5.930 -23.006 -16.995 1.00 96.31 348 ARG A CA 1
ATOM 2639 C C . ARG A 1 348 ? 6.658 -24.116 -16.229 1.00 96.31 348 ARG A C 1
ATOM 2641 O O . ARG A 1 348 ? 7.225 -25.006 -16.855 1.00 96.31 348 ARG A O 1
ATOM 2648 N N . GLY A 1 349 ? 6.652 -24.085 -14.896 1.00 94.88 349 GLY A N 1
ATOM 2649 C CA . GLY A 1 349 ? 7.288 -25.099 -14.052 1.00 94.88 349 GLY A CA 1
ATOM 2650 C C . GLY A 1 349 ? 8.787 -24.911 -13.786 1.00 94.88 349 GLY A C 1
ATOM 2651 O O . GLY A 1 349 ? 9.422 -25.854 -13.333 1.00 94.88 349 GLY A O 1
ATOM 2652 N N . GLU A 1 350 ? 9.361 -23.725 -14.022 1.00 95.25 350 GLU A N 1
ATOM 2653 C CA . GLU A 1 350 ? 10.800 -23.459 -13.811 1.00 95.25 350 GLU A CA 1
ATOM 2654 C C . GLU A 1 350 ? 11.205 -23.331 -12.322 1.00 95.25 350 GLU A C 1
ATOM 2656 O O . GLU A 1 350 ? 12.369 -23.531 -11.993 1.00 95.25 350 GLU A O 1
ATOM 2661 N N . ASP A 1 351 ? 10.266 -22.953 -11.443 1.00 94.19 351 ASP A N 1
ATOM 2662 C CA . ASP A 1 351 ? 10.428 -22.699 -9.990 1.00 94.19 351 ASP A CA 1
ATOM 2663 C C . ASP A 1 351 ? 11.813 -22.164 -9.531 1.00 94.19 351 ASP A C 1
ATOM 2665 O O . ASP A 1 351 ? 12.519 -22.796 -8.738 1.00 94.19 351 ASP A O 1
ATOM 2669 N N . PRO A 1 352 ? 12.225 -20.967 -9.999 1.00 94.25 352 PRO A N 1
ATOM 2670 C CA . PRO A 1 352 ? 13.570 -20.428 -9.767 1.00 94.25 352 PRO A CA 1
ATOM 2671 C C . PRO A 1 352 ? 13.831 -19.951 -8.327 1.00 94.25 352 PRO A C 1
ATOM 2673 O O . PRO A 1 352 ? 14.974 -19.652 -7.980 1.00 94.25 352 PRO A O 1
ATOM 2676 N N . ALA A 1 353 ? 12.788 -19.832 -7.494 1.00 92.94 353 ALA A N 1
ATOM 2677 C CA . ALA A 1 353 ? 12.860 -19.423 -6.089 1.00 92.94 353 ALA A CA 1
ATOM 2678 C C . ALA A 1 353 ? 13.785 -18.207 -5.801 1.00 92.94 353 ALA A C 1
ATOM 2680 O O . ALA A 1 353 ? 14.696 -18.315 -4.968 1.00 92.94 353 ALA A O 1
ATOM 2681 N N . PRO A 1 354 ? 13.579 -17.042 -6.452 1.00 93.06 354 PRO A N 1
ATOM 2682 C CA . PRO A 1 354 ? 14.511 -15.914 -6.407 1.00 93.06 354 PRO A CA 1
ATOM 2683 C C . PRO A 1 354 ? 14.735 -15.379 -4.988 1.00 93.06 354 PRO A C 1
ATOM 2685 O O . PRO A 1 354 ? 13.788 -15.117 -4.241 1.00 93.06 354 PRO A O 1
ATOM 2688 N N . ARG A 1 355 ? 16.006 -15.175 -4.615 1.00 90.25 355 ARG A N 1
ATOM 2689 C CA . ARG A 1 355 ? 16.411 -14.661 -3.295 1.00 90.25 355 ARG A CA 1
ATOM 2690 C C . ARG A 1 355 ? 17.514 -13.614 -3.407 1.00 90.25 355 ARG A C 1
ATOM 2692 O O . ARG A 1 355 ? 18.332 -13.647 -4.325 1.00 90.25 355 ARG A O 1
ATOM 2699 N N . LEU A 1 356 ? 17.564 -12.720 -2.423 1.00 87.94 356 LEU A N 1
ATOM 2700 C CA . LEU A 1 356 ? 18.718 -11.848 -2.208 1.00 87.94 356 LEU A CA 1
ATOM 2701 C C . LEU A 1 356 ? 19.930 -12.695 -1.800 1.00 87.94 356 LEU A C 1
ATOM 2703 O O . LEU A 1 356 ? 19.801 -13.598 -0.974 1.00 87.94 356 LEU A O 1
ATOM 2707 N N . LYS A 1 357 ? 21.106 -12.399 -2.365 1.00 85.62 357 LYS A N 1
ATOM 2708 C CA . LYS A 1 357 ? 22.335 -13.166 -2.083 1.00 85.62 357 LYS A CA 1
ATOM 2709 C C 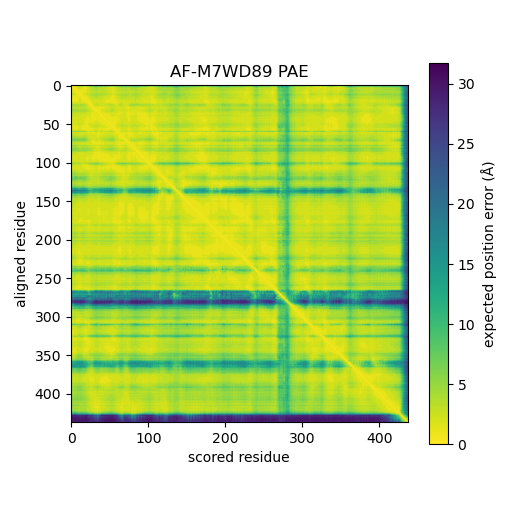. LYS A 1 357 ? 22.922 -12.842 -0.712 1.00 85.62 357 LYS A C 1
ATOM 2711 O O . LYS A 1 357 ? 23.473 -13.717 -0.054 1.00 85.62 357 LYS A O 1
ATOM 2716 N N . TYR A 1 358 ? 22.808 -11.585 -0.290 1.00 82.19 358 TYR A N 1
ATOM 2717 C CA . TYR A 1 358 ? 23.377 -11.093 0.959 1.00 82.19 358 TYR A CA 1
ATOM 2718 C C . TYR A 1 358 ? 22.254 -10.629 1.878 1.00 82.19 358 TYR A C 1
ATOM 2720 O O . TYR A 1 358 ? 21.739 -9.535 1.694 1.00 82.19 358 TYR A O 1
ATOM 2728 N N . THR A 1 359 ? 21.873 -11.455 2.853 1.00 76.81 359 THR A N 1
ATOM 2729 C CA . THR A 1 359 ? 20.882 -11.105 3.893 1.00 76.81 359 THR A CA 1
ATOM 2730 C C . THR A 1 359 ? 21.505 -10.996 5.285 1.00 76.81 359 THR A C 1
ATOM 2732 O O . THR A 1 359 ? 20.807 -10.750 6.266 1.00 76.81 359 THR A O 1
ATOM 2735 N N . THR A 1 360 ? 22.819 -11.195 5.377 1.00 75.56 360 THR A N 1
ATOM 2736 C CA . THR A 1 360 ? 23.638 -11.010 6.575 1.00 75.56 360 THR A CA 1
ATOM 2737 C C . THR A 1 360 ? 24.683 -9.928 6.313 1.00 75.56 360 THR A C 1
ATOM 2739 O O . THR A 1 360 ? 25.030 -9.631 5.168 1.00 75.56 360 THR A O 1
ATOM 2742 N N . SER A 1 361 ? 25.172 -9.304 7.380 1.00 75.94 361 SER A N 1
ATOM 2743 C CA . SER A 1 361 ? 26.229 -8.300 7.310 1.00 75.94 361 SER A CA 1
ATOM 2744 C C . SER A 1 361 ? 27.089 -8.376 8.564 1.00 75.94 361 SER A C 1
ATOM 2746 O O . SER A 1 361 ? 26.576 -8.643 9.646 1.00 75.94 361 SER A O 1
ATOM 2748 N N . TRP A 1 362 ? 28.392 -8.136 8.414 1.00 78.69 362 TRP A N 1
ATOM 2749 C CA . TRP A 1 362 ? 29.322 -8.035 9.541 1.00 78.69 362 TRP A CA 1
ATOM 2750 C C . TRP A 1 362 ? 29.364 -6.620 10.141 1.00 78.69 362 TRP A C 1
ATOM 2752 O O . TRP A 1 362 ? 29.821 -6.455 11.266 1.00 78.69 362 TRP A O 1
ATOM 2762 N N . ILE A 1 363 ? 28.850 -5.611 9.420 1.00 80.69 363 ILE A N 1
ATOM 2763 C CA . ILE A 1 363 ? 28.768 -4.215 9.891 1.00 80.69 363 ILE A CA 1
ATOM 2764 C C . ILE A 1 363 ? 27.353 -3.760 10.269 1.00 80.69 363 ILE A C 1
ATOM 2766 O O . ILE A 1 363 ? 27.210 -2.809 11.031 1.00 80.69 363 ILE A O 1
ATOM 2770 N N . LEU A 1 364 ? 26.302 -4.391 9.732 1.00 80.50 364 LEU A N 1
ATOM 2771 C CA . LEU A 1 364 ? 24.908 -4.034 10.024 1.00 80.50 364 LEU A CA 1
ATOM 2772 C C . LEU A 1 364 ? 24.247 -5.126 10.859 1.00 80.50 364 LEU A C 1
ATOM 2774 O O . LEU A 1 364 ? 24.384 -6.309 10.555 1.00 80.50 364 LEU A O 1
ATOM 2778 N N . SER A 1 365 ? 23.452 -4.730 11.848 1.00 76.81 365 SER A N 1
ATOM 2779 C CA . SER A 1 365 ? 22.693 -5.651 12.695 1.00 76.81 365 SER A CA 1
ATOM 2780 C C . SER A 1 365 ? 21.271 -5.141 12.959 1.00 76.81 365 SER A C 1
ATOM 2782 O O . SER A 1 365 ? 20.936 -3.984 12.688 1.00 76.81 365 SER A O 1
ATOM 2784 N N . GLY A 1 366 ? 20.402 -6.035 13.442 1.00 76.00 366 GLY A N 1
ATOM 2785 C CA . GLY A 1 366 ? 19.043 -5.702 13.881 1.00 76.00 366 GLY A CA 1
ATOM 2786 C C . GLY A 1 366 ? 18.177 -5.016 12.815 1.00 76.00 366 GLY A C 1
ATOM 2787 O O . GLY A 1 366 ? 18.121 -5.436 11.657 1.00 76.00 366 GLY A O 1
ATOM 2788 N N . SER A 1 367 ? 17.482 -3.950 13.218 1.00 71.38 367 SER A N 1
ATOM 2789 C CA . SER A 1 367 ? 16.562 -3.184 12.364 1.00 71.38 367 SER A CA 1
ATOM 2790 C C . SER A 1 367 ? 17.252 -2.478 11.191 1.00 71.38 367 SER A C 1
ATOM 2792 O O . SER A 1 367 ? 16.633 -2.290 10.140 1.00 71.38 367 SER A O 1
ATOM 2794 N N . VAL A 1 368 ? 18.536 -2.130 11.331 1.00 77.75 368 VAL A N 1
ATOM 2795 C CA . VAL A 1 368 ? 19.322 -1.494 10.264 1.00 77.75 368 VAL A CA 1
ATOM 2796 C C . VAL A 1 368 ? 19.590 -2.488 9.139 1.00 77.75 368 VAL A C 1
ATOM 2798 O O . VAL A 1 368 ? 19.371 -2.160 7.975 1.00 77.75 368 VAL A O 1
ATOM 2801 N N . LEU A 1 369 ? 19.984 -3.722 9.472 1.00 80.56 369 LEU A N 1
ATOM 2802 C CA . LEU A 1 369 ? 20.167 -4.782 8.477 1.00 80.56 369 LEU A CA 1
ATOM 2803 C C . LEU A 1 369 ? 18.854 -5.097 7.753 1.00 80.56 369 LEU A C 1
ATOM 2805 O O . LEU A 1 369 ? 18.845 -5.189 6.534 1.00 80.56 369 LEU A O 1
ATOM 2809 N N . ALA A 1 370 ? 17.735 -5.194 8.472 1.00 76.69 370 ALA A N 1
ATOM 2810 C CA . ALA A 1 370 ? 16.439 -5.418 7.834 1.00 76.69 370 ALA A CA 1
ATOM 2811 C C . ALA A 1 370 ? 16.046 -4.292 6.868 1.00 76.69 370 ALA A C 1
ATOM 2813 O O . ALA A 1 370 ? 15.545 -4.562 5.780 1.00 76.69 370 ALA A O 1
ATOM 2814 N N . SER A 1 371 ? 16.309 -3.039 7.249 1.00 80.06 371 SER A N 1
ATOM 2815 C CA . SER A 1 371 ? 16.072 -1.883 6.380 1.00 80.06 371 SER A CA 1
ATOM 2816 C C . SER A 1 371 ? 16.960 -1.950 5.137 1.00 80.06 371 SER A C 1
ATOM 2818 O O . SER A 1 371 ? 16.471 -1.758 4.028 1.00 80.06 371 SER A O 1
ATOM 2820 N N . ALA A 1 372 ? 18.239 -2.297 5.302 1.00 84.69 372 ALA A N 1
ATOM 2821 C CA . ALA A 1 372 ? 19.167 -2.503 4.196 1.00 84.69 372 ALA A CA 1
ATOM 2822 C C . ALA A 1 372 ? 18.698 -3.613 3.243 1.00 84.69 372 ALA A C 1
ATOM 2824 O O . ALA A 1 372 ? 18.737 -3.420 2.031 1.00 84.69 372 ALA A O 1
ATOM 2825 N N . THR A 1 373 ? 18.177 -4.725 3.771 1.00 85.25 373 THR A N 1
ATOM 2826 C CA . THR A 1 373 ? 17.603 -5.814 2.969 1.00 85.25 373 THR A CA 1
ATOM 2827 C C . THR A 1 373 ? 16.424 -5.343 2.123 1.00 85.25 373 THR A C 1
ATOM 2829 O O . THR A 1 373 ? 16.371 -5.644 0.932 1.00 85.25 373 THR A O 1
ATOM 2832 N N . THR A 1 374 ? 15.516 -4.540 2.690 1.00 86.75 374 THR A N 1
ATOM 2833 C CA . THR A 1 374 ? 14.451 -3.892 1.908 1.00 86.75 374 THR A CA 1
ATOM 2834 C C . THR A 1 374 ? 15.041 -3.018 0.798 1.00 86.75 374 THR A C 1
ATOM 2836 O O . THR A 1 374 ? 14.611 -3.117 -0.348 1.00 86.75 374 THR A O 1
ATOM 2839 N N . ARG A 1 375 ? 16.091 -2.233 1.083 1.00 91.56 375 ARG A N 1
ATOM 2840 C CA . ARG A 1 375 ? 16.729 -1.376 0.068 1.00 91.56 375 ARG A CA 1
ATOM 2841 C C . ARG A 1 375 ? 17.417 -2.153 -1.057 1.00 91.56 375 ARG A C 1
ATOM 2843 O O . ARG A 1 375 ? 17.489 -1.638 -2.167 1.00 91.56 375 ARG A O 1
ATOM 2850 N N . GLN A 1 376 ? 17.860 -3.394 -0.842 1.00 93.81 376 GLN A N 1
ATOM 2851 C CA . GLN A 1 376 ? 18.358 -4.241 -1.941 1.00 93.81 376 GLN A CA 1
ATOM 2852 C C . GLN A 1 376 ? 17.254 -4.566 -2.966 1.00 93.81 376 GLN A C 1
ATOM 2854 O O . GLN A 1 376 ? 17.529 -4.659 -4.166 1.00 93.81 376 GLN A O 1
ATOM 2859 N N . VAL A 1 377 ? 16.005 -4.711 -2.505 1.00 94.19 377 VAL A N 1
ATOM 2860 C CA . VAL A 1 377 ? 14.835 -4.902 -3.377 1.00 94.19 377 VAL A CA 1
ATOM 2861 C C . VAL A 1 377 ? 14.567 -3.625 -4.163 1.00 94.19 377 VAL A C 1
ATOM 2863 O O . VAL A 1 377 ? 14.518 -3.683 -5.387 1.00 94.19 377 VAL A O 1
ATOM 2866 N N . ASN A 1 378 ? 14.504 -2.468 -3.494 1.00 94.50 378 ASN A N 1
ATOM 2867 C CA . ASN A 1 378 ? 14.330 -1.166 -4.152 1.00 94.50 378 ASN A CA 1
ATOM 2868 C C . ASN A 1 378 ? 15.410 -0.895 -5.199 1.00 94.50 378 ASN A C 1
ATOM 2870 O O . ASN A 1 378 ? 15.094 -0.483 -6.309 1.00 94.50 378 ASN A O 1
ATOM 2874 N N . TYR A 1 379 ? 16.666 -1.217 -4.892 1.00 96.00 379 TYR A N 1
ATOM 2875 C CA . TYR A 1 379 ? 17.765 -1.098 -5.845 1.00 96.00 379 TYR A CA 1
ATOM 2876 C C . TYR A 1 379 ? 17.548 -1.960 -7.100 1.00 96.00 379 TYR A C 1
ATOM 2878 O O . TYR A 1 379 ? 17.865 -1.547 -8.214 1.00 96.00 379 TYR A O 1
ATOM 2886 N N . SER A 1 380 ? 16.995 -3.166 -6.944 1.00 96.94 380 SER A N 1
ATOM 2887 C CA . SER A 1 380 ? 16.645 -4.020 -8.085 1.00 96.94 380 SER A CA 1
ATOM 2888 C C . SER A 1 380 ? 15.459 -3.461 -8.874 1.00 96.94 380 SER A C 1
ATOM 2890 O O . SER A 1 380 ? 15.525 -3.438 -10.099 1.00 96.94 380 SER A O 1
ATOM 2892 N N . MET A 1 381 ? 14.433 -2.943 -8.192 1.00 97.19 381 MET A N 1
ATOM 2893 C CA . MET A 1 381 ? 13.278 -2.287 -8.816 1.00 97.19 381 MET A CA 1
ATOM 2894 C C . MET A 1 381 ? 13.688 -1.052 -9.633 1.00 97.19 381 MET A C 1
ATOM 2896 O O . MET A 1 381 ? 13.298 -0.922 -10.789 1.00 97.19 381 MET A O 1
ATOM 2900 N N . GLU A 1 382 ? 14.550 -0.190 -9.089 1.00 96.50 382 GLU A N 1
ATOM 2901 C CA . GLU A 1 382 ? 15.093 0.977 -9.798 1.00 96.50 382 GLU A CA 1
ATOM 2902 C C . GLU A 1 382 ? 15.894 0.567 -11.045 1.00 96.50 382 GLU A C 1
ATOM 2904 O O . GLU A 1 382 ? 15.837 1.230 -12.080 1.00 96.50 382 GLU A O 1
ATOM 2909 N N . ARG A 1 383 ? 16.639 -0.544 -10.981 1.00 97.81 383 ARG A N 1
ATOM 2910 C CA . ARG A 1 383 ? 17.355 -1.078 -12.148 1.00 97.81 383 ARG A CA 1
ATOM 2911 C C . ARG A 1 383 ? 16.403 -1.573 -13.228 1.00 97.81 383 ARG A C 1
ATOM 2913 O O . ARG A 1 383 ? 16.613 -1.211 -14.383 1.00 97.81 383 ARG A O 1
ATOM 2920 N N . ILE A 1 384 ? 15.371 -2.327 -12.851 1.00 97.94 384 ILE A N 1
ATOM 2921 C CA . ILE A 1 384 ? 14.334 -2.802 -13.776 1.00 97.94 384 ILE A CA 1
ATOM 2922 C C . ILE A 1 384 ? 13.659 -1.611 -14.463 1.00 97.94 384 ILE A C 1
ATOM 2924 O O . ILE A 1 384 ? 13.579 -1.590 -15.687 1.00 97.94 384 ILE A O 1
ATOM 2928 N N . GLY A 1 385 ? 13.277 -0.579 -13.703 1.00 97.56 385 GLY A N 1
ATOM 2929 C CA . GLY A 1 385 ? 12.695 0.651 -14.250 1.00 97.56 385 GLY A CA 1
ATOM 2930 C C . GLY A 1 385 ? 13.612 1.401 -15.225 1.00 97.56 385 GLY A C 1
ATOM 2931 O O . GLY A 1 385 ? 13.149 2.097 -16.116 1.00 97.56 385 GLY A O 1
ATOM 2932 N N . ARG A 1 386 ? 14.931 1.216 -15.121 1.00 97.56 386 ARG A N 1
ATOM 2933 C CA . ARG A 1 386 ? 15.924 1.753 -16.071 1.00 97.56 386 ARG A CA 1
ATOM 2934 C C . ARG A 1 386 ? 16.240 0.807 -17.235 1.00 97.56 386 ARG A C 1
ATOM 2936 O O . ARG A 1 386 ? 17.252 1.006 -17.909 1.00 97.56 386 ARG A O 1
ATOM 2943 N N . GLY A 1 387 ? 15.461 -0.257 -17.421 1.00 96.50 387 GLY A N 1
ATOM 2944 C CA . GLY A 1 387 ? 15.697 -1.274 -18.448 1.00 96.50 387 GLY A CA 1
ATOM 2945 C C . GLY A 1 387 ? 16.939 -2.138 -18.201 1.00 96.50 387 GLY A C 1
ATOM 2946 O O . GLY A 1 387 ? 17.524 -2.660 -19.147 1.00 96.50 387 GLY A O 1
ATOM 2947 N N . LYS A 1 388 ? 17.396 -2.263 -16.948 1.00 97.62 388 LYS A N 1
ATOM 2948 C CA . LYS A 1 388 ? 18.559 -3.080 -16.564 1.00 97.62 388 LYS A CA 1
ATOM 2949 C C . LYS A 1 388 ? 18.120 -4.330 -15.809 1.00 97.62 388 LYS A C 1
ATOM 2951 O O . LYS A 1 388 ? 17.149 -4.303 -15.061 1.00 97.62 388 LYS A O 1
ATOM 2956 N N . GLU A 1 389 ? 18.931 -5.381 -15.895 1.00 96.38 389 GLU A N 1
ATOM 2957 C CA . GLU A 1 389 ? 18.754 -6.584 -15.074 1.00 96.38 389 GLU A CA 1
ATOM 2958 C C . GLU A 1 389 ? 18.744 -6.251 -13.567 1.00 96.38 389 GLU A C 1
ATOM 2960 O O . GLU A 1 389 ? 19.577 -5.436 -13.119 1.00 96.38 389 GLU A O 1
ATOM 2965 N N . PRO A 1 390 ? 17.857 -6.880 -12.768 1.00 96.38 390 PRO A N 1
ATOM 2966 C CA . PRO A 1 390 ? 17.835 -6.725 -11.317 1.00 96.38 390 PRO A CA 1
ATOM 2967 C C . PRO A 1 390 ? 19.154 -7.194 -10.692 1.00 96.38 390 PRO A C 1
ATOM 2969 O O . PRO A 1 390 ? 19.891 -8.005 -11.252 1.00 96.38 390 PRO A O 1
ATOM 2972 N N . CYS A 1 391 ? 19.474 -6.686 -9.500 1.00 95.56 391 CYS A N 1
ATOM 2973 C CA . CYS A 1 391 ? 20.725 -7.013 -8.817 1.00 95.56 391 CYS A CA 1
ATOM 2974 C C . CYS A 1 391 ? 20.452 -7.571 -7.413 1.00 95.56 391 CYS A C 1
ATOM 2976 O O . CYS A 1 391 ? 20.726 -6.898 -6.417 1.00 95.56 391 CYS A O 1
ATOM 2978 N N . PRO A 1 392 ? 19.982 -8.830 -7.292 1.00 92.50 392 PRO A N 1
ATOM 2979 C CA . PRO A 1 392 ? 19.776 -9.466 -5.986 1.00 92.50 392 PRO A CA 1
ATOM 2980 C C . PRO A 1 392 ? 21.088 -9.670 -5.204 1.00 92.50 392 PRO A C 1
ATOM 2982 O O . PRO A 1 392 ? 21.068 -10.017 -4.023 1.00 92.50 392 PRO A O 1
ATOM 2985 N N . GLY A 1 393 ? 22.235 -9.481 -5.867 1.00 92.94 393 GLY A N 1
ATOM 2986 C CA . GLY A 1 393 ? 23.573 -9.512 -5.284 1.00 92.94 393 GLY A CA 1
ATOM 2987 C C . GLY A 1 393 ? 24.128 -8.156 -4.852 1.00 92.94 393 GLY A C 1
ATOM 2988 O O . GLY A 1 393 ? 25.302 -8.095 -4.510 1.00 92.94 3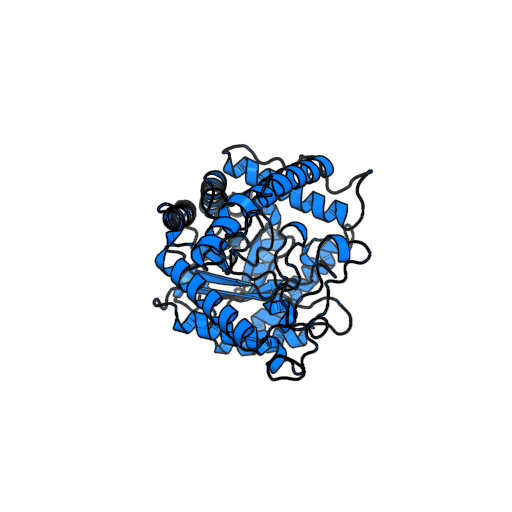93 GLY A O 1
ATOM 2989 N N . VAL A 1 394 ? 23.356 -7.066 -4.875 1.00 94.38 394 VAL A N 1
ATOM 2990 C CA . VAL A 1 394 ? 23.844 -5.784 -4.342 1.00 94.38 394 VAL A CA 1
ATOM 2991 C C . VAL A 1 394 ? 24.133 -5.921 -2.846 1.00 94.38 394 VAL A C 1
ATOM 2993 O O . VAL A 1 394 ? 23.374 -6.557 -2.118 1.00 94.38 394 VAL A O 1
ATOM 2996 N N . TRP A 1 395 ? 25.242 -5.360 -2.369 1.00 92.75 395 TRP A N 1
ATOM 2997 C CA . TRP A 1 395 ? 25.604 -5.464 -0.957 1.00 92.75 395 TRP A CA 1
ATOM 2998 C C . TRP A 1 395 ? 24.668 -4.606 -0.076 1.00 92.75 395 TRP A C 1
ATOM 3000 O O . TRP A 1 395 ? 24.387 -3.466 -0.458 1.00 92.75 395 TRP A O 1
ATOM 3010 N N . PRO A 1 396 ? 24.195 -5.081 1.099 1.00 90.06 396 PRO A N 1
ATOM 3011 C CA . PRO A 1 396 ? 23.148 -4.396 1.864 1.00 90.06 396 PRO A CA 1
ATOM 3012 C C . PRO A 1 396 ? 23.505 -2.962 2.260 1.00 90.06 396 PRO A C 1
ATOM 3014 O O . PRO A 1 396 ? 22.692 -2.057 2.095 1.00 90.06 396 PRO A O 1
ATOM 3017 N N . ALA A 1 397 ? 24.727 -2.719 2.743 1.00 90.81 397 ALA A N 1
ATOM 3018 C CA . ALA A 1 397 ? 25.103 -1.373 3.173 1.00 90.81 397 ALA A CA 1
ATOM 3019 C C . ALA A 1 397 ? 25.286 -0.410 1.991 1.00 90.81 397 ALA A C 1
ATOM 3021 O O . ALA A 1 397 ? 25.016 0.777 2.137 1.00 90.81 397 ALA A O 1
ATOM 3022 N N . TRP A 1 398 ? 25.667 -0.919 0.814 1.00 93.56 398 TRP A N 1
ATOM 3023 C CA . TRP A 1 398 ? 25.695 -0.115 -0.407 1.00 93.56 398 TRP A CA 1
ATOM 3024 C C . TRP A 1 398 ? 24.283 0.282 -0.839 1.00 93.56 398 TRP A C 1
ATOM 3026 O O . TRP A 1 398 ? 24.031 1.453 -1.107 1.00 93.56 398 TRP A O 1
ATOM 3036 N N . ALA A 1 399 ? 23.345 -0.671 -0.843 1.00 92.81 399 ALA A N 1
ATOM 3037 C CA . ALA A 1 399 ? 21.945 -0.388 -1.153 1.00 92.81 399 ALA A CA 1
ATOM 3038 C C . ALA A 1 399 ? 21.344 0.640 -0.179 1.00 92.81 399 ALA A C 1
ATOM 3040 O O . ALA A 1 399 ? 20.683 1.581 -0.610 1.00 92.81 399 ALA A O 1
ATOM 3041 N N . LEU A 1 400 ? 21.631 0.506 1.122 1.00 91.38 400 LEU A N 1
ATOM 3042 C CA . LEU A 1 400 ? 21.196 1.468 2.134 1.00 91.38 400 LEU A CA 1
ATOM 3043 C C . LEU A 1 400 ? 21.818 2.855 1.921 1.00 91.38 400 LEU A C 1
ATOM 3045 O O . LEU A 1 400 ? 21.107 3.851 1.994 1.00 91.38 400 LEU A O 1
ATOM 3049 N N . LEU A 1 401 ? 23.123 2.937 1.648 1.00 92.94 401 LEU A N 1
ATOM 3050 C CA . LEU A 1 401 ? 23.806 4.211 1.412 1.00 92.94 401 LEU A CA 1
ATOM 3051 C C . LEU A 1 401 ? 23.220 4.950 0.203 1.00 92.94 401 LEU A C 1
ATOM 3053 O O . LEU A 1 401 ? 22.912 6.136 0.306 1.00 92.94 401 LEU A O 1
ATOM 3057 N N . MET A 1 402 ? 23.042 4.249 -0.920 1.00 93.19 402 MET A N 1
ATOM 3058 C CA . MET A 1 402 ? 22.469 4.824 -2.141 1.00 93.19 402 MET A CA 1
ATOM 3059 C C . MET A 1 402 ? 21.061 5.372 -1.895 1.00 93.19 402 MET A C 1
ATOM 3061 O O . MET A 1 402 ? 20.757 6.492 -2.302 1.00 93.19 402 MET A O 1
ATOM 3065 N N . ASP A 1 403 ? 20.235 4.618 -1.168 1.00 91.12 403 ASP A N 1
ATOM 3066 C CA . ASP A 1 403 ? 18.887 5.033 -0.784 1.00 91.12 403 ASP A CA 1
ATOM 3067 C C . ASP A 1 403 ? 18.887 6.284 0.113 1.00 91.12 403 ASP A C 1
ATOM 3069 O O . ASP A 1 403 ? 18.137 7.223 -0.140 1.00 91.12 403 ASP A O 1
ATOM 3073 N N . GLN A 1 404 ? 19.773 6.355 1.114 1.00 90.69 404 GLN A N 1
ATOM 3074 C CA . GLN A 1 404 ? 19.879 7.531 1.987 1.00 90.69 404 GLN A CA 1
ATOM 3075 C C . GLN A 1 404 ? 20.310 8.787 1.218 1.00 90.69 404 GLN A C 1
ATOM 3077 O O . GLN A 1 404 ? 19.740 9.862 1.417 1.00 90.69 404 GLN A O 1
ATOM 3082 N N . VAL A 1 405 ? 21.286 8.661 0.313 1.00 91.50 405 VAL A N 1
ATOM 3083 C CA . VAL A 1 405 ? 21.741 9.778 -0.531 1.00 91.50 405 VAL A CA 1
ATOM 3084 C C . VAL A 1 405 ? 20.612 10.259 -1.446 1.00 91.50 405 VAL A C 1
ATOM 3086 O O . VAL A 1 405 ? 20.361 11.465 -1.526 1.00 91.50 405 VAL A O 1
ATOM 3089 N N . ALA A 1 406 ? 19.894 9.335 -2.090 1.00 91.44 406 ALA A N 1
ATOM 3090 C CA . ALA A 1 406 ? 18.737 9.665 -2.917 1.00 91.44 406 ALA A CA 1
ATOM 3091 C C . ALA A 1 406 ? 17.636 10.357 -2.096 1.00 91.44 406 ALA A C 1
ATOM 3093 O O . ALA A 1 406 ? 17.153 11.420 -2.492 1.00 91.44 406 ALA A O 1
ATOM 3094 N N . GLY A 1 407 ? 17.308 9.820 -0.918 1.00 90.88 407 GLY A N 1
ATOM 3095 C CA . GLY A 1 407 ? 16.288 10.350 -0.015 1.00 90.88 407 GLY A CA 1
ATOM 3096 C C . GLY A 1 407 ? 16.569 11.778 0.460 1.00 90.88 407 GLY A C 1
ATOM 3097 O O . GLY A 1 407 ? 15.649 12.594 0.516 1.00 90.88 407 GLY A O 1
ATOM 3098 N N . LEU A 1 408 ? 17.831 12.132 0.735 1.00 90.56 408 LEU A N 1
ATOM 3099 C CA . LEU A 1 408 ? 18.214 13.510 1.080 1.00 90.56 408 LEU A CA 1
ATOM 3100 C C . LEU A 1 408 ? 17.972 14.481 -0.084 1.00 90.56 408 LEU A C 1
ATOM 3102 O O . LEU A 1 408 ? 17.409 15.565 0.109 1.00 90.56 408 LEU A O 1
ATOM 3106 N N . GLY A 1 409 ? 18.362 14.086 -1.299 1.00 93.00 409 GLY A N 1
ATOM 3107 C CA . GLY A 1 409 ? 18.112 14.871 -2.508 1.00 93.00 409 GLY A CA 1
ATOM 3108 C C . GLY A 1 409 ? 16.616 15.040 -2.779 1.00 93.00 409 GLY A C 1
ATOM 3109 O O . GLY A 1 409 ? 16.153 16.150 -3.050 1.00 93.00 409 GLY A O 1
ATOM 3110 N N . GLN A 1 410 ? 15.852 13.958 -2.638 1.00 93.62 410 GLN A N 1
ATOM 3111 C CA . GLN A 1 410 ? 14.400 13.948 -2.778 1.00 93.62 410 GLN A CA 1
ATOM 3112 C C . GLN A 1 410 ? 13.719 14.851 -1.738 1.00 93.62 410 GLN A C 1
ATOM 3114 O O . GLN A 1 410 ? 12.926 15.714 -2.104 1.00 93.62 410 GLN A O 1
ATOM 3119 N N . ALA A 1 411 ? 14.089 14.756 -0.458 1.00 93.00 411 ALA A N 1
ATOM 3120 C CA . ALA A 1 411 ? 13.519 15.589 0.604 1.00 93.00 411 ALA A CA 1
ATOM 3121 C C . ALA A 1 411 ? 13.793 17.087 0.379 1.00 93.00 411 ALA A C 1
ATOM 3123 O O . ALA A 1 411 ? 12.929 17.928 0.636 1.00 93.00 411 ALA A O 1
ATOM 3124 N N . SER A 1 412 ? 14.980 17.432 -0.134 1.00 93.88 412 SER A N 1
ATOM 3125 C CA . SER A 1 412 ? 15.303 18.810 -0.517 1.00 93.88 412 SER A CA 1
ATOM 3126 C C . SER A 1 412 ? 14.423 19.302 -1.671 1.00 93.88 412 SER A C 1
ATOM 3128 O O . SER A 1 412 ? 13.888 20.410 -1.601 1.00 93.88 412 SER A O 1
ATOM 3130 N N . LYS A 1 413 ? 14.229 18.481 -2.713 1.00 95.12 413 LYS A N 1
ATOM 3131 C CA . LYS A 1 413 ? 13.344 18.806 -3.844 1.00 95.12 413 LYS A CA 1
ATOM 3132 C C . LYS A 1 413 ? 11.889 18.948 -3.409 1.00 95.12 413 LYS A C 1
ATOM 3134 O O . LYS A 1 413 ? 11.247 19.911 -3.806 1.00 95.12 413 LYS A O 1
ATOM 3139 N N . TYR A 1 414 ? 11.401 18.064 -2.540 1.00 95.56 414 TYR A N 1
ATOM 3140 C CA . TYR A 1 414 ? 10.035 18.109 -2.016 1.00 95.56 414 TYR A CA 1
ATOM 3141 C C . TYR A 1 414 ? 9.738 19.464 -1.359 1.00 95.56 414 TYR A C 1
ATOM 3143 O O . TYR A 1 414 ? 8.744 20.108 -1.685 1.00 95.56 414 TYR A O 1
ATOM 3151 N N . LYS A 1 415 ? 10.655 19.961 -0.517 1.00 93.56 415 LYS A N 1
ATOM 3152 C CA . LYS A 1 415 ? 10.519 21.283 0.117 1.00 93.56 415 LYS A CA 1
ATOM 3153 C C . LYS A 1 415 ? 10.548 22.433 -0.898 1.00 93.56 415 LYS A C 1
ATOM 3155 O O . LYS A 1 415 ? 9.819 23.403 -0.746 1.00 93.56 415 LYS A O 1
ATOM 3160 N N . LYS A 1 416 ? 11.392 22.340 -1.930 1.00 95.31 416 LYS A N 1
ATOM 3161 C CA . LYS A 1 416 ? 11.568 23.408 -2.931 1.00 95.31 416 LYS A CA 1
ATOM 3162 C C . LYS A 1 416 ? 10.448 23.482 -3.967 1.00 95.31 416 LYS A C 1
ATOM 3164 O O . LYS A 1 416 ? 10.189 24.572 -4.463 1.00 95.31 416 LYS A O 1
ATOM 3169 N N . VAL A 1 417 ? 9.853 22.344 -4.317 1.00 95.56 417 VAL A N 1
ATOM 3170 C CA . VAL A 1 417 ? 8.863 22.229 -5.397 1.00 95.56 417 VAL A CA 1
ATOM 3171 C C . VAL A 1 417 ? 7.462 22.104 -4.812 1.00 95.56 417 VAL A C 1
ATOM 3173 O O . VAL A 1 417 ? 6.648 23.005 -4.971 1.00 95.56 417 VAL A O 1
ATOM 3176 N N . VAL A 1 418 ? 7.201 21.024 -4.074 1.00 95.56 418 VAL A N 1
ATOM 3177 C CA . VAL A 1 418 ? 5.851 20.679 -3.608 1.00 95.56 418 VAL A CA 1
ATOM 3178 C C . VAL A 1 418 ? 5.404 21.601 -2.479 1.00 95.56 418 VAL A C 1
ATOM 3180 O O . VAL A 1 418 ? 4.361 22.231 -2.593 1.00 95.56 418 VAL A O 1
ATOM 3183 N N . VAL A 1 419 ? 6.196 21.732 -1.408 1.00 94.69 419 VAL A N 1
ATOM 3184 C CA . VAL A 1 419 ? 5.813 22.582 -0.262 1.00 94.69 419 VAL A CA 1
ATOM 3185 C C . VAL A 1 419 ? 5.661 24.036 -0.691 1.00 94.69 419 VAL A C 1
ATOM 3187 O O . VAL A 1 419 ? 4.659 24.658 -0.363 1.00 94.69 419 VAL A O 1
ATOM 3190 N N . LYS A 1 420 ? 6.608 24.550 -1.485 1.00 94.81 420 LYS A N 1
ATOM 3191 C CA . LYS A 1 420 ? 6.549 25.916 -2.013 1.00 94.81 420 LYS A CA 1
ATOM 3192 C C . LYS A 1 420 ? 5.260 26.173 -2.802 1.00 94.81 420 LYS A C 1
ATOM 3194 O O . LYS A 1 420 ? 4.601 27.175 -2.554 1.00 94.81 420 LYS A O 1
ATOM 3199 N N . TYR A 1 421 ? 4.895 25.270 -3.712 1.00 95.56 421 TYR A N 1
ATOM 3200 C CA . TYR A 1 421 ? 3.654 25.382 -4.479 1.00 95.56 421 TYR A CA 1
ATOM 3201 C C . TYR A 1 421 ? 2.415 25.384 -3.577 1.00 95.56 421 TYR A C 1
ATOM 3203 O O . TYR A 1 421 ? 1.533 26.221 -3.745 1.00 95.56 421 TYR A O 1
ATOM 3211 N N . LEU A 1 422 ? 2.356 24.482 -2.592 1.00 94.56 422 LEU A N 1
ATOM 3212 C CA . LEU A 1 422 ? 1.227 24.415 -1.661 1.00 94.56 422 LEU A CA 1
ATOM 3213 C C . LEU A 1 422 ? 1.115 25.685 -0.808 1.00 94.56 422 LEU A C 1
ATOM 3215 O O . LEU A 1 422 ? 0.010 26.179 -0.611 1.00 94.56 422 LEU A O 1
ATOM 3219 N N . ASP A 1 423 ? 2.239 26.233 -0.342 1.00 93.44 423 ASP A N 1
ATOM 3220 C CA . ASP A 1 423 ? 2.269 27.485 0.418 1.00 93.44 423 ASP A CA 1
ATOM 3221 C C . ASP A 1 423 ? 1.783 28.672 -0.432 1.00 93.44 423 ASP A C 1
ATOM 3223 O O . ASP A 1 423 ? 0.974 29.475 0.035 1.00 93.44 423 ASP A O 1
ATOM 3227 N N . GLU A 1 424 ? 2.218 28.767 -1.693 1.00 93.06 424 GLU A N 1
ATOM 3228 C CA . GLU A 1 424 ? 1.760 29.796 -2.638 1.00 93.06 424 GLU A CA 1
ATOM 3229 C C . GLU A 1 424 ? 0.257 29.675 -2.919 1.00 93.06 424 GLU A C 1
ATOM 3231 O O . GLU A 1 424 ? -0.473 30.666 -2.849 1.00 93.06 424 GLU A O 1
ATOM 3236 N N . ARG A 1 425 ? -0.217 28.453 -3.170 1.00 91.25 425 ARG A N 1
ATOM 3237 C CA . ARG A 1 425 ? -1.621 28.154 -3.459 1.00 91.25 425 ARG A CA 1
ATOM 3238 C C . ARG A 1 425 ? -2.542 28.422 -2.268 1.00 91.25 425 ARG A C 1
ATOM 3240 O O . ARG A 1 425 ? -3.624 28.973 -2.442 1.00 91.25 425 ARG A O 1
ATOM 3247 N N . ASP A 1 426 ? -2.114 28.066 -1.060 1.00 89.88 426 ASP A N 1
ATOM 3248 C CA . ASP A 1 426 ? -2.894 28.259 0.167 1.00 89.88 426 ASP A CA 1
ATOM 3249 C C . ASP A 1 426 ? -2.792 29.711 0.703 1.00 89.88 426 ASP A C 1
ATOM 3251 O O . ASP A 1 426 ? -3.266 30.007 1.803 1.00 89.88 426 ASP A O 1
ATOM 3255 N N . GLY A 1 427 ? -2.157 30.629 -0.041 1.00 79.50 427 GLY A N 1
ATOM 3256 C CA . GLY A 1 427 ? -2.006 32.039 0.338 1.00 79.50 427 GLY A CA 1
ATOM 3257 C C . GLY A 1 427 ? -1.026 32.281 1.493 1.00 79.50 427 GLY A C 1
ATOM 3258 O O . GLY A 1 427 ? -0.994 33.367 2.076 1.00 79.50 427 GLY A O 1
ATOM 3259 N N . ARG A 1 428 ? -0.202 31.287 1.836 1.00 66.25 428 ARG A N 1
ATOM 3260 C CA . ARG A 1 428 ? 0.845 31.363 2.861 1.00 66.25 428 ARG A CA 1
ATOM 3261 C C . ARG A 1 428 ? 2.135 31.878 2.229 1.00 66.25 428 ARG A C 1
ATOM 3263 O O . ARG A 1 428 ? 3.122 31.161 2.116 1.00 66.25 428 ARG A O 1
ATOM 3270 N N . ALA A 1 429 ? 2.149 33.137 1.797 1.00 48.72 429 ALA A N 1
ATOM 3271 C CA . ALA A 1 429 ? 3.370 33.730 1.259 1.00 48.72 429 ALA A CA 1
ATOM 3272 C C . ALA A 1 429 ? 4.496 33.704 2.313 1.00 48.72 429 ALA A C 1
ATOM 3274 O O . ALA A 1 429 ? 4.355 34.222 3.426 1.00 48.72 429 ALA A O 1
ATOM 3275 N N . VAL A 1 430 ? 5.631 33.107 1.941 1.00 50.09 430 VAL A N 1
ATOM 3276 C CA . VAL A 1 430 ? 6.873 33.103 2.717 1.00 50.09 430 VAL A CA 1
ATOM 3277 C C . VAL A 1 430 ? 7.254 34.554 3.015 1.00 50.09 430 VAL A C 1
ATOM 3279 O O . VAL A 1 430 ? 7.599 35.307 2.105 1.00 50.09 430 VAL A O 1
ATOM 3282 N N . LYS A 1 431 ? 7.243 34.956 4.293 1.00 42.72 431 LYS A N 1
ATOM 3283 C CA . LYS A 1 431 ? 7.969 36.151 4.748 1.00 42.72 431 LYS A CA 1
ATOM 3284 C C . LYS A 1 431 ? 9.464 35.878 4.565 1.00 42.72 431 LYS A C 1
ATOM 3286 O O . LYS A 1 431 ? 10.157 35.498 5.504 1.00 42.72 431 LYS A O 1
ATOM 3291 N N . SER A 1 432 ? 9.964 36.012 3.339 1.00 43.03 432 SER A N 1
ATOM 3292 C CA . SER A 1 432 ? 11.395 36.015 3.076 1.00 43.03 432 SER A CA 1
ATOM 3293 C C . SER A 1 432 ? 11.944 37.284 3.710 1.00 43.03 432 SER A C 1
ATOM 3295 O O . SER A 1 432 ? 11.628 38.388 3.262 1.00 43.03 432 SER A O 1
ATOM 3297 N N . GLY A 1 433 ? 12.707 37.126 4.789 1.00 46.06 433 GLY A N 1
ATOM 3298 C CA . GLY A 1 433 ? 13.386 38.224 5.456 1.00 46.06 433 GLY A CA 1
ATOM 3299 C C . GLY A 1 433 ? 14.277 38.974 4.473 1.00 46.06 433 GLY A C 1
ATOM 3300 O O . GLY A 1 433 ? 15.373 38.522 4.152 1.00 46.06 433 GLY A O 1
ATOM 3301 N N . LYS A 1 434 ? 13.816 40.143 4.028 1.00 35.81 434 LYS A N 1
ATOM 3302 C CA . LYS A 1 434 ? 14.723 41.233 3.698 1.00 35.81 434 LYS A CA 1
ATOM 3303 C C . LYS A 1 434 ? 15.211 41.777 5.033 1.00 35.81 434 LYS A C 1
ATOM 3305 O O . LYS A 1 434 ? 14.441 42.376 5.776 1.00 35.81 434 LYS A O 1
ATOM 3310 N N . LYS A 1 435 ? 16.475 41.499 5.356 1.00 44.03 435 LYS A N 1
ATOM 3311 C CA . LYS A 1 435 ? 17.238 42.414 6.198 1.00 44.03 435 LYS A CA 1
ATOM 3312 C C . LYS A 1 435 ? 17.302 43.725 5.421 1.00 44.03 435 LYS A C 1
ATOM 3314 O O . LYS A 1 435 ? 17.850 43.746 4.322 1.00 44.03 435 LYS A O 1
ATOM 3319 N N . GLU A 1 436 ? 16.648 44.746 5.949 1.00 36.03 436 GLU A N 1
ATOM 3320 C CA . GLU A 1 436 ? 16.984 46.128 5.641 1.00 36.03 436 GLU A CA 1
ATOM 3321 C C . GLU A 1 436 ? 18.395 46.364 6.199 1.00 36.03 436 GLU A C 1
ATOM 3323 O O . GLU A 1 436 ? 18.640 46.124 7.385 1.00 36.03 436 GLU A O 1
ATOM 3328 N N . GLU A 1 437 ? 19.323 46.710 5.310 1.00 41.12 437 GLU A N 1
ATOM 3329 C CA . GLU A 1 437 ? 20.514 47.504 5.633 1.00 41.12 437 GLU A CA 1
ATOM 3330 C C . GLU A 1 437 ? 20.219 48.961 5.288 1.00 41.12 437 GLU A C 1
ATOM 3332 O O . GLU A 1 437 ? 19.563 49.183 4.238 1.00 41.12 437 GLU A O 1
#

InterPro domains:
  IPR001155 NADH:flavin oxidoreductase/NADH oxidase, N-terminal [PF00724] (5-349)
  IPR013785 Aldolase-type TIM barrel [G3DSA:3.20.20.70] (2-365)
  IPR051799 NADH-dependent flavin oxidoreductase [PTHR43656] (5-355)

Nearest PDB structures (foldseek):
  5n6q-assembly1_A  TM=8.547E-01  e=1.159E-23  Pseudomonas putida
  8auf-assembly1_B  TM=8.372E-01  e=1.538E-22  Pseudomonas putida
  6s31-assembly1_A  TM=7.928E-01  e=1.314E-21  Galdieria sulphuraria
  5dy2-assembly1_A  TM=8.067E-01  e=1.122E-20  Artemisia annua
  8qmx-assembly2_B  TM=7.922E-01  e=3.192E-20  Solanum lycopersicum

Foldseek 3Di:
DFQQQPWDAWLLGDIQRGQAEAFEAFQLQADLLLPRAHDLLLLLLLLLLLLQQGQEYEYHEAELDLLFDLFLSHHHFYPLRPPQDPCRLVSLLSSQVSSCVNVHAYAYAYFGQAQNRFVLLVHAHAACDQDWDDPDPCRVVTGDRHDHDDPVNLVVVLVSLQRSQQSCVVSPHQAYEYECAQCGHLVLLQWQNNHPDPDQSDDDNCNSNVSVLSSLLSNVVNHDRSRHAYEYEYECWQPDVRIRHNVSVLVVQLVVLVSPHGEYEYDHHHLNGPLVLCQPDDPCQVVSLVVQLVSLVVSQVRHPHAYEGEGLPQFLVSSSSQCVVVRYRYHDYLNCLQPSNSNVCVVVPVSPRDAQPDLDDPPDDGPLSSVLLSLLSSQQSSQSSVVHHGCSDDYSVVSVVVVVVVRSVSSVSSCVRVVVSSCVVVVVDPPPDDPDD

Mean predicted aligned error: 5.3 Å

Secondary structure (DSSP, 8-state):
--GGGS-EE-TTS-EESSSEEE-------EEGGGTTEEPHHHHHHHHHHHHTT-SEEEEEEEES-TTS-SSTT-EE-SHHHHTT-TTHHHHHHHHHHHHHTTT-EEEEEEE--GGG-BGGGT---EESSS-----GGGHHHHBPPPEEPPHHHHHHHHHHHHHHHHHHHHTT-SEEEEEE-BTSHHHHHH-TTT----STTSSSHHHHHHHHHHHHHHHHHH---TTSEEEEEEES---STTS--HHHHHHHHHHHTTTT-SEEEEE--BSSS-GGGT-STTTHHHHHHHHHHHHHHHHHHH-SSPEEEESS--SHHHHHHHHTTSSEEEEE-HHHHH-TTHHHHHHTT-------S----SS--HHHHHHHHHHHHHHHHHHHHTT----TTS-HHHHHHHHHHHHHHHHHHHIIIIIHHHHHHTT----------

Organism: Rhodotorula toruloides (strain NP11) (NCBI:txid1130832)